Protein AF-A0A8J3ICW4-F1 (afdb_monomer_lite)

Structure (mmCIF, N/CA/C/O backbone):
data_AF-A0A8J3ICW4-F1
#
_entry.id   AF-A0A8J3ICW4-F1
#
loop_
_atom_site.group_PDB
_atom_site.id
_atom_site.type_symbol
_atom_site.label_atom_id
_atom_site.label_alt_id
_atom_site.label_comp_id
_atom_site.label_asym_id
_atom_site.label_entity_id
_atom_site.label_seq_id
_atom_site.pdbx_PDB_ins_code
_atom_site.Cartn_x
_atom_site.Cartn_y
_atom_site.Cartn_z
_atom_site.occupancy
_atom_site.B_iso_or_equiv
_atom_site.auth_seq_id
_atom_site.auth_comp_id
_atom_site.auth_asym_id
_atom_site.auth_atom_id
_atom_site.pdbx_PDB_model_num
ATOM 1 N N . MET A 1 1 ? -66.895 4.922 20.798 1.00 40.69 1 MET A N 1
ATOM 2 C CA . MET A 1 1 ? -66.111 5.563 19.720 1.00 40.69 1 MET A CA 1
ATOM 3 C C . MET A 1 1 ? -64.878 6.182 20.365 1.00 40.69 1 MET A C 1
ATOM 5 O O . MET A 1 1 ? -64.983 7.247 20.954 1.00 40.69 1 MET A O 1
ATOM 9 N N . GLY A 1 2 ? -63.778 5.422 20.412 1.00 32.53 2 GLY A N 1
ATOM 10 C CA . GLY A 1 2 ? -62.535 5.765 21.116 1.00 32.53 2 GLY A CA 1
ATOM 11 C C . GLY A 1 2 ? -61.512 6.413 20.183 1.00 32.53 2 GLY A C 1
ATOM 12 O O . GLY A 1 2 ? -61.432 6.061 19.009 1.00 32.53 2 GLY A O 1
ATOM 13 N N . SER A 1 3 ? -60.787 7.395 20.712 1.00 37.41 3 SER A N 1
ATOM 14 C CA . SER A 1 3 ? -59.981 8.384 19.997 1.00 37.41 3 SER A CA 1
ATOM 15 C C . SER A 1 3 ? -58.660 7.848 19.434 1.00 37.41 3 SER A C 1
ATOM 17 O O . SER A 1 3 ? -57.819 7.337 20.172 1.00 37.41 3 SER A O 1
ATOM 19 N N . LEU A 1 4 ? -58.442 8.096 18.139 1.00 38.28 4 LEU A N 1
ATOM 20 C CA . LEU A 1 4 ? -57.216 7.832 17.373 1.00 38.28 4 LEU A CA 1
ATOM 21 C C . LEU A 1 4 ? -56.070 8.841 17.630 1.00 38.28 4 LEU A C 1
ATOM 23 O O . LEU A 1 4 ? -55.080 8.853 16.906 1.00 38.28 4 LEU A O 1
ATOM 27 N N . THR A 1 5 ? -56.171 9.709 18.638 1.00 38.88 5 THR A N 1
ATOM 28 C CA . THR A 1 5 ? -55.238 10.835 18.841 1.00 38.88 5 THR A CA 1
ATOM 29 C C . THR A 1 5 ? -54.022 10.521 19.724 1.00 38.88 5 THR A C 1
ATOM 31 O O . THR A 1 5 ? -53.149 11.370 19.871 1.00 38.88 5 THR A O 1
ATOM 34 N N . GLY A 1 6 ? -53.914 9.310 20.284 1.00 32.56 6 GLY A N 1
ATOM 35 C CA . GLY A 1 6 ? -52.843 8.946 21.228 1.00 32.56 6 GLY A CA 1
ATOM 36 C C . GLY A 1 6 ? -51.555 8.365 20.625 1.00 32.56 6 GLY A C 1
ATOM 37 O O . GLY A 1 6 ? -50.576 8.225 21.347 1.00 32.56 6 GLY A O 1
ATOM 38 N N . LEU A 1 7 ? -51.530 8.018 19.333 1.00 35.97 7 LEU A N 1
ATOM 39 C CA . LEU A 1 7 ? -50.403 7.291 18.714 1.00 35.97 7 LEU A CA 1
ATOM 40 C C . LEU A 1 7 ? -49.494 8.151 17.820 1.00 35.97 7 LEU A C 1
ATOM 42 O O . LEU A 1 7 ? -48.420 7.701 17.434 1.00 35.97 7 LEU A O 1
ATOM 46 N N . VAL A 1 8 ? -49.882 9.394 17.518 1.00 38.53 8 VAL A N 1
ATOM 47 C CA . VAL A 1 8 ? -49.098 10.289 16.641 1.00 38.53 8 VAL A CA 1
ATOM 48 C C . VAL A 1 8 ? -48.167 11.221 17.435 1.00 38.53 8 VAL A C 1
ATOM 50 O O . VAL A 1 8 ? -47.177 11.708 16.897 1.00 38.53 8 VAL A O 1
ATOM 53 N N . SER A 1 9 ? -48.398 11.428 18.736 1.00 42.81 9 SER A N 1
ATOM 54 C CA . SER A 1 9 ? -47.567 12.329 19.552 1.00 42.81 9 SER A CA 1
ATOM 55 C C . SER A 1 9 ? -46.282 11.680 20.081 1.00 42.81 9 SER A C 1
ATOM 57 O O . SER A 1 9 ? -45.254 12.349 20.162 1.00 42.81 9 SER A O 1
ATOM 59 N N . THR A 1 10 ? -46.277 10.379 20.379 1.00 37.09 10 THR A N 1
ATOM 60 C CA . THR A 1 10 ? -45.097 9.676 20.920 1.00 37.09 10 THR A CA 1
ATOM 61 C C . THR A 1 10 ? -44.019 9.411 19.869 1.00 37.09 10 THR A C 1
ATOM 63 O O . THR A 1 10 ? -42.836 9.578 20.164 1.00 37.09 10 THR A O 1
ATOM 66 N N . LEU A 1 11 ? -44.400 9.095 18.627 1.00 39.38 11 LEU A N 1
ATOM 67 C CA . LEU A 1 11 ? -43.447 8.944 17.517 1.00 39.38 11 LEU A CA 1
ATOM 68 C C . LEU A 1 11 ? -42.857 10.295 17.072 1.00 39.38 11 LEU A C 1
ATOM 70 O O . LEU A 1 11 ? -41.669 10.374 16.760 1.00 39.38 11 LEU A O 1
ATOM 74 N N . GLY A 1 12 ? -43.648 11.374 17.126 1.00 32.75 12 GLY A N 1
ATOM 75 C CA . GLY A 1 12 ? -43.178 12.733 16.833 1.00 32.75 12 GLY A CA 1
ATOM 76 C C . GLY A 1 12 ? -42.170 13.264 17.859 1.00 32.75 12 GLY A C 1
ATOM 77 O O . GLY A 1 12 ? -41.172 13.874 17.483 1.00 32.75 12 GLY A O 1
ATOM 78 N N . LEU A 1 13 ? -42.368 12.976 19.151 1.00 35.75 13 LEU A N 1
ATOM 79 C CA . LEU A 1 13 ? -41.441 13.381 20.216 1.00 35.75 13 LEU A CA 1
ATOM 80 C C . LEU A 1 13 ? -40.144 12.554 20.236 1.00 35.75 13 LEU A C 1
ATOM 82 O O . LEU A 1 13 ? -39.084 13.109 20.524 1.00 35.75 13 LEU A O 1
ATOM 86 N N . GLN A 1 14 ? -40.174 11.270 19.862 1.00 35.44 14 GLN A N 1
ATOM 87 C CA . GLN A 1 14 ? -38.951 10.460 19.751 1.00 35.44 14 GLN A CA 1
ATOM 88 C C . GLN A 1 14 ? -38.089 10.841 18.535 1.00 35.44 14 GLN A C 1
ATOM 90 O O . GLN A 1 14 ? -36.864 10.860 18.648 1.00 35.44 14 GLN A O 1
ATOM 95 N N . MET A 1 15 ? -38.692 11.249 17.410 1.00 35.59 15 MET A N 1
ATOM 96 C CA . MET A 1 15 ? -37.925 11.782 16.275 1.00 35.59 15 MET A CA 1
ATOM 97 C C . MET A 1 15 ? -37.389 13.200 16.518 1.00 35.59 15 MET A C 1
ATOM 99 O O . MET A 1 15 ? -36.270 13.501 16.107 1.00 35.59 15 MET A O 1
ATOM 103 N N . LEU A 1 16 ? -38.109 14.052 17.258 1.00 32.25 16 LEU A N 1
ATOM 104 C CA . LEU A 1 16 ? -37.590 15.373 17.635 1.00 32.25 16 LEU A CA 1
ATOM 105 C C . LEU A 1 16 ? -36.416 15.269 18.630 1.00 32.25 16 LEU A C 1
ATOM 107 O O . LEU A 1 16 ? -35.493 16.077 18.581 1.00 32.25 16 LEU A O 1
ATOM 111 N N . SER A 1 17 ? -36.394 14.226 19.468 1.00 32.25 17 SER A N 1
ATOM 112 C CA . SER A 1 17 ? -35.285 13.938 20.393 1.00 32.25 17 SER A CA 1
ATOM 113 C C . SER A 1 17 ? -33.994 13.532 19.664 1.00 32.25 17 SER A C 1
ATOM 115 O O . SER A 1 17 ? -32.904 13.914 20.086 1.00 32.25 17 SER A O 1
ATOM 117 N N . LEU A 1 18 ? -34.105 12.815 18.537 1.00 35.44 18 LEU A N 1
ATOM 118 C CA . LEU A 1 18 ? -32.962 12.442 17.690 1.00 35.44 18 LEU A CA 1
ATOM 119 C C . LEU A 1 18 ? -32.412 13.635 16.891 1.00 35.44 18 LEU A C 1
ATOM 121 O O . LEU A 1 18 ? -31.204 13.735 16.687 1.00 35.44 18 LEU A O 1
ATOM 125 N N . ILE A 1 19 ? -33.273 14.578 16.502 1.00 34.72 19 ILE A N 1
ATOM 126 C CA . ILE A 1 19 ? -32.866 15.783 15.764 1.00 34.72 19 ILE A CA 1
ATOM 127 C C . ILE A 1 19 ? -32.247 16.830 16.707 1.00 34.72 19 ILE A C 1
ATOM 129 O O . ILE A 1 19 ? -31.234 17.437 16.368 1.00 34.72 19 ILE A O 1
ATOM 133 N N . VAL A 1 20 ? -32.778 17.001 17.923 1.00 33.28 20 VAL A N 1
ATOM 134 C CA . VAL A 1 20 ? -32.211 17.938 18.913 1.00 33.28 20 VAL A CA 1
ATOM 135 C C . VAL A 1 20 ? -30.931 17.380 19.557 1.00 33.28 20 VAL A C 1
ATOM 137 O O . VAL A 1 20 ? -29.998 18.144 19.805 1.00 33.28 20 VAL A O 1
ATOM 140 N N . GLY A 1 21 ? -30.816 16.055 19.728 1.00 30.77 21 GLY A N 1
ATOM 141 C CA . GLY A 1 21 ? -29.572 15.400 20.160 1.00 30.77 21 GLY A CA 1
ATOM 142 C C . GLY A 1 21 ? -28.426 15.508 19.143 1.00 30.77 21 GLY A C 1
ATOM 143 O O . GLY A 1 21 ? -27.267 15.614 19.537 1.00 30.77 21 GLY A O 1
ATOM 144 N N . GLY A 1 22 ? -28.739 15.565 17.842 1.00 30.33 22 GLY A N 1
ATOM 145 C CA . GLY A 1 22 ? -27.753 15.778 16.774 1.00 30.33 22 GLY A CA 1
ATOM 146 C C . GLY A 1 22 ? -27.242 17.221 16.664 1.00 30.33 22 GLY A C 1
ATOM 147 O O . GLY A 1 22 ? -26.108 17.441 16.246 1.00 30.33 22 GLY A O 1
ATOM 148 N N . ILE A 1 23 ? -28.032 18.213 17.087 1.00 32.56 23 ILE A N 1
ATOM 149 C CA . ILE A 1 23 ? -27.674 19.638 16.957 1.00 32.56 23 ILE A CA 1
ATOM 150 C C . ILE A 1 23 ? -26.753 20.115 18.098 1.00 32.56 23 ILE A C 1
ATOM 152 O O . ILE A 1 23 ? -25.920 20.994 17.881 1.00 32.56 23 ILE A O 1
ATOM 156 N N . PHE A 1 24 ? -26.791 19.490 19.281 1.00 32.28 24 PHE A N 1
ATOM 157 C CA . PHE A 1 24 ? -25.857 19.815 20.373 1.00 32.28 24 PHE A CA 1
ATOM 158 C C . PHE A 1 24 ? -24.439 19.235 20.196 1.00 32.28 24 PHE A C 1
ATOM 160 O O . PHE A 1 24 ? -23.507 19.707 20.848 1.00 32.28 24 PHE A O 1
ATOM 167 N N . LEU A 1 25 ? -24.233 18.285 19.275 1.00 36.78 25 LEU A N 1
ATOM 168 C CA . LEU A 1 25 ? -22.903 17.733 18.976 1.00 36.78 25 LEU A CA 1
ATOM 169 C C . LEU A 1 25 ? -22.036 18.663 18.114 1.00 36.78 25 LEU A C 1
ATOM 171 O O . LEU A 1 25 ? -20.814 18.577 18.178 1.00 36.78 25 LEU A O 1
ATOM 175 N N . LEU A 1 26 ? -22.624 19.610 17.376 1.00 37.62 26 LEU A N 1
ATOM 176 C CA . LEU A 1 26 ? -21.859 20.526 16.517 1.00 37.62 26 LEU A CA 1
ATOM 177 C C . LEU A 1 26 ? -21.202 21.686 17.290 1.00 37.62 26 LEU A C 1
ATOM 179 O O . LEU A 1 26 ? -20.181 22.211 16.854 1.00 37.62 26 LEU A O 1
ATOM 183 N N . GLY A 1 27 ? -21.739 22.064 18.456 1.00 28.66 27 GLY A N 1
ATOM 184 C CA . GLY A 1 27 ? -21.145 23.094 19.324 1.00 28.66 27 GLY A CA 1
ATOM 185 C C . GLY A 1 27 ? -20.051 22.573 20.266 1.00 28.66 27 GLY A C 1
ATOM 186 O O . GLY A 1 27 ? -19.198 23.341 20.709 1.00 28.66 27 GLY A O 1
ATOM 187 N N . GLY A 1 28 ? -20.051 21.268 20.564 1.00 33.78 28 GLY A N 1
ATOM 188 C CA . GLY A 1 28 ? -19.115 20.643 21.506 1.00 33.78 28 GLY A CA 1
ATOM 189 C C . GLY A 1 28 ? -17.738 20.326 20.917 1.00 33.78 28 GLY A C 1
ATOM 190 O O . GLY A 1 28 ? -16.746 20.371 21.641 1.00 33.78 28 GLY A O 1
ATOM 191 N N . ILE A 1 29 ? -17.653 20.064 19.608 1.00 41.91 29 ILE A N 1
ATOM 192 C CA . ILE A 1 29 ? -16.416 19.621 18.940 1.00 41.91 29 ILE A CA 1
ATOM 193 C C . ILE A 1 29 ? -15.312 20.688 19.028 1.00 41.91 29 ILE A C 1
ATOM 195 O O . ILE A 1 29 ? -14.171 20.366 19.352 1.00 41.91 29 ILE A O 1
ATOM 199 N N . GLY A 1 30 ? -15.647 21.971 18.843 1.00 29.92 30 GLY A N 1
ATOM 200 C CA . GLY A 1 30 ? -14.666 23.062 18.916 1.00 29.92 30 GLY A CA 1
ATOM 201 C C . GLY A 1 30 ? -14.111 23.315 20.326 1.00 29.92 30 GLY A C 1
ATOM 202 O O . GLY A 1 30 ? -12.920 23.577 20.488 1.00 29.92 30 GLY A O 1
ATOM 203 N N . SER A 1 31 ? -14.952 23.200 21.361 1.00 34.12 31 SER A N 1
ATOM 204 C CA . SER A 1 31 ? -14.552 23.434 22.760 1.00 34.12 31 SER A CA 1
ATOM 205 C C . SER A 1 31 ? -13.815 22.233 23.369 1.00 34.12 31 SER A C 1
ATOM 207 O O . SER A 1 31 ? -12.820 22.405 24.079 1.00 34.12 31 SER A O 1
ATOM 209 N N . TRP A 1 32 ? -14.237 21.012 23.030 1.00 42.19 32 TRP A N 1
ATOM 210 C CA . TRP A 1 32 ? -13.559 19.772 23.411 1.00 42.19 32 TRP A CA 1
ATOM 211 C C . TRP A 1 32 ? -12.176 19.633 22.750 1.00 42.19 32 TRP A C 1
ATOM 213 O O . TRP A 1 32 ? -11.220 19.216 23.405 1.00 42.19 32 TRP A O 1
ATOM 223 N N . TRP A 1 33 ? -12.025 20.062 21.490 1.00 40.06 33 TRP A N 1
ATOM 224 C CA . TRP A 1 33 ? -10.739 20.058 20.782 1.00 40.06 33 TRP A CA 1
ATOM 225 C C . TRP A 1 33 ? -9.693 20.972 21.437 1.00 40.06 33 TRP A C 1
ATOM 227 O O . TRP A 1 33 ? -8.579 20.521 21.719 1.00 40.06 33 TRP A O 1
ATOM 237 N N . MET A 1 34 ? -10.068 22.226 21.738 1.00 35.47 34 MET A N 1
ATOM 238 C CA . MET A 1 34 ? -9.179 23.212 22.379 1.00 35.47 34 MET A CA 1
ATOM 239 C C . MET A 1 34 ? -8.644 22.721 23.728 1.00 35.47 34 MET A C 1
ATOM 241 O O . MET A 1 34 ? -7.532 23.066 24.116 1.00 35.47 34 MET A O 1
ATOM 245 N N . THR A 1 35 ? -9.436 21.923 24.445 1.00 37.94 35 THR A N 1
ATOM 246 C CA . THR A 1 35 ? -9.136 21.501 25.818 1.00 37.94 35 THR A CA 1
ATOM 247 C C . THR A 1 35 ? -8.494 20.119 25.911 1.00 37.94 35 THR A C 1
ATOM 249 O O . THR A 1 35 ? -7.747 19.880 26.856 1.00 37.94 35 THR A O 1
ATOM 252 N N . THR A 1 36 ? -8.726 19.230 24.936 1.00 40.31 36 THR A N 1
ATOM 253 C CA . THR A 1 36 ? -8.369 17.801 25.062 1.00 40.31 36 THR A CA 1
ATOM 254 C C . THR A 1 36 ? -7.411 17.293 23.981 1.00 40.31 36 THR A C 1
ATOM 256 O O . THR A 1 36 ? -6.688 16.336 24.230 1.00 40.31 36 THR A O 1
ATOM 259 N N . MET A 1 37 ? -7.372 17.896 22.784 1.00 38.41 37 MET A N 1
ATOM 260 C CA . MET A 1 37 ? -6.595 17.356 21.649 1.00 38.41 37 MET A CA 1
ATOM 261 C C . MET A 1 37 ? -5.507 18.286 21.110 1.00 38.41 37 MET A C 1
ATOM 263 O O . MET A 1 37 ? -4.464 17.804 20.663 1.00 38.41 37 MET A O 1
ATOM 267 N N . ALA A 1 38 ? -5.704 19.606 21.177 1.00 33.56 38 ALA A N 1
ATOM 268 C CA . ALA A 1 38 ? -4.720 20.579 20.701 1.00 33.56 38 ALA A CA 1
ATOM 269 C C . ALA A 1 38 ? -3.320 20.435 21.355 1.00 33.56 38 ALA A C 1
ATOM 271 O O . ALA A 1 38 ? -2.327 20.523 20.633 1.00 33.56 38 ALA A O 1
ATOM 272 N N . PRO A 1 39 ? -3.177 20.142 22.666 1.00 35.75 39 PRO A N 1
ATOM 273 C CA . PRO A 1 39 ? -1.855 19.972 23.281 1.00 35.75 39 PRO A CA 1
ATOM 274 C C . PRO A 1 39 ? -1.077 18.752 22.757 1.00 35.75 39 PRO A C 1
ATOM 276 O O . PRO A 1 39 ? 0.125 18.846 22.516 1.00 35.75 39 PRO A O 1
ATOM 279 N N . SER A 1 40 ? -1.753 17.622 22.523 1.00 34.44 40 SER A N 1
ATOM 280 C CA . SER A 1 40 ? -1.146 16.395 21.979 1.00 34.44 40 SER A CA 1
ATOM 281 C C . SER A 1 40 ? -0.752 16.551 20.504 1.00 34.44 40 SER A C 1
ATOM 283 O O . SER A 1 40 ? 0.247 15.985 20.063 1.00 34.44 40 SER A O 1
ATOM 285 N N . TYR A 1 41 ? -1.506 17.365 19.755 1.00 32.22 41 TYR A N 1
ATOM 286 C CA . TYR A 1 41 ? -1.222 17.720 18.362 1.00 32.22 41 TYR A CA 1
ATOM 287 C C . TYR A 1 41 ? 0.122 18.458 18.209 1.00 32.22 41 TYR A C 1
ATOM 289 O O . TYR A 1 41 ? 0.958 18.050 17.403 1.00 32.22 41 TYR A O 1
ATOM 297 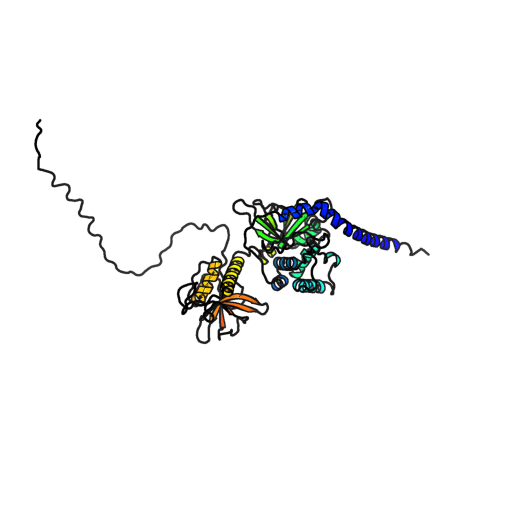N N . TYR A 1 42 ? 0.392 19.478 19.032 1.00 32.44 42 TYR A N 1
ATOM 298 C CA . TYR A 1 42 ? 1.666 20.211 18.980 1.00 32.44 42 TYR A CA 1
ATOM 299 C C . TYR A 1 42 ? 2.870 19.389 19.470 1.00 32.44 42 TYR A C 1
ATOM 301 O O . TYR A 1 42 ? 3.990 19.617 19.017 1.00 32.44 42 TYR A O 1
ATOM 309 N N . ALA A 1 43 ? 2.662 18.411 20.356 1.00 33.66 43 ALA A N 1
ATOM 310 C CA . ALA A 1 43 ? 3.724 17.509 20.806 1.00 33.66 43 ALA A CA 1
ATOM 311 C C . ALA A 1 43 ? 4.175 16.529 19.705 1.00 33.66 43 ALA A C 1
ATOM 313 O O . ALA A 1 43 ? 5.367 16.261 19.578 1.00 33.66 43 ALA A O 1
ATOM 314 N N . ALA A 1 44 ? 3.244 16.039 18.877 1.00 31.00 44 ALA A N 1
ATOM 315 C CA . ALA A 1 44 ? 3.537 15.117 17.776 1.00 31.00 44 ALA A CA 1
ATOM 316 C C . ALA A 1 44 ? 4.276 15.781 16.597 1.00 31.00 44 ALA A C 1
ATOM 318 O O . ALA A 1 44 ? 5.086 15.129 15.942 1.00 31.00 44 ALA A O 1
ATOM 319 N N . LEU A 1 45 ? 4.045 17.077 16.350 1.00 30.95 45 LEU A N 1
ATOM 320 C CA . LEU A 1 45 ? 4.750 17.846 15.313 1.00 30.95 45 LEU A CA 1
ATOM 321 C C . LEU A 1 45 ? 6.215 18.157 15.673 1.00 30.95 45 LEU A C 1
ATOM 323 O O . LEU A 1 45 ? 7.025 18.385 14.778 1.00 30.95 45 LEU A O 1
ATOM 327 N N . ASN A 1 46 ? 6.563 18.156 16.964 1.00 31.31 46 ASN A N 1
ATOM 328 C CA . ASN A 1 46 ? 7.891 18.537 17.464 1.00 31.31 46 ASN A CA 1
ATOM 329 C C . ASN A 1 46 ? 8.879 17.363 17.605 1.00 31.31 46 ASN A C 1
ATOM 331 O O . ASN A 1 46 ? 10.006 17.569 18.056 1.00 31.31 46 ASN A O 1
ATOM 335 N N . ALA A 1 47 ? 8.500 16.139 17.228 1.00 30.53 47 ALA A N 1
ATOM 336 C CA . ALA A 1 47 ? 9.409 14.994 17.232 1.00 30.53 47 ALA A CA 1
ATOM 337 C C . ALA A 1 47 ? 10.307 15.014 15.979 1.00 30.53 47 ALA A C 1
ATOM 339 O O . ALA A 1 47 ? 10.045 14.340 14.983 1.00 30.53 47 ALA A O 1
ATOM 340 N N . SER A 1 48 ? 11.358 15.831 16.024 1.00 30.38 48 SER A N 1
ATOM 341 C CA . SER A 1 48 ? 12.422 15.872 15.022 1.00 30.38 48 SER A CA 1
ATOM 342 C C . SER A 1 48 ? 13.372 14.683 15.195 1.00 30.38 48 SER A C 1
ATOM 344 O O . SER A 1 48 ? 14.362 14.796 15.908 1.00 30.38 48 SER A O 1
ATOM 346 N N . ASP A 1 49 ? 13.083 13.567 14.527 1.00 31.56 49 ASP A N 1
ATOM 347 C CA . ASP A 1 49 ? 14.075 12.533 14.213 1.00 31.56 49 ASP A CA 1
ATOM 348 C C . ASP A 1 49 ? 13.867 12.083 12.763 1.00 31.56 49 ASP A C 1
ATOM 350 O O . ASP A 1 49 ? 12.828 11.530 12.391 1.00 31.56 49 ASP A O 1
ATOM 354 N N . VAL A 1 50 ? 14.854 12.435 11.937 1.00 29.33 50 VAL A N 1
ATOM 355 C CA . VAL A 1 50 ? 14.846 12.369 10.475 1.00 29.33 50 VAL A CA 1
ATOM 356 C C . VAL A 1 50 ? 15.762 11.233 10.026 1.00 29.33 50 VAL A C 1
ATOM 358 O O . VAL A 1 50 ? 16.972 11.297 10.228 1.00 29.33 50 VAL A O 1
ATOM 361 N N . SER A 1 51 ? 15.199 10.250 9.328 1.00 27.73 51 SER A N 1
ATOM 362 C CA . SER A 1 51 ? 15.929 9.448 8.347 1.00 27.73 51 SER A CA 1
ATOM 363 C C . SER A 1 51 ? 15.097 9.368 7.072 1.00 27.73 51 SER A C 1
ATOM 365 O O . SER A 1 51 ? 13.932 8.984 7.097 1.00 27.73 51 SER A O 1
ATOM 367 N N . SER A 1 52 ? 15.707 9.809 5.979 1.00 34.34 52 SER A N 1
ATOM 368 C CA . SER A 1 52 ? 15.178 9.850 4.622 1.00 34.34 52 SER A CA 1
ATOM 369 C C . SER A 1 52 ? 15.272 8.479 3.953 1.00 34.34 52 SER A C 1
ATOM 371 O O . SER A 1 52 ? 16.384 8.002 3.752 1.00 34.34 52 SER A O 1
ATOM 373 N N . GLU A 1 53 ? 14.131 7.896 3.603 1.00 31.33 53 GLU A N 1
ATOM 374 C CA . GLU A 1 53 ? 13.822 7.018 2.457 1.00 31.33 53 GLU A CA 1
ATOM 375 C C . GLU A 1 53 ? 12.356 6.543 2.656 1.00 31.33 53 GLU A C 1
ATOM 377 O O . GLU A 1 53 ? 11.841 6.658 3.760 1.00 31.33 53 GLU A O 1
ATOM 382 N N . ASP A 1 54 ? 11.652 6.121 1.601 1.00 36.66 54 ASP A N 1
ATOM 383 C CA . ASP A 1 54 ? 10.235 5.670 1.590 1.00 36.66 54 ASP A CA 1
ATOM 384 C C . ASP A 1 54 ? 9.139 6.729 1.362 1.00 36.66 54 ASP A C 1
ATOM 386 O O . ASP A 1 54 ? 8.179 6.878 2.124 1.00 36.66 54 ASP A O 1
ATOM 390 N N . THR A 1 55 ? 9.185 7.421 0.218 1.00 37.72 55 THR A N 1
ATOM 391 C CA . THR A 1 55 ? 7.952 8.000 -0.333 1.00 37.72 55 THR A CA 1
ATOM 392 C C . THR A 1 55 ? 7.192 6.938 -1.123 1.00 37.72 55 THR A C 1
ATOM 394 O O . THR A 1 55 ? 7.628 6.453 -2.164 1.00 37.72 55 THR A O 1
ATOM 397 N N . LEU A 1 56 ? 6.006 6.578 -0.632 1.00 47.88 56 LEU A N 1
ATOM 398 C CA . LEU A 1 56 ? 5.039 5.717 -1.319 1.00 47.88 56 LEU A CA 1
ATOM 399 C C . LEU A 1 56 ? 4.422 6.452 -2.531 1.00 47.88 56 LEU A C 1
ATOM 401 O O . LEU A 1 56 ? 3.212 6.595 -2.604 1.00 47.88 56 LEU A O 1
ATOM 405 N N . ASP A 1 57 ? 5.209 7.025 -3.443 1.00 45.69 57 ASP A N 1
ATOM 406 C CA . ASP A 1 57 ? 4.751 7.858 -4.575 1.00 45.69 57 ASP A CA 1
ATOM 407 C C . ASP A 1 57 ? 4.181 7.009 -5.733 1.00 45.69 57 ASP A C 1
ATOM 409 O O . ASP A 1 57 ? 4.619 7.087 -6.881 1.00 45.69 57 ASP A O 1
ATOM 413 N N . GLY A 1 58 ? 3.214 6.144 -5.417 1.00 48.06 58 GLY A N 1
ATOM 414 C CA . GLY A 1 58 ? 2.486 5.320 -6.382 1.00 48.06 58 GLY A CA 1
ATOM 415 C C . GLY A 1 58 ? 1.335 6.064 -7.066 1.00 48.06 58 GLY A C 1
ATOM 416 O O . GLY A 1 58 ? 0.820 7.061 -6.557 1.00 48.06 58 GLY A O 1
ATOM 417 N N . ASP A 1 59 ? 0.898 5.551 -8.220 1.00 63.25 59 ASP A N 1
ATOM 418 C CA . ASP A 1 59 ? -0.312 6.020 -8.902 1.00 63.25 59 ASP A CA 1
ATOM 419 C C . ASP A 1 59 ? -1.542 5.715 -8.033 1.00 63.25 59 ASP A C 1
ATOM 421 O O . ASP A 1 59 ? -1.978 4.564 -7.922 1.00 63.25 59 ASP A O 1
ATOM 425 N N . LEU A 1 60 ? -2.115 6.757 -7.421 1.00 64.25 60 LEU A N 1
ATOM 426 C CA . LEU A 1 60 ? -3.301 6.649 -6.565 1.00 64.25 60 LEU A CA 1
ATOM 427 C C . LEU A 1 60 ? -4.474 5.978 -7.294 1.00 64.25 60 LEU A C 1
ATOM 429 O O . LEU A 1 60 ? -5.277 5.296 -6.658 1.00 64.25 60 LEU A O 1
ATOM 433 N N . SER A 1 61 ? -4.539 6.102 -8.624 1.00 62.50 61 SER A N 1
ATOM 434 C CA . SER A 1 61 ? -5.547 5.448 -9.462 1.00 62.50 61 SER A CA 1
ATOM 435 C C . SER A 1 61 ? -5.341 3.935 -9.526 1.00 62.50 61 SER A C 1
ATOM 437 O O . SER A 1 61 ? -6.312 3.183 -9.535 1.00 62.50 61 SER A O 1
ATOM 439 N 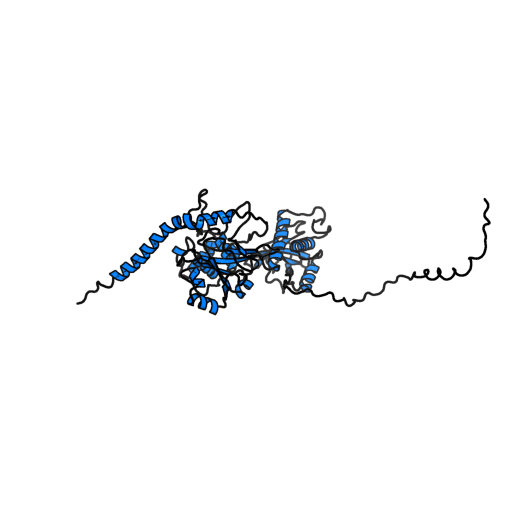N . GLN A 1 62 ? -4.101 3.446 -9.539 1.00 59.22 62 GLN A N 1
ATOM 440 C CA . GLN A 1 62 ? -3.838 2.005 -9.451 1.00 59.22 62 GLN A CA 1
ATOM 441 C C . GLN A 1 62 ? -4.156 1.486 -8.053 1.00 59.22 62 GLN A C 1
ATOM 443 O O . GLN A 1 62 ? -4.812 0.457 -7.904 1.00 59.22 62 GLN A O 1
ATOM 448 N N . MET A 1 63 ? -3.749 2.235 -7.029 1.00 68.62 63 MET A N 1
ATOM 449 C CA . MET A 1 63 ? -3.961 1.870 -5.631 1.00 68.62 63 MET A CA 1
ATOM 450 C C . MET A 1 63 ? -5.452 1.774 -5.286 1.00 68.62 63 MET A C 1
ATOM 452 O O . MET A 1 63 ? -5.876 0.767 -4.719 1.00 68.62 63 MET A O 1
ATOM 456 N N . ILE A 1 64 ? -6.271 2.747 -5.697 1.00 80.00 64 ILE A N 1
ATOM 457 C CA . ILE A 1 64 ? -7.716 2.738 -5.420 1.00 80.00 64 ILE A CA 1
ATOM 458 C C . ILE A 1 64 ? -8.466 1.605 -6.141 1.00 80.00 64 ILE A C 1
ATOM 460 O O . ILE A 1 64 ? -9.530 1.187 -5.696 1.00 80.00 64 ILE A O 1
ATOM 464 N N . ASN A 1 65 ? -7.902 1.061 -7.224 1.00 72.44 65 ASN A N 1
ATOM 465 C CA . ASN A 1 65 ? -8.481 -0.053 -7.982 1.00 72.44 65 ASN A CA 1
ATOM 466 C C . ASN A 1 65 ? -7.880 -1.429 -7.611 1.00 72.44 65 ASN A C 1
ATOM 468 O O . ASN A 1 65 ? -8.216 -2.432 -8.236 1.00 72.44 65 ASN A O 1
ATOM 472 N N . SER A 1 66 ? -6.993 -1.508 -6.611 1.00 62.75 66 SER A N 1
ATOM 473 C CA . SER A 1 66 ? -6.082 -2.652 -6.415 1.00 62.75 66 SER A CA 1
ATOM 474 C C . SER A 1 66 ? -6.642 -3.895 -5.693 1.00 62.75 66 SER A C 1
ATOM 476 O O . SER A 1 66 ? -5.873 -4.814 -5.417 1.00 62.75 66 SER A O 1
ATOM 478 N N . GLN A 1 67 ? -7.936 -3.967 -5.346 1.00 82.31 67 GLN A N 1
ATOM 479 C CA . GLN A 1 67 ? -8.509 -5.012 -4.455 1.00 82.31 67 GLN A CA 1
ATOM 480 C C . GLN A 1 67 ? -7.671 -5.285 -3.177 1.00 82.31 67 GLN A C 1
ATOM 482 O O . GLN A 1 67 ? -7.729 -6.353 -2.555 1.00 82.31 67 GLN A O 1
ATOM 487 N N . ASN A 1 68 ? -6.853 -4.307 -2.786 1.00 81.69 68 ASN A N 1
ATOM 488 C CA . ASN A 1 68 ? -5.947 -4.355 -1.657 1.00 81.69 68 ASN A CA 1
ATOM 489 C C . ASN A 1 68 ? -6.346 -3.229 -0.708 1.00 81.69 68 ASN A C 1
ATOM 491 O O . ASN A 1 68 ? -6.111 -2.057 -1.001 1.00 81.69 68 ASN A O 1
ATOM 495 N N . ALA A 1 69 ? -6.963 -3.591 0.420 1.00 88.62 69 ALA A N 1
ATOM 496 C CA . ALA A 1 69 ? -7.490 -2.624 1.378 1.00 88.62 69 ALA A CA 1
ATOM 497 C C . ALA A 1 69 ? -6.404 -1.668 1.887 1.00 88.62 69 ALA A C 1
ATOM 499 O O . ALA A 1 69 ? -6.665 -0.482 2.044 1.00 88.62 69 ALA A O 1
ATOM 500 N N . VAL A 1 70 ? -5.168 -2.147 2.051 1.00 86.44 70 VAL A N 1
ATOM 501 C CA . VAL A 1 70 ? -4.032 -1.331 2.494 1.00 86.44 70 VAL A CA 1
ATOM 502 C C . VAL A 1 70 ? -3.719 -0.223 1.480 1.00 86.44 70 VAL A C 1
ATOM 504 O O . VAL A 1 70 ? -3.649 0.949 1.849 1.00 86.44 70 VAL A O 1
ATOM 507 N N . LEU A 1 71 ? -3.601 -0.561 0.191 1.00 80.50 71 LEU A N 1
ATOM 508 C CA . LEU A 1 71 ? -3.337 0.422 -0.870 1.00 80.50 71 LEU A CA 1
ATOM 509 C C . LEU A 1 71 ? -4.536 1.354 -1.106 1.00 80.50 71 LEU A C 1
ATOM 511 O O . LEU A 1 71 ? -4.348 2.553 -1.305 1.00 80.50 71 LEU A O 1
ATOM 515 N N . VAL A 1 72 ? -5.760 0.824 -1.048 1.00 84.88 72 VAL A N 1
ATOM 516 C CA . VAL A 1 72 ? -7.004 1.607 -1.134 1.00 84.88 72 VAL A CA 1
ATOM 517 C C . VAL A 1 72 ? -7.069 2.642 -0.009 1.00 84.88 72 VAL A C 1
ATOM 519 O O . VAL A 1 72 ? -7.312 3.815 -0.279 1.00 84.88 72 VAL A O 1
ATOM 522 N N . GLY A 1 73 ? -6.790 2.237 1.234 1.00 90.19 73 GLY A N 1
ATOM 523 C CA . GLY A 1 73 ? -6.770 3.128 2.393 1.00 90.19 73 GLY A CA 1
ATOM 524 C C . GLY A 1 73 ? -5.734 4.238 2.262 1.00 90.19 73 GLY A C 1
ATOM 525 O O . GLY A 1 73 ? -6.056 5.402 2.490 1.00 90.19 73 GLY A O 1
ATOM 526 N N . VAL A 1 74 ? -4.528 3.901 1.795 1.00 83.56 74 VAL A N 1
ATOM 527 C CA . VAL A 1 74 ? -3.494 4.897 1.486 1.00 83.56 74 VAL A CA 1
ATOM 528 C C . VAL A 1 74 ? -3.960 5.881 0.407 1.00 83.56 74 VAL A C 1
ATOM 530 O O . VAL A 1 74 ? -3.777 7.088 0.565 1.00 83.56 74 VAL A O 1
ATOM 533 N N . ALA A 1 75 ? -4.557 5.392 -0.683 1.00 80.44 75 ALA A N 1
ATOM 534 C CA . ALA A 1 75 ? -5.027 6.251 -1.768 1.00 80.44 75 ALA A CA 1
ATOM 535 C C . ALA A 1 75 ? -6.120 7.217 -1.299 1.00 80.44 75 ALA A C 1
ATOM 537 O O . ALA A 1 75 ? -6.059 8.410 -1.596 1.00 80.44 75 ALA A O 1
ATOM 538 N N . MET A 1 76 ? -7.083 6.708 -0.527 1.00 89.00 76 MET A N 1
ATOM 539 C CA . MET A 1 76 ? -8.171 7.510 0.021 1.00 89.00 76 MET A CA 1
ATOM 540 C C . MET A 1 76 ? -7.654 8.580 0.982 1.00 89.00 76 MET A C 1
ATOM 542 O O . MET A 1 76 ? -7.981 9.749 0.790 1.00 89.00 76 MET A O 1
ATOM 546 N N . GLU A 1 77 ? -6.809 8.230 1.957 1.00 85.00 77 GLU A N 1
ATOM 547 C CA . GLU A 1 77 ? -6.314 9.216 2.927 1.00 85.00 77 GLU A CA 1
ATOM 548 C C . GLU A 1 77 ? -5.527 10.349 2.261 1.00 85.00 77 GLU A C 1
ATOM 550 O O . GLU A 1 77 ? -5.711 11.520 2.584 1.00 85.00 77 GLU A O 1
ATOM 555 N N . ARG A 1 78 ? -4.713 10.018 1.256 1.00 79.06 78 ARG A N 1
ATOM 556 C CA . ARG A 1 78 ? -3.941 11.003 0.482 1.00 79.06 78 ARG A CA 1
ATOM 557 C C . ARG A 1 78 ? -4.782 11.961 -0.346 1.00 79.06 78 ARG A C 1
ATOM 559 O O . ARG A 1 78 ? -4.299 13.022 -0.729 1.00 79.06 78 ARG A O 1
ATOM 566 N N . SER A 1 79 ? -6.007 11.563 -0.659 1.00 79.81 79 SER A N 1
ATOM 567 C CA . SER A 1 79 ? -6.956 12.368 -1.427 1.00 79.81 79 SER A CA 1
ATOM 568 C C . SER A 1 79 ? -7.897 13.187 -0.535 1.00 79.81 79 SER A C 1
ATOM 570 O O . SER A 1 79 ? -8.785 13.874 -1.047 1.00 79.81 79 SER A O 1
ATOM 572 N N . PHE A 1 80 ? -7.737 13.140 0.795 1.00 78.81 80 PHE A N 1
ATOM 573 C CA . PHE A 1 80 ? -8.408 14.096 1.671 1.00 78.81 80 PHE A CA 1
ATOM 574 C C . PHE A 1 80 ? -7.841 15.503 1.471 1.00 78.81 80 PHE A C 1
ATOM 576 O O . PHE A 1 80 ? -6.647 15.713 1.267 1.00 78.81 80 PHE A O 1
ATOM 583 N N . LYS A 1 81 ? -8.719 16.500 1.561 1.00 64.94 81 LYS A N 1
ATOM 584 C CA . LYS A 1 81 ? -8.329 17.905 1.610 1.00 64.94 81 LYS A CA 1
ATOM 585 C C . LYS A 1 81 ? -7.893 18.248 3.029 1.00 64.94 81 LYS A C 1
ATOM 587 O O . LYS A 1 81 ? -8.714 18.242 3.947 1.00 64.94 81 LYS A O 1
ATOM 592 N N . GLU A 1 82 ? -6.636 18.649 3.198 1.00 53.28 82 GLU A N 1
ATOM 593 C CA . GLU A 1 82 ? -6.259 19.477 4.342 1.00 53.28 82 GLU A CA 1
ATOM 594 C C . GLU A 1 82 ? -6.837 20.878 4.115 1.00 53.28 82 GLU A C 1
ATOM 596 O O . GLU A 1 82 ? -6.478 21.570 3.161 1.00 53.28 82 GLU A O 1
ATOM 601 N N . ASN A 1 83 ? -7.767 21.317 4.960 1.00 43.56 83 ASN A N 1
ATOM 602 C CA . ASN A 1 83 ? -8.318 22.666 4.851 1.00 43.56 83 ASN A CA 1
ATOM 603 C C . ASN A 1 83 ? -7.359 23.667 5.521 1.00 43.56 83 ASN A C 1
ATOM 605 O O . ASN A 1 83 ? -7.589 24.117 6.644 1.00 43.56 83 ASN A O 1
ATOM 609 N N . ILE A 1 84 ? -6.246 23.978 4.850 1.00 40.66 84 ILE A N 1
ATOM 610 C CA . ILE A 1 84 ? -5.302 25.015 5.282 1.00 40.66 84 ILE A CA 1
ATOM 611 C C . ILE A 1 84 ? -5.831 26.378 4.814 1.00 40.66 84 ILE A C 1
ATOM 613 O O . ILE A 1 84 ? -5.389 26.924 3.806 1.00 40.66 84 ILE A O 1
ATOM 617 N N . ASN A 1 85 ? -6.780 26.958 5.549 1.00 32.91 85 ASN A N 1
ATOM 618 C CA . ASN A 1 85 ? -7.139 28.365 5.372 1.00 32.91 85 ASN A CA 1
ATOM 619 C C . ASN A 1 85 ? -6.269 29.222 6.297 1.00 32.91 85 ASN A C 1
ATOM 621 O O . ASN A 1 85 ? -6.637 29.467 7.439 1.00 32.91 85 ASN A O 1
ATOM 625 N N . GLY A 1 86 ? -5.109 29.665 5.795 1.00 34.97 86 GLY A N 1
ATOM 626 C CA . GLY A 1 86 ? -4.257 30.680 6.429 1.00 34.97 86 GLY A CA 1
ATOM 627 C C . GLY A 1 86 ? -3.884 30.385 7.886 1.00 34.97 86 GLY A C 1
ATOM 628 O O . GLY A 1 86 ? -4.541 30.875 8.793 1.00 34.97 86 GLY A O 1
ATOM 629 N N . ASN A 1 87 ? -2.813 29.619 8.120 1.00 37.44 87 ASN A N 1
ATOM 630 C CA . ASN A 1 87 ? -2.205 29.336 9.438 1.00 37.44 87 ASN A CA 1
ATOM 631 C C . ASN A 1 87 ? -3.153 28.873 10.573 1.00 37.44 87 ASN A C 1
ATOM 633 O O . ASN A 1 87 ? -2.721 28.766 11.719 1.00 37.44 87 ASN A O 1
ATOM 637 N N . SER A 1 88 ? -4.417 28.569 10.278 1.00 37.44 88 SER A N 1
ATOM 638 C CA . SER A 1 88 ? -5.445 28.179 11.238 1.00 37.44 88 SER A CA 1
ATOM 639 C C . SER A 1 88 ? -6.202 26.972 10.691 1.00 37.44 88 SER A C 1
ATOM 641 O O . SER A 1 88 ? -6.884 27.054 9.669 1.00 37.44 88 SER A O 1
ATOM 643 N N . ILE A 1 89 ? -6.052 25.829 11.359 1.00 41.19 89 ILE A N 1
ATOM 644 C CA . ILE A 1 89 ? -6.823 24.617 11.067 1.00 41.19 89 ILE A CA 1
ATOM 645 C C . ILE A 1 89 ? -8.214 24.815 11.668 1.00 41.19 89 ILE A C 1
ATOM 647 O O . ILE A 1 89 ? -8.351 24.994 12.879 1.00 41.19 89 ILE A O 1
ATOM 651 N N . SER A 1 90 ? -9.254 24.788 10.834 1.00 38.97 90 SER A N 1
ATOM 652 C CA . SER A 1 90 ? -10.631 24.830 11.328 1.00 38.97 90 SER A CA 1
ATOM 653 C C . SER A 1 90 ? -10.946 23.535 12.097 1.00 38.97 90 SER A C 1
ATOM 655 O O . SER A 1 90 ? -10.732 22.444 11.567 1.00 38.97 90 SER A O 1
ATOM 657 N N . PRO A 1 91 ? -11.503 23.598 13.319 1.00 41.38 91 PRO A N 1
ATOM 658 C CA . PRO A 1 91 ? -11.837 22.405 14.105 1.00 41.38 91 PRO A CA 1
ATOM 659 C C . PRO A 1 91 ? -12.908 21.506 13.452 1.00 41.38 91 PRO A C 1
ATOM 661 O O . PRO A 1 91 ? -13.096 20.374 13.885 1.00 41.38 91 PRO A O 1
ATOM 664 N N . ASN A 1 92 ? -13.572 21.982 12.389 1.00 43.44 92 ASN A N 1
ATOM 665 C CA . ASN A 1 92 ? -14.632 21.278 11.658 1.00 43.44 92 ASN A CA 1
ATOM 666 C C . ASN A 1 92 ? -14.188 20.732 10.283 1.00 43.44 92 ASN A C 1
ATOM 668 O O . ASN A 1 92 ? -15.041 20.409 9.460 1.00 43.44 92 ASN A O 1
ATOM 672 N N . SER A 1 93 ? -12.884 20.680 9.979 1.00 48.56 93 SER A N 1
ATOM 673 C CA . SER A 1 93 ? -12.402 20.430 8.609 1.00 48.56 93 SER A CA 1
ATOM 674 C C . SER A 1 93 ? -11.572 19.164 8.398 1.00 48.56 93 SER A C 1
ATOM 676 O O . SER A 1 93 ? -10.856 19.075 7.401 1.00 48.56 93 SER A O 1
ATOM 678 N N . PHE A 1 94 ? -11.629 18.190 9.304 1.00 57.84 94 PHE A N 1
ATOM 679 C CA . PHE A 1 94 ? -10.855 16.959 9.140 1.00 57.84 94 PHE A CA 1
ATOM 680 C C . PHE A 1 94 ? -11.506 16.024 8.114 1.00 57.84 94 PHE A C 1
ATOM 682 O O . PHE A 1 94 ? -12.685 15.693 8.225 1.00 57.84 94 PHE A O 1
ATOM 689 N N . ASN A 1 95 ? -10.711 15.573 7.139 1.00 68.69 95 ASN A N 1
ATOM 690 C CA . ASN A 1 95 ? -11.069 14.519 6.182 1.00 68.69 95 ASN A CA 1
ATOM 691 C C . ASN A 1 95 ? -12.289 14.831 5.316 1.00 68.69 95 ASN A C 1
ATOM 693 O O . ASN A 1 95 ? -13.125 13.971 5.031 1.00 68.69 95 ASN A O 1
ATOM 697 N N . LEU A 1 96 ? -12.372 16.092 4.889 1.00 74.12 96 LEU A N 1
ATOM 698 C CA . LEU A 1 96 ? -13.212 16.479 3.766 1.00 74.12 96 LEU A CA 1
ATOM 699 C C . LEU A 1 96 ? -12.585 15.916 2.491 1.00 74.12 96 LEU A C 1
ATOM 701 O O . LEU A 1 96 ? -11.365 15.936 2.333 1.00 74.12 96 LEU A O 1
ATOM 705 N N . TYR A 1 97 ? -13.408 15.473 1.554 1.00 75.75 97 TYR A N 1
ATOM 706 C CA . TYR A 1 97 ? -12.940 15.073 0.234 1.00 75.75 97 TYR A CA 1
ATOM 707 C C . TYR A 1 97 ? -13.521 15.956 -0.865 1.00 75.75 97 TYR A C 1
ATOM 709 O O . TYR A 1 97 ? -14.577 16.573 -0.704 1.00 75.75 97 TYR A O 1
ATOM 717 N N . ASP A 1 98 ? -12.825 16.030 -2.000 1.00 77.44 98 ASP A N 1
ATOM 718 C CA . ASP A 1 98 ? -13.410 16.585 -3.217 1.00 77.44 98 ASP A CA 1
ATOM 719 C C . ASP A 1 98 ? -14.215 15.505 -3.922 1.00 77.44 98 ASP A C 1
ATOM 721 O O . ASP A 1 98 ? -13.659 14.491 -4.339 1.00 77.44 98 ASP A O 1
ATOM 725 N N . SER A 1 99 ? -15.514 15.720 -4.115 1.00 81.31 99 SER A N 1
ATOM 726 C CA . SER A 1 99 ? -16.307 14.783 -4.904 1.00 81.31 99 SER A CA 1
ATOM 727 C C . SER A 1 99 ? -15.802 14.660 -6.340 1.00 81.31 99 SER A C 1
ATOM 729 O O . SER A 1 99 ? -16.107 13.662 -6.972 1.00 81.31 99 SER A O 1
ATOM 731 N N . ASN A 1 100 ? -15.060 15.638 -6.869 1.00 78.62 100 ASN A N 1
ATOM 732 C CA . ASN A 1 100 ? -14.495 15.615 -8.220 1.00 78.62 100 ASN A CA 1
ATOM 733 C C . ASN A 1 100 ? -13.088 15.001 -8.295 1.00 78.62 100 ASN A C 1
ATOM 735 O O . ASN A 1 100 ? -12.567 14.853 -9.400 1.00 78.62 100 ASN A O 1
ATOM 739 N N . ASP A 1 101 ? -12.468 14.647 -7.165 1.00 81.19 101 ASP A N 1
ATOM 740 C CA . ASP A 1 101 ? -11.168 13.977 -7.173 1.00 81.19 101 ASP A CA 1
ATOM 741 C C . ASP A 1 101 ? -11.292 12.576 -7.815 1.00 81.19 101 ASP A C 1
ATOM 743 O O . ASP A 1 101 ? -12.250 11.853 -7.515 1.00 81.19 101 ASP A O 1
ATOM 747 N N . PRO A 1 102 ? -10.364 12.164 -8.702 1.00 76.50 102 PRO A N 1
ATOM 748 C CA . PRO A 1 102 ? -10.432 10.867 -9.377 1.00 76.50 102 PRO A CA 1
ATOM 749 C C . PRO A 1 102 ? -10.505 9.657 -8.435 1.00 76.50 102 PRO A C 1
ATOM 751 O O . PRO A 1 102 ? -11.220 8.700 -8.738 1.00 76.50 102 PRO A O 1
ATOM 754 N N . VAL A 1 103 ? -9.819 9.694 -7.288 1.00 82.06 103 VAL A N 1
ATOM 755 C CA . VAL A 1 103 ? -9.877 8.644 -6.259 1.00 82.06 103 VAL A CA 1
ATOM 756 C C . VAL A 1 103 ? -11.283 8.598 -5.669 1.00 82.06 103 VAL A C 1
ATOM 758 O O . VAL A 1 103 ? -11.920 7.542 -5.642 1.00 82.06 103 VAL A O 1
ATOM 761 N N . TRP A 1 104 ? -11.824 9.751 -5.275 1.00 87.12 104 TRP A N 1
ATOM 762 C CA . TRP A 1 104 ? -13.163 9.826 -4.692 1.00 87.12 104 TRP A CA 1
ATOM 763 C C . TRP A 1 104 ? -14.274 9.512 -5.688 1.00 87.12 104 TRP A C 1
ATOM 765 O O . TRP A 1 104 ? -15.282 8.935 -5.296 1.00 87.12 104 TRP A O 1
ATOM 775 N N . GLN A 1 105 ? -14.099 9.782 -6.979 1.00 85.00 105 GLN A N 1
ATOM 776 C CA . GLN A 1 105 ? -15.042 9.343 -8.012 1.00 85.00 105 GLN A CA 1
ATOM 777 C C . GLN A 1 105 ? -15.156 7.812 -8.071 1.00 85.00 105 GLN A C 1
ATOM 779 O O . GLN A 1 105 ? -16.267 7.288 -8.196 1.00 85.00 105 GLN A O 1
ATOM 784 N N . VAL A 1 106 ? -14.043 7.082 -7.911 1.00 81.50 106 VAL A N 1
ATOM 785 C CA . VAL A 1 106 ? -14.058 5.612 -7.805 1.00 81.50 106 VAL A CA 1
ATOM 786 C C . VAL A 1 106 ? -14.806 5.171 -6.545 1.00 81.50 106 VAL A C 1
ATOM 788 O O . VAL A 1 106 ? -15.720 4.346 -6.636 1.00 81.50 106 VAL A O 1
ATOM 791 N N . VAL A 1 107 ? -14.483 5.766 -5.392 1.00 88.56 107 VAL A N 1
ATOM 792 C CA . VAL A 1 107 ? -15.137 5.464 -4.105 1.00 88.56 107 VAL A CA 1
ATOM 793 C C . VAL A 1 107 ? -16.647 5.707 -4.181 1.00 88.56 107 VAL A C 1
ATOM 795 O O . VAL A 1 107 ? -17.446 4.815 -3.899 1.00 88.56 107 VAL A O 1
ATOM 798 N N . LEU A 1 108 ? -17.057 6.897 -4.625 1.00 88.12 108 LEU A N 1
ATOM 799 C CA . LEU A 1 108 ? -18.456 7.302 -4.736 1.00 88.12 108 LEU A CA 1
ATOM 800 C C . LEU A 1 108 ? -19.233 6.417 -5.707 1.00 88.12 108 LEU A C 1
ATOM 802 O O . LEU A 1 108 ? -20.382 6.075 -5.432 1.00 88.12 108 LEU A O 1
ATOM 806 N N . LYS A 1 109 ? -18.626 6.032 -6.834 1.00 85.50 109 LYS A N 1
ATOM 807 C CA . LYS A 1 109 ? -19.242 5.100 -7.782 1.00 85.50 109 LYS A CA 1
ATOM 808 C C . LYS A 1 109 ? -19.517 3.750 -7.119 1.00 85.50 109 LYS A C 1
ATOM 810 O O . LYS A 1 109 ? -20.612 3.216 -7.292 1.00 85.50 109 LYS A O 1
ATOM 815 N N . LYS A 1 110 ? -18.558 3.222 -6.354 1.00 83.62 110 LYS A N 1
ATOM 816 C CA . LYS A 1 110 ? -18.685 1.928 -5.671 1.00 83.62 110 LYS A CA 1
ATOM 817 C C . LYS A 1 110 ? -19.741 1.966 -4.565 1.00 83.62 110 LYS A C 1
ATOM 819 O O . LYS A 1 110 ? -20.657 1.149 -4.578 1.00 83.62 110 LYS A O 1
ATOM 824 N N . LEU A 1 111 ? -19.701 2.987 -3.708 1.00 84.44 111 LEU A N 1
ATOM 825 C CA . LEU A 1 111 ? -20.697 3.199 -2.651 1.00 84.44 111 LEU A CA 1
ATOM 826 C C . LEU A 1 111 ? -22.124 3.331 -3.207 1.00 84.44 111 LEU A C 1
ATOM 828 O O . LEU A 1 111 ? -23.055 2.729 -2.680 1.00 84.44 111 LEU A O 1
ATOM 832 N N . LYS A 1 112 ? -22.304 4.077 -4.305 1.00 84.62 112 LYS A N 1
ATOM 833 C CA . LYS A 1 112 ? -23.616 4.233 -4.956 1.00 84.62 112 LYS A CA 1
ATOM 834 C C . LYS A 1 112 ? -24.113 2.940 -5.597 1.00 84.62 112 LYS A C 1
ATOM 836 O O . LYS A 1 112 ? -25.315 2.682 -5.566 1.00 84.62 112 LYS A O 1
ATOM 841 N N . ALA A 1 113 ? -23.220 2.137 -6.176 1.00 80.69 113 ALA A N 1
ATOM 842 C CA . ALA A 1 113 ? -23.587 0.862 -6.788 1.00 80.69 113 ALA A CA 1
ATOM 843 C C . ALA A 1 113 ? -24.158 -0.124 -5.754 1.00 80.69 113 ALA A C 1
ATOM 845 O O . ALA A 1 113 ? -25.143 -0.798 -6.044 1.00 80.69 113 ALA A O 1
ATOM 846 N N . GLY A 1 114 ? -23.595 -0.148 -4.542 1.00 72.44 114 GLY A N 1
ATOM 847 C CA . GLY A 1 114 ? -24.084 -0.981 -3.438 1.00 72.44 114 GLY A CA 1
ATOM 848 C C . GLY A 1 114 ? -25.373 -0.483 -2.771 1.00 72.44 114 GLY A C 1
ATOM 849 O O . GLY A 1 114 ? -25.982 -1.227 -2.009 1.00 72.44 114 GLY A O 1
ATOM 850 N N . ASN A 1 115 ? -25.815 0.751 -3.049 1.00 76.38 115 ASN A N 1
ATOM 851 C CA . ASN A 1 115 ? -26.890 1.407 -2.295 1.00 76.38 115 ASN A CA 1
ATOM 852 C C . ASN A 1 115 ? -27.884 2.180 -3.187 1.00 76.38 115 ASN A C 1
ATOM 854 O O . ASN A 1 115 ? -28.194 3.356 -2.965 1.00 76.38 115 ASN A O 1
ATOM 858 N N . ASN A 1 116 ? -28.373 1.509 -4.236 1.00 73.44 116 ASN A N 1
ATOM 859 C CA . ASN A 1 116 ? -29.429 1.991 -5.138 1.00 73.44 116 ASN A CA 1
ATOM 860 C C . ASN A 1 116 ? -29.193 3.420 -5.683 1.00 73.44 116 ASN A C 1
ATOM 862 O O . ASN A 1 116 ? -30.112 4.231 -5.784 1.00 73.44 116 ASN A O 1
ATOM 866 N N . GLY A 1 117 ? -27.936 3.756 -5.989 1.00 69.50 117 GLY A N 1
ATOM 867 C CA . GLY A 1 117 ? -27.536 5.058 -6.527 1.00 69.50 117 GLY A CA 1
ATOM 868 C C . GLY A 1 117 ? -27.256 6.150 -5.485 1.00 69.50 117 GLY A C 1
ATOM 869 O O . GLY A 1 117 ? -26.847 7.248 -5.869 1.00 69.50 117 GLY A O 1
ATOM 870 N N . SER A 1 118 ? -27.422 5.870 -4.189 1.00 65.50 118 SER A N 1
ATOM 871 C CA . SER A 1 118 ? -27.217 6.825 -3.088 1.00 65.50 118 SER A CA 1
ATOM 872 C C . SER A 1 118 ? -25.968 6.506 -2.259 1.00 65.50 118 SER A C 1
ATOM 874 O O . SER A 1 118 ? -25.530 5.363 -2.198 1.00 65.50 118 SER A O 1
ATOM 876 N N . ILE A 1 119 ? -25.361 7.513 -1.625 1.00 69.88 119 ILE A N 1
ATOM 877 C CA . ILE A 1 119 ? -24.233 7.296 -0.703 1.00 69.88 119 ILE A CA 1
ATOM 878 C C . ILE A 1 119 ? -24.817 6.857 0.651 1.00 69.88 119 ILE A C 1
ATOM 880 O O . ILE A 1 119 ? -25.691 7.568 1.155 1.00 69.88 119 ILE A O 1
ATOM 884 N N . PRO A 1 120 ? -24.380 5.725 1.232 1.00 69.50 120 PRO A N 1
ATOM 885 C CA . PRO A 1 120 ? -24.764 5.345 2.592 1.00 69.50 120 PRO A CA 1
ATOM 886 C C . PRO A 1 120 ? -24.391 6.444 3.600 1.00 69.50 120 PRO A C 1
ATOM 888 O O . PRO A 1 120 ? -23.335 7.049 3.476 1.00 69.50 120 PRO A O 1
ATOM 891 N N . ASP A 1 121 ? -25.254 6.728 4.578 1.00 68.12 121 ASP A N 1
ATOM 892 C CA . ASP A 1 121 ? -24.995 7.654 5.696 1.00 68.12 121 ASP A CA 1
ATOM 893 C C . ASP A 1 121 ? -24.219 8.944 5.330 1.00 68.12 121 ASP A C 1
ATOM 895 O O . ASP A 1 121 ? -23.102 9.166 5.805 1.00 68.12 121 ASP A O 1
ATOM 899 N N . PRO A 1 122 ? -24.792 9.855 4.518 1.00 64.38 122 PRO A N 1
ATOM 900 C CA . PRO A 1 122 ? -24.082 11.031 4.003 1.00 64.38 122 PRO A CA 1
ATOM 901 C C . PRO A 1 122 ? -23.528 11.958 5.100 1.00 64.38 122 PRO A C 1
ATOM 903 O O . PRO A 1 122 ? -22.523 12.628 4.875 1.00 64.38 122 PRO A O 1
ATOM 906 N N . GLY A 1 123 ? -24.134 11.962 6.296 1.00 60.84 123 GLY A N 1
ATOM 907 C CA . GLY A 1 123 ? -23.633 12.696 7.466 1.00 60.84 123 GLY A CA 1
ATOM 908 C C . GLY A 1 123 ? -22.353 12.115 8.082 1.00 60.84 123 GLY A C 1
ATOM 909 O O . GLY A 1 123 ? -21.629 12.842 8.753 1.00 60.84 123 GLY A O 1
ATOM 910 N N . ASN A 1 124 ? -22.048 10.840 7.817 1.00 66.75 124 ASN A N 1
ATOM 911 C CA . ASN A 1 124 ? -20.799 10.181 8.211 1.00 66.75 124 ASN A CA 1
ATOM 912 C C . ASN A 1 124 ? -19.744 10.195 7.099 1.00 66.75 124 ASN A C 1
ATOM 914 O O . ASN A 1 124 ? -18.572 9.930 7.366 1.00 66.75 124 ASN A O 1
ATOM 918 N N . ALA A 1 125 ? -20.153 10.485 5.861 1.00 62.50 125 ALA A N 1
ATOM 919 C CA . ALA A 1 125 ? -19.256 10.580 4.721 1.00 62.50 125 ALA A CA 1
ATOM 920 C C . ALA A 1 125 ? -18.523 11.931 4.675 1.00 62.50 125 ALA A C 1
ATOM 922 O O . ALA A 1 125 ? -17.411 11.991 4.162 1.00 62.50 125 ALA A O 1
ATOM 923 N N . ASN A 1 126 ? -19.118 13.019 5.182 1.00 67.00 126 ASN A N 1
ATOM 924 C CA . ASN A 1 126 ? -18.526 14.354 5.079 1.00 67.00 126 ASN A CA 1
ATOM 925 C C 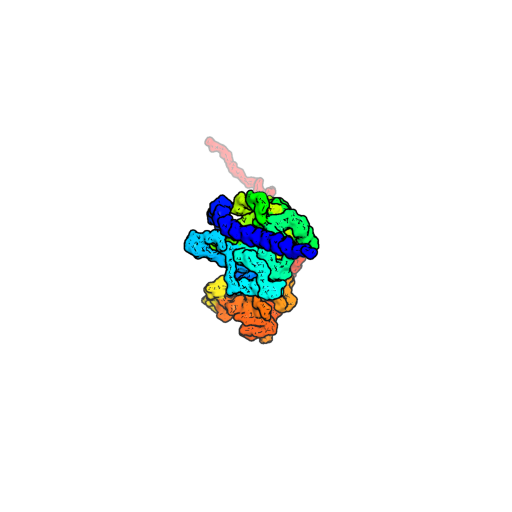. ASN A 1 126 ? -18.915 15.272 6.267 1.00 67.00 126 ASN A C 1
ATOM 927 O O . ASN A 1 126 ? -20.019 15.823 6.252 1.00 67.00 126 ASN A O 1
ATOM 931 N N . PRO A 1 127 ? -18.043 15.474 7.277 1.00 71.69 127 PRO A N 1
ATOM 932 C CA . PRO A 1 127 ? -16.673 14.967 7.376 1.00 71.69 127 PRO A CA 1
ATOM 933 C C . PRO A 1 127 ? -16.627 13.454 7.613 1.00 71.69 127 PRO A C 1
ATOM 935 O O . PRO A 1 127 ? -17.458 12.892 8.331 1.00 71.69 127 PRO A O 1
ATOM 938 N N . MET A 1 128 ? -15.638 12.802 7.004 1.00 81.19 128 MET A N 1
ATOM 939 C CA . MET A 1 128 ? -15.514 11.348 7.009 1.00 81.19 128 MET A CA 1
ATOM 940 C C . MET A 1 128 ? -15.250 10.799 8.422 1.00 81.19 128 MET A C 1
ATOM 942 O O . MET A 1 128 ? -14.216 11.101 9.020 1.00 81.19 128 MET A O 1
ATOM 946 N N . GLN A 1 129 ? -16.155 9.960 8.939 1.00 85.81 129 GLN A N 1
ATOM 947 C CA . GLN A 1 129 ? -16.035 9.312 10.253 1.00 85.81 129 GLN A CA 1
ATOM 948 C C . GLN A 1 129 ? -15.041 8.136 10.236 1.00 85.81 129 GLN A C 1
ATOM 950 O O . GLN A 1 129 ? -14.988 7.396 9.259 1.00 85.81 129 GLN A O 1
ATOM 955 N N . CYS A 1 130 ? -14.300 7.905 11.330 1.00 89.50 130 CYS A N 1
ATOM 956 C CA . CYS A 1 130 ? -13.245 6.873 11.407 1.00 89.50 130 CYS A CA 1
ATOM 957 C C . CYS A 1 130 ? -13.729 5.466 11.009 1.00 89.50 130 CYS A C 1
ATOM 959 O O . CYS A 1 130 ? -13.187 4.855 10.093 1.00 89.50 130 CYS A O 1
ATOM 961 N N . ALA A 1 131 ? -14.799 4.967 11.634 1.00 90.62 131 ALA A N 1
ATOM 962 C CA . ALA A 1 131 ? -15.350 3.652 11.312 1.00 90.62 131 ALA A CA 1
ATOM 963 C C . ALA A 1 131 ? -15.925 3.597 9.888 1.00 90.62 131 ALA A C 1
ATOM 965 O O . ALA A 1 131 ? -15.761 2.591 9.201 1.00 90.62 131 ALA A O 1
ATOM 966 N N . TYR A 1 132 ? -16.556 4.681 9.427 1.00 89.94 132 TYR A N 1
ATOM 967 C CA . TYR A 1 132 ? -17.117 4.754 8.079 1.00 89.94 132 TYR A CA 1
ATOM 968 C C . TYR A 1 132 ? -16.012 4.741 7.008 1.00 89.94 132 TYR A C 1
ATOM 970 O O . TYR A 1 132 ? -16.145 4.052 5.998 1.00 89.94 132 TYR A O 1
ATOM 978 N N . PHE A 1 133 ? -14.889 5.424 7.248 1.00 92.62 133 PHE A N 1
ATOM 979 C CA . PHE A 1 133 ? -13.702 5.367 6.396 1.00 92.62 133 PHE A CA 1
ATOM 980 C C . PHE A 1 133 ? -13.170 3.941 6.268 1.00 92.62 133 PHE A C 1
ATOM 982 O O . PHE A 1 133 ? -13.014 3.454 5.153 1.00 92.62 133 PHE A O 1
ATOM 989 N N . ILE A 1 134 ? -12.968 3.247 7.391 1.00 95.88 134 ILE A N 1
ATOM 990 C CA . ILE A 1 134 ? -12.470 1.867 7.385 1.00 95.88 134 ILE A CA 1
ATOM 991 C C . ILE A 1 134 ? -13.421 0.934 6.626 1.00 95.88 134 ILE A C 1
ATOM 993 O O . ILE A 1 134 ? -12.975 0.180 5.765 1.00 95.88 134 ILE A O 1
ATOM 997 N N . HIS A 1 135 ? -14.732 1.013 6.870 1.00 94.25 135 HIS A N 1
ATOM 998 C CA . HIS A 1 135 ? -15.708 0.226 6.105 1.00 94.25 135 HIS A CA 1
ATOM 999 C C . HIS A 1 135 ? -15.660 0.543 4.613 1.00 94.25 135 HIS A C 1
ATOM 1001 O O . HIS A 1 135 ? -15.632 -0.372 3.799 1.00 94.25 135 HIS A O 1
ATOM 1007 N N . THR A 1 136 ? -15.568 1.824 4.254 1.00 93.69 136 THR A N 1
ATOM 1008 C CA . THR A 1 136 ? -15.470 2.254 2.854 1.00 93.69 136 THR A CA 1
ATOM 1009 C C . THR A 1 136 ? -14.213 1.701 2.182 1.00 93.69 136 THR A C 1
ATOM 1011 O O . THR A 1 136 ? -14.292 1.225 1.055 1.00 93.69 136 THR A O 1
ATOM 1014 N N . VAL A 1 137 ? -13.066 1.710 2.865 1.00 95.50 137 VAL A N 1
ATOM 1015 C CA . VAL A 1 137 ? -11.807 1.144 2.354 1.00 95.50 137 VAL A CA 1
ATOM 1016 C C . VAL A 1 137 ? -11.960 -0.344 2.035 1.00 95.50 137 VAL A C 1
ATOM 1018 O O . VAL A 1 137 ? -11.614 -0.791 0.940 1.00 95.50 137 VAL A O 1
ATOM 1021 N N . TYR A 1 138 ? -12.511 -1.110 2.974 1.00 95.38 138 TYR A N 1
ATOM 1022 C CA . TYR A 1 138 ? -12.709 -2.550 2.821 1.00 95.38 138 TYR A CA 1
ATOM 1023 C C . TYR A 1 138 ? -13.771 -2.885 1.758 1.00 95.38 138 TYR A C 1
ATOM 1025 O O . TYR A 1 138 ? -13.572 -3.804 0.963 1.00 95.38 138 TYR A O 1
ATOM 1033 N N . GLU A 1 139 ? -14.844 -2.097 1.665 1.00 92.69 139 GLU A N 1
ATOM 1034 C CA . GLU A 1 139 ? -15.864 -2.203 0.613 1.00 92.69 139 GLU A CA 1
ATOM 1035 C C . GLU A 1 139 ? -15.267 -1.924 -0.775 1.00 92.69 139 GLU A C 1
ATOM 1037 O O . GLU A 1 139 ? -15.424 -2.708 -1.712 1.00 92.69 139 GLU A O 1
ATOM 1042 N N . VAL A 1 140 ? -14.508 -0.832 -0.919 1.00 88.31 140 VAL A N 1
ATOM 1043 C CA . VAL A 1 140 ? -13.854 -0.465 -2.185 1.00 88.31 140 VAL A CA 1
ATOM 1044 C C . VAL A 1 140 ? -12.829 -1.518 -2.609 1.00 88.31 140 VAL A C 1
ATOM 1046 O O . VAL A 1 140 ? -12.680 -1.776 -3.805 1.00 88.31 140 VAL A O 1
ATOM 1049 N N . ALA A 1 141 ? -12.196 -2.198 -1.655 1.00 86.06 141 ALA A N 1
ATOM 1050 C CA . ALA A 1 141 ? -11.281 -3.303 -1.910 1.00 86.06 141 ALA A CA 1
ATOM 1051 C C . ALA A 1 141 ? -11.960 -4.656 -2.226 1.00 86.06 141 ALA A C 1
ATOM 1053 O O . ALA A 1 141 ? -11.240 -5.635 -2.394 1.00 86.06 141 ALA A O 1
ATOM 1054 N N . ASP A 1 142 ? -13.297 -4.733 -2.329 1.00 87.56 142 ASP A N 1
ATOM 1055 C CA . ASP A 1 142 ? -14.068 -5.989 -2.483 1.00 87.56 142 ASP A CA 1
ATOM 1056 C C . ASP A 1 142 ? -13.865 -6.984 -1.325 1.00 87.56 142 ASP A C 1
ATOM 1058 O O . ASP A 1 142 ? -13.894 -8.205 -1.495 1.00 87.56 142 ASP A O 1
ATOM 1062 N N . HIS A 1 143 ? -13.651 -6.458 -0.123 1.00 89.12 143 HIS A N 1
ATOM 1063 C CA . HIS A 1 143 ? -13.413 -7.232 1.086 1.00 89.12 143 HIS A CA 1
ATOM 1064 C C . HIS A 1 143 ? -14.203 -6.643 2.269 1.00 89.12 143 HIS A C 1
ATOM 1066 O O . HIS A 1 143 ? -13.584 -6.261 3.248 1.00 89.12 143 HIS A O 1
ATOM 1072 N N . PRO A 1 144 ? -15.544 -6.546 2.230 1.00 94.06 144 PRO A N 1
ATOM 1073 C CA . PRO A 1 144 ? -16.317 -5.908 3.300 1.00 94.06 144 PRO A CA 1
ATOM 1074 C C . PRO A 1 144 ? -16.019 -6.500 4.684 1.00 94.06 144 PRO A C 1
ATOM 1076 O O . PRO A 1 144 ? -15.799 -7.707 4.833 1.00 94.06 144 PRO A O 1
ATOM 1079 N N . LEU A 1 145 ? -16.027 -5.647 5.713 1.00 95.69 145 LEU A N 1
ATOM 1080 C CA . LEU A 1 145 ? -15.830 -6.103 7.087 1.00 95.69 145 LEU A CA 1
ATOM 1081 C C . LEU A 1 145 ? -17.027 -6.947 7.568 1.00 95.69 145 LEU A C 1
ATOM 1083 O O . LEU A 1 145 ? -18.166 -6.631 7.229 1.00 95.69 145 LEU A O 1
ATOM 1087 N N . PRO A 1 146 ? -16.811 -7.981 8.409 1.00 95.38 146 PRO A N 1
ATOM 1088 C CA . PRO A 1 146 ? -17.875 -8.914 8.805 1.00 95.38 146 PRO A CA 1
ATOM 1089 C C . PRO A 1 146 ? -19.030 -8.297 9.602 1.00 95.38 146 PRO A C 1
ATOM 1091 O O . PRO A 1 146 ? -20.124 -8.855 9.642 1.00 95.38 146 PRO A O 1
ATOM 1094 N N . ALA A 1 147 ? -18.777 -7.188 10.294 1.00 95.00 147 ALA A N 1
ATOM 1095 C CA . ALA A 1 147 ? -19.761 -6.488 11.105 1.00 95.00 147 ALA A CA 1
ATOM 1096 C C . ALA A 1 147 ? -19.360 -5.022 11.304 1.00 95.00 147 ALA A C 1
ATOM 1098 O O . ALA A 1 147 ? -18.195 -4.646 11.142 1.00 95.00 147 ALA A O 1
ATOM 1099 N N . SER A 1 148 ? -20.326 -4.203 11.710 1.00 92.44 148 SER A N 1
ATOM 1100 C CA . SER A 1 148 ? -20.123 -2.813 12.108 1.00 92.44 148 SER A CA 1
ATOM 1101 C C . SER A 1 148 ? -20.532 -2.590 13.565 1.00 92.44 148 SER A C 1
ATOM 1103 O O . SER A 1 148 ? -21.322 -3.340 14.141 1.00 92.44 148 SER A O 1
ATOM 1105 N N . SER A 1 149 ? -19.970 -1.547 14.172 1.00 90.69 149 SER A N 1
ATOM 1106 C CA . SER A 1 149 ? -20.311 -1.092 15.519 1.00 90.69 149 SER A CA 1
ATOM 1107 C C . SER A 1 149 ? -20.707 0.389 15.485 1.00 90.69 149 SER A C 1
ATOM 1109 O O . SER A 1 149 ? -20.058 1.151 14.763 1.00 90.69 149 SER A O 1
ATOM 1111 N N . PRO A 1 150 ? -21.704 0.830 16.283 1.00 85.06 150 PRO A N 1
ATOM 1112 C CA . PRO A 1 150 ? -22.078 2.245 16.390 1.00 85.06 150 PRO A CA 1
ATOM 1113 C C . PRO A 1 150 ? -20.955 3.149 16.916 1.00 85.06 150 PRO A C 1
ATOM 1115 O O . PRO A 1 150 ? -20.929 4.341 16.627 1.00 85.06 150 PRO A O 1
ATOM 1118 N N . THR A 1 151 ? -20.031 2.591 17.702 1.00 91.44 151 THR A N 1
ATOM 1119 C CA . THR A 1 151 ? -18.841 3.284 18.213 1.00 91.44 151 THR A CA 1
ATOM 1120 C C . THR A 1 151 ? -17.576 2.529 17.817 1.00 91.44 151 THR A C 1
ATOM 1122 O O . THR A 1 151 ? -17.597 1.304 17.663 1.00 91.44 151 THR A O 1
ATOM 1125 N N . ALA A 1 152 ? -16.456 3.236 17.679 1.00 93.44 152 ALA A N 1
ATOM 1126 C CA . ALA A 1 152 ? -15.176 2.629 17.330 1.00 93.44 152 ALA A CA 1
ATOM 1127 C C . ALA A 1 152 ? -14.666 1.671 18.426 1.00 93.44 152 ALA A C 1
ATOM 1129 O O . ALA A 1 152 ? -14.236 0.562 18.120 1.00 93.44 152 ALA A O 1
ATOM 1130 N N . ILE A 1 153 ? -14.816 2.020 19.709 1.00 95.44 153 ILE A N 1
ATOM 1131 C CA . ILE A 1 153 ? -14.475 1.114 20.820 1.00 95.44 153 ILE A CA 1
ATOM 1132 C C . ILE A 1 153 ? -15.363 -0.140 20.854 1.00 95.44 153 ILE A C 1
ATOM 1134 O O . ILE A 1 153 ? -14.955 -1.201 21.329 1.00 95.44 153 ILE A O 1
ATOM 1138 N N . GLY A 1 154 ? -16.576 -0.065 20.299 1.00 95.94 154 GLY A N 1
ATOM 1139 C CA . GLY A 1 154 ? -17.470 -1.214 20.220 1.00 95.94 154 GLY A CA 1
ATOM 1140 C C . GLY A 1 154 ? -16.955 -2.335 19.309 1.00 95.94 154 GLY A C 1
ATOM 1141 O O . GLY A 1 154 ? -17.342 -3.477 19.523 1.00 95.94 154 GLY A O 1
ATOM 1142 N N . TYR A 1 155 ? -16.011 -2.080 18.391 1.00 97.25 155 TYR A N 1
ATOM 1143 C CA . TYR A 1 155 ? -15.320 -3.165 17.672 1.00 97.25 155 TYR A CA 1
ATOM 1144 C C . TYR A 1 155 ? -14.522 -4.075 18.612 1.00 97.25 155 TYR A C 1
ATOM 1146 O O . TYR A 1 155 ? -14.324 -5.245 18.285 1.00 97.25 155 TYR A O 1
ATOM 1154 N N . TRP A 1 156 ? -14.090 -3.556 19.768 1.00 97.44 156 TRP A N 1
ATOM 1155 C CA . TRP A 1 156 ? -13.379 -4.305 20.804 1.00 97.44 156 TRP A CA 1
ATOM 1156 C C . TRP A 1 156 ? -14.318 -4.922 21.844 1.00 97.44 156 TRP A C 1
ATOM 1158 O O . TRP A 1 156 ? -14.166 -6.094 22.187 1.00 97.44 156 TRP A O 1
ATOM 1168 N N . ASN A 1 157 ? -15.293 -4.139 22.322 1.00 95.25 157 ASN A N 1
ATOM 1169 C CA . ASN A 1 157 ? -16.096 -4.479 23.504 1.00 95.25 157 ASN A CA 1
ATOM 1170 C C . ASN A 1 157 ? -17.456 -5.134 23.192 1.00 95.25 157 ASN A C 1
ATOM 1172 O O . ASN A 1 157 ? -18.092 -5.660 24.102 1.00 95.25 157 ASN A O 1
ATOM 1176 N N . ASN A 1 158 ? -17.945 -5.084 21.947 1.00 96.00 158 ASN A N 1
ATOM 1177 C CA . ASN A 1 158 ? -19.231 -5.683 21.587 1.00 96.00 158 ASN A CA 1
ATOM 1178 C C . ASN A 1 158 ? -19.054 -7.152 21.178 1.00 96.00 158 ASN A C 1
ATOM 1180 O O . ASN A 1 158 ? -18.492 -7.448 20.123 1.00 96.00 158 ASN A O 1
ATOM 1184 N N . GLU A 1 159 ? -19.598 -8.067 21.980 1.00 96.50 159 GLU A N 1
ATOM 1185 C CA . GLU A 1 159 ? -19.450 -9.513 21.774 1.00 96.50 159 GLU A CA 1
ATOM 1186 C C . GLU A 1 159 ? -20.043 -10.008 20.447 1.00 96.50 159 GLU A C 1
ATOM 1188 O O . GLU A 1 159 ? -19.483 -10.905 19.819 1.00 96.50 159 GLU A O 1
ATOM 1193 N N . ASN A 1 160 ? -21.132 -9.399 19.964 1.00 97.06 160 ASN A N 1
ATOM 1194 C CA . ASN A 1 160 ? -21.732 -9.782 18.683 1.00 97.06 160 ASN A CA 1
ATOM 1195 C C . ASN A 1 160 ? -20.819 -9.402 17.512 1.00 97.06 160 ASN A C 1
ATOM 1197 O O . ASN A 1 160 ? -20.638 -10.189 16.583 1.00 97.06 160 ASN A O 1
ATOM 1201 N N . VAL A 1 161 ? -20.205 -8.215 17.575 1.00 97.06 161 VAL A N 1
ATOM 1202 C CA . VAL A 1 161 ? -19.219 -7.767 16.578 1.00 97.06 161 VAL A CA 1
ATOM 1203 C C . VAL A 1 161 ? -17.989 -8.668 16.641 1.00 97.06 161 VAL A C 1
ATOM 1205 O O . VAL A 1 161 ? -17.555 -9.191 15.616 1.00 97.06 161 VAL A O 1
ATOM 1208 N N . ARG A 1 162 ? -17.483 -8.937 17.848 1.00 97.56 162 ARG A N 1
ATOM 1209 C CA . ARG A 1 162 ? -16.339 -9.825 18.077 1.00 97.56 162 ARG A CA 1
ATOM 1210 C C . ARG A 1 162 ? -16.566 -11.226 17.514 1.00 97.56 162 ARG A C 1
ATOM 1212 O O . ARG A 1 162 ? -15.735 -11.720 16.752 1.00 97.56 162 ARG A O 1
ATOM 1219 N N . SER A 1 163 ? -17.719 -11.816 17.813 1.00 97.75 163 SER A N 1
ATOM 1220 C CA . SER A 1 163 ? -18.133 -13.126 17.307 1.00 97.75 163 SER A CA 1
ATOM 1221 C C . SER A 1 163 ? -18.234 -13.147 15.778 1.00 97.75 163 SER A C 1
ATOM 1223 O O . SER A 1 163 ? -17.758 -14.087 15.135 1.00 97.75 163 SER A O 1
ATOM 1225 N N . ALA A 1 164 ? -18.791 -12.095 15.166 1.00 97.69 164 ALA A N 1
ATOM 1226 C CA . ALA A 1 164 ? -18.873 -11.983 13.711 1.00 97.69 164 ALA A CA 1
ATOM 1227 C C . ALA A 1 164 ? -17.479 -11.957 13.063 1.00 97.69 164 ALA A C 1
ATOM 1229 O O . ALA A 1 164 ? -17.220 -12.732 12.144 1.00 97.69 164 ALA A O 1
ATOM 1230 N N . PHE A 1 165 ? -16.546 -11.158 13.585 1.00 98.12 165 PHE A N 1
ATOM 1231 C CA . PHE A 1 165 ? -15.164 -11.125 13.098 1.00 98.12 165 PHE A CA 1
ATOM 1232 C C . PHE A 1 165 ? -14.454 -12.477 13.269 1.00 98.12 165 PHE A C 1
ATOM 1234 O O . PHE A 1 165 ? -13.858 -12.996 12.321 1.00 98.12 165 PHE A O 1
ATOM 1241 N N . GLN A 1 166 ? -14.560 -13.089 14.451 1.00 97.38 166 GLN A N 1
ATOM 1242 C CA . GLN A 1 166 ? -13.925 -14.376 14.747 1.00 97.38 166 GLN A CA 1
ATOM 1243 C C . GLN A 1 166 ? -14.446 -15.514 13.863 1.00 97.38 166 GLN A C 1
ATOM 1245 O O . GLN A 1 166 ? -13.650 -16.320 13.379 1.00 97.38 166 GLN A O 1
ATOM 1250 N N . SER A 1 167 ? -15.753 -15.552 13.579 1.00 97.25 167 SER A N 1
ATOM 1251 C CA . SER A 1 167 ? -16.335 -16.539 12.653 1.00 97.25 167 SER A CA 1
ATOM 1252 C C . SER A 1 167 ? -15.804 -16.416 11.216 1.00 97.25 167 SER A C 1
ATOM 1254 O O . SER A 1 167 ? -15.799 -17.398 10.480 1.00 97.25 167 SER A O 1
ATOM 1256 N N . HIS A 1 168 ? -15.269 -15.247 10.848 1.00 94.81 168 HIS A N 1
ATOM 1257 C CA . HIS A 1 168 ? -14.621 -14.976 9.560 1.00 94.81 168 HIS A CA 1
ATOM 1258 C C . HIS A 1 168 ? -13.083 -15.049 9.640 1.00 94.81 168 HIS A C 1
ATOM 1260 O O . HIS A 1 168 ? -12.379 -14.529 8.773 1.00 94.81 168 HIS A O 1
ATOM 1266 N N . GLY A 1 169 ? -12.543 -15.691 10.682 1.00 94.25 169 GLY A N 1
ATOM 1267 C CA . GLY A 1 169 ? -11.113 -15.976 10.823 1.00 94.25 169 GLY A CA 1
ATOM 1268 C C . GLY A 1 169 ? -10.263 -14.819 11.352 1.00 94.25 169 GLY A C 1
ATOM 1269 O O . GLY A 1 169 ? -9.035 -14.939 11.371 1.00 94.25 169 GLY A O 1
ATOM 1270 N N . TRP A 1 170 ? -10.881 -13.723 11.798 1.00 97.62 170 TRP A N 1
ATOM 1271 C CA . TRP A 1 170 ? -10.164 -12.614 12.423 1.00 97.62 170 TRP A CA 1
ATOM 1272 C C . TRP A 1 170 ? -9.826 -12.922 13.885 1.00 97.62 170 TRP A C 1
ATOM 1274 O O . TRP A 1 170 ? -10.573 -13.594 14.597 1.00 97.62 170 TRP A O 1
ATOM 1284 N N . LYS A 1 171 ? -8.689 -12.414 14.354 1.00 97.81 171 LYS A N 1
ATOM 1285 C CA . LYS A 1 171 ? -8.186 -12.619 15.716 1.00 97.81 171 LYS A CA 1
ATOM 1286 C C . LYS A 1 171 ? -8.042 -11.289 16.428 1.00 97.81 171 LYS A C 1
ATOM 1288 O O . LYS A 1 171 ? -7.585 -10.322 15.844 1.00 97.81 171 LYS A O 1
ATOM 1293 N N . TYR A 1 172 ? -8.370 -11.267 17.707 1.00 98.38 172 TYR A N 1
ATOM 1294 C CA . TYR A 1 172 ? -8.184 -10.098 18.555 1.00 98.38 172 TYR A CA 1
ATOM 1295 C C . TYR A 1 172 ? -6.905 -10.271 19.362 1.00 98.38 172 TYR A C 1
ATOM 1297 O O . TYR A 1 172 ? -6.740 -11.294 20.028 1.00 98.38 172 TYR A O 1
ATOM 1305 N N . ILE A 1 173 ? -6.005 -9.298 19.272 1.00 97.75 173 ILE A N 1
ATOM 1306 C CA . ILE A 1 173 ? -4.691 -9.343 19.909 1.00 97.75 173 ILE A CA 1
ATOM 1307 C C . ILE A 1 173 ? -4.541 -8.104 20.782 1.00 97.75 173 ILE A C 1
ATOM 1309 O O . ILE A 1 173 ? -4.502 -6.986 20.270 1.00 97.75 173 ILE A O 1
ATOM 1313 N N . ASP A 1 174 ? -4.466 -8.310 22.096 1.00 98.12 174 ASP A N 1
ATOM 1314 C CA . ASP A 1 174 ? -4.276 -7.221 23.055 1.00 98.12 174 ASP A CA 1
ATOM 1315 C C . ASP A 1 174 ? -2.953 -6.486 22.794 1.00 98.12 174 ASP A C 1
ATOM 1317 O O . ASP A 1 174 ? -1.956 -7.082 22.361 1.00 98.12 174 ASP A O 1
ATOM 1321 N N . ASN A 1 175 ? -2.921 -5.189 23.095 1.00 96.94 175 ASN A N 1
ATOM 1322 C CA . ASN A 1 175 ? -1.703 -4.393 22.971 1.00 96.94 175 ASN A CA 1
ATOM 1323 C C . ASN A 1 175 ? -0.547 -5.013 23.789 1.00 96.94 175 ASN A C 1
ATOM 1325 O O . ASN A 1 175 ? -0.736 -5.462 24.921 1.00 96.94 175 ASN A O 1
ATOM 1329 N N . GLY A 1 176 ? 0.655 -5.094 23.211 1.00 94.56 176 GLY A N 1
ATOM 1330 C CA . GLY A 1 176 ? 1.802 -5.778 23.828 1.00 94.56 176 GLY A CA 1
ATOM 1331 C C . GLY A 1 176 ? 1.784 -7.311 23.732 1.00 94.56 176 GLY A C 1
ATOM 1332 O O . GLY A 1 176 ? 2.721 -7.965 24.188 1.00 94.56 176 GLY A O 1
ATOM 1333 N N . LYS A 1 177 ? 0.745 -7.934 23.152 1.00 95.00 177 LYS A N 1
ATOM 1334 C CA . LYS A 1 177 ? 0.677 -9.402 22.971 1.00 95.00 177 LYS A CA 1
ATOM 1335 C C . LYS A 1 177 ? 1.021 -9.872 21.561 1.00 95.00 177 LYS A C 1
ATOM 1337 O O . LYS A 1 177 ? 1.174 -11.073 21.340 1.00 95.00 177 LYS A O 1
ATOM 1342 N N . GLY A 1 178 ? 1.224 -8.954 20.622 1.00 90.38 178 GLY A N 1
ATOM 1343 C CA . GLY A 1 178 ? 1.630 -9.268 19.259 1.00 90.38 178 GLY A CA 1
ATOM 1344 C C . GLY A 1 178 ? 2.084 -8.034 18.496 1.00 90.38 178 GLY A C 1
ATOM 1345 O O . GLY A 1 178 ? 1.912 -6.913 18.957 1.00 90.38 178 GLY A O 1
ATOM 1346 N N . VAL A 1 179 ? 2.678 -8.267 17.329 1.00 87.81 179 VAL A N 1
ATOM 1347 C CA . VAL A 1 179 ? 3.053 -7.203 16.393 1.00 87.81 179 VAL A CA 1
ATOM 1348 C C . VAL A 1 179 ? 1.893 -7.029 15.411 1.00 87.81 179 VAL A C 1
ATOM 1350 O O . VAL A 1 179 ? 1.483 -8.041 14.830 1.00 87.81 179 VAL A O 1
ATOM 1353 N N . PRO A 1 180 ? 1.351 -5.810 15.233 1.00 92.00 180 PRO A N 1
ATOM 1354 C CA . PRO A 1 180 ? 0.349 -5.552 14.207 1.00 92.00 180 PRO A CA 1
ATOM 1355 C C . PRO A 1 180 ? 0.880 -5.891 12.815 1.00 92.00 180 PRO A C 1
ATOM 1357 O O . PRO A 1 180 ? 2.083 -6.010 12.596 1.00 92.00 180 PRO A O 1
ATOM 1360 N N . SER A 1 181 ? -0.005 -6.088 11.854 1.00 87.25 181 SER A N 1
ATOM 1361 C CA . SER A 1 181 ? 0.363 -6.333 10.460 1.00 87.25 181 SER A CA 1
ATOM 1362 C C . SER A 1 181 ? -0.524 -5.511 9.519 1.00 87.25 181 SER A C 1
ATOM 1364 O O . SER A 1 181 ? -1.617 -5.111 9.915 1.00 87.25 181 SER A O 1
ATOM 1366 N N . PRO A 1 182 ? -0.090 -5.236 8.276 1.00 86.94 182 PRO A N 1
ATOM 1367 C CA . PRO A 1 182 ? -0.883 -4.464 7.321 1.00 86.94 182 PRO A CA 1
ATOM 1368 C C . PRO A 1 182 ? -2.301 -5.018 7.152 1.00 86.94 182 PRO A C 1
ATOM 1370 O O . PRO A 1 182 ? -2.486 -6.229 7.012 1.00 86.94 182 PRO A O 1
ATOM 1373 N N . GLY A 1 183 ? -3.288 -4.126 7.177 1.00 90.00 183 GLY A N 1
ATOM 1374 C CA . GLY A 1 183 ? -4.715 -4.433 7.202 1.00 90.00 183 GLY A CA 1
ATOM 1375 C C . GLY A 1 183 ? -5.306 -4.523 8.613 1.00 90.00 183 GLY A C 1
ATOM 1376 O O . GLY A 1 183 ? -6.514 -4.381 8.765 1.00 90.00 183 GLY A O 1
ATOM 1377 N N . ASP A 1 184 ? -4.510 -4.702 9.664 1.00 97.62 184 ASP A N 1
ATOM 1378 C CA . ASP A 1 184 ? -5.062 -4.855 11.012 1.00 97.62 184 ASP A CA 1
ATOM 1379 C C . ASP A 1 184 ? -5.827 -3.607 11.468 1.00 97.62 184 ASP A C 1
ATOM 1381 O O . ASP A 1 184 ? -5.411 -2.474 11.222 1.00 97.62 184 ASP A O 1
ATOM 1385 N N . LEU A 1 185 ? -6.946 -3.822 12.161 1.00 98.31 185 LEU A N 1
ATOM 1386 C CA . LEU A 1 185 ? -7.769 -2.745 12.705 1.00 98.31 185 LEU A CA 1
ATOM 1387 C C . LEU A 1 185 ? -7.310 -2.431 14.126 1.00 98.31 185 LEU A C 1
ATOM 1389 O O . LEU A 1 185 ? -7.555 -3.217 15.041 1.00 98.31 185 LEU A O 1
ATOM 1393 N N . VAL A 1 186 ? -6.649 -1.297 14.320 1.00 97.88 186 VAL A N 1
ATOM 1394 C CA . VAL A 1 186 ? -6.232 -0.809 15.637 1.00 97.88 186 VAL A CA 1
ATOM 1395 C C . VAL A 1 186 ? -7.417 -0.138 16.310 1.00 97.88 186 VAL A C 1
ATOM 1397 O O . VAL A 1 186 ? -7.982 0.809 15.760 1.00 97.88 186 VAL A O 1
ATOM 1400 N N . ILE A 1 187 ? -7.769 -0.600 17.512 1.00 97.75 187 ILE A N 1
ATOM 1401 C CA . ILE A 1 187 ? -8.876 -0.035 18.287 1.00 97.75 187 ILE A CA 1
ATOM 1402 C C . ILE A 1 187 ? -8.340 0.744 19.482 1.00 97.75 187 ILE A C 1
ATOM 1404 O O . ILE A 1 187 ? -7.506 0.252 20.250 1.00 97.75 187 ILE A O 1
ATOM 1408 N N . LEU A 1 188 ? -8.864 1.953 19.658 1.00 94.56 188 LEU A N 1
ATOM 1409 C CA . LEU A 1 188 ? -8.558 2.818 20.782 1.00 94.56 188 LEU A CA 1
ATOM 1410 C C . LEU A 1 188 ? -9.786 3.081 21.639 1.00 94.56 188 LEU A C 1
ATOM 1412 O O . LEU A 1 188 ? -10.863 3.385 21.119 1.00 94.56 188 LEU A O 1
ATOM 1416 N N . ASP A 1 189 ? -9.583 3.045 22.950 1.00 93.94 189 ASP A N 1
ATOM 1417 C CA . ASP A 1 189 ? -10.527 3.587 23.915 1.00 93.94 189 ASP A CA 1
ATOM 1418 C C . ASP A 1 189 ? -10.298 5.088 24.100 1.00 93.94 189 ASP A C 1
ATOM 1420 O O . ASP A 1 189 ? -9.167 5.584 24.017 1.00 93.94 189 ASP A O 1
ATOM 1424 N N . GLY A 1 190 ? -11.396 5.810 24.298 1.00 85.81 190 GLY A N 1
ATOM 1425 C CA . GLY A 1 190 ? -11.374 7.256 24.451 1.00 85.81 190 GLY A CA 1
ATOM 1426 C C . GLY A 1 190 ? -11.022 7.703 25.876 1.00 85.81 190 GLY A C 1
ATOM 1427 O O . GLY A 1 190 ? -10.993 6.898 26.803 1.00 85.81 190 GLY A O 1
ATOM 1428 N N . PRO A 1 191 ? -10.798 9.011 26.079 1.00 77.06 191 PRO A N 1
ATOM 1429 C CA . PRO A 1 191 ? -10.334 9.547 27.363 1.00 77.06 191 PRO A CA 1
ATOM 1430 C C . PRO A 1 191 ? -11.342 9.489 28.502 1.00 77.06 191 PRO A C 1
ATOM 1432 O O . PRO A 1 191 ? -10.970 9.633 29.665 1.00 77.06 191 PRO A O 1
ATOM 1435 N N . THR A 1 192 ? -12.625 9.379 28.172 1.00 81.38 192 THR A N 1
ATOM 1436 C CA . THR A 1 192 ? -13.721 9.467 29.133 1.00 81.38 192 THR A CA 1
ATOM 1437 C C . THR A 1 192 ? -14.619 8.244 29.012 1.00 81.38 192 THR A C 1
ATOM 1439 O O . THR A 1 192 ? -14.874 7.802 27.887 1.00 81.38 192 THR A O 1
ATOM 1442 N N . PRO A 1 193 ? -15.177 7.733 30.124 1.00 77.88 193 PRO A N 1
ATOM 1443 C CA . PRO A 1 193 ? -16.149 6.647 30.079 1.00 77.88 193 PRO A CA 1
ATOM 1444 C C . PRO A 1 193 ? -17.286 6.947 29.096 1.00 77.88 193 PRO A C 1
ATOM 1446 O O . PRO A 1 193 ? -17.891 8.017 29.143 1.00 77.88 193 PRO A O 1
ATOM 1449 N N . GLY A 1 194 ? -17.565 6.005 28.194 1.00 78.00 194 GLY A N 1
ATOM 1450 C CA . GLY A 1 194 ? -18.611 6.150 27.176 1.00 78.00 194 GLY A CA 1
ATOM 1451 C C . GLY A 1 194 ? -18.203 6.937 25.926 1.00 78.00 194 GLY A C 1
ATOM 1452 O O . GLY A 1 194 ? -19.040 7.129 25.045 1.00 78.00 194 GLY A O 1
ATOM 1453 N N . ALA A 1 195 ? -16.943 7.372 25.807 1.00 85.25 195 ALA A N 1
ATOM 1454 C CA . ALA A 1 195 ? -16.432 7.930 24.560 1.00 85.25 195 ALA A CA 1
ATOM 1455 C C . ALA A 1 195 ? -16.528 6.907 23.415 1.00 85.25 195 ALA A C 1
ATOM 1457 O O . ALA A 1 195 ? -16.407 5.699 23.615 1.00 85.25 195 ALA A O 1
ATOM 1458 N N . ALA A 1 196 ? -16.702 7.395 22.185 1.00 86.94 196 ALA A N 1
ATOM 1459 C CA . ALA A 1 196 ? -16.842 6.528 21.016 1.00 86.94 196 ALA A CA 1
ATOM 1460 C C . ALA A 1 196 ? -15.567 5.723 20.685 1.00 86.94 196 ALA A C 1
ATOM 1462 O O . ALA A 1 196 ? -15.646 4.774 19.907 1.00 86.94 196 ALA A O 1
ATOM 1463 N N . GLY A 1 197 ? -14.413 6.079 21.259 1.00 92.31 197 GLY A N 1
ATOM 1464 C CA . GLY A 1 197 ? -13.106 5.525 20.903 1.00 92.31 197 GLY A CA 1
ATOM 1465 C C . GLY A 1 197 ? -12.612 6.006 19.538 1.00 92.31 197 GLY A C 1
ATOM 1466 O O . GLY A 1 197 ? -13.105 6.998 18.999 1.00 92.31 197 GLY A O 1
ATOM 1467 N N . HIS A 1 198 ? -11.636 5.299 18.972 1.00 93.00 198 HIS A N 1
ATOM 1468 C CA . HIS A 1 198 ? -11.165 5.519 17.602 1.00 93.00 198 HIS A CA 1
ATOM 1469 C C . HIS A 1 198 ? -10.740 4.199 16.949 1.00 93.00 198 HIS A C 1
ATOM 1471 O O . HIS A 1 198 ? -10.399 3.239 17.640 1.00 93.00 198 HIS A O 1
ATOM 1477 N N . ILE A 1 199 ? -10.796 4.145 15.620 1.00 94.94 199 ILE A N 1
ATOM 1478 C CA . ILE A 1 199 ? -10.366 2.996 14.822 1.00 94.94 199 ILE A CA 1
ATOM 1479 C C . ILE A 1 199 ? -9.504 3.489 13.666 1.00 94.94 199 ILE A C 1
ATOM 1481 O O . ILE A 1 199 ? -9.888 4.417 12.956 1.00 94.94 199 ILE A O 1
ATOM 1485 N N . ALA A 1 200 ? -8.357 2.846 13.487 1.00 95.06 200 ALA A N 1
ATOM 1486 C CA . ALA A 1 200 ? -7.434 3.083 12.387 1.00 95.06 200 ALA A CA 1
ATOM 1487 C C . ALA A 1 200 ? -7.029 1.742 11.764 1.00 95.06 200 ALA A C 1
ATOM 1489 O O . ALA A 1 200 ? -7.186 0.691 12.390 1.00 95.06 200 ALA A O 1
ATOM 1490 N N . MET A 1 201 ? -6.506 1.761 10.541 1.00 96.12 201 MET A N 1
ATOM 1491 C CA . MET A 1 201 ? -6.001 0.557 9.881 1.00 96.12 201 MET A CA 1
ATOM 1492 C C . MET A 1 201 ? -4.496 0.646 9.694 1.00 96.12 201 MET A C 1
ATOM 1494 O O . MET A 1 201 ? -3.989 1.640 9.183 1.00 96.12 201 MET A O 1
ATOM 1498 N N . VAL A 1 202 ? -3.786 -0.416 10.066 1.00 93.44 202 VAL A N 1
ATOM 1499 C CA . VAL A 1 202 ? -2.344 -0.533 9.849 1.00 93.44 202 VAL A CA 1
ATOM 1500 C C . VAL A 1 202 ? -2.057 -0.622 8.359 1.00 93.44 202 VAL A C 1
ATOM 1502 O O . VAL A 1 202 ? -2.630 -1.448 7.649 1.00 93.44 202 VAL A O 1
ATOM 1505 N N . VAL A 1 203 ? -1.129 0.201 7.894 1.00 84.50 203 VAL A N 1
ATOM 1506 C CA . VAL A 1 203 ? -0.635 0.186 6.517 1.00 84.50 203 VAL A CA 1
ATOM 1507 C C . VAL A 1 203 ? 0.848 -0.130 6.432 1.00 84.50 203 VAL A C 1
ATOM 1509 O O . VAL A 1 203 ? 1.295 -0.474 5.355 1.00 84.50 203 VAL A O 1
ATOM 1512 N N . GLY A 1 204 ? 1.592 -0.097 7.536 1.00 78.00 204 GLY A N 1
ATOM 1513 C CA . GLY A 1 204 ? 2.975 -0.568 7.570 1.00 78.00 204 GLY A CA 1
ATOM 1514 C C . GLY A 1 204 ? 3.502 -0.732 8.983 1.00 78.00 204 GLY A C 1
ATOM 1515 O O . GLY A 1 204 ? 2.960 -0.137 9.918 1.00 78.00 204 GLY A O 1
ATOM 1516 N N . VAL A 1 205 ? 4.542 -1.546 9.153 1.00 76.81 205 VAL A N 1
ATOM 1517 C CA . VAL A 1 205 ? 5.175 -1.794 10.451 1.00 76.81 205 VAL A CA 1
ATOM 1518 C C . VAL A 1 205 ? 6.689 -1.896 10.321 1.00 76.81 205 VAL A C 1
ATOM 1520 O O . VAL A 1 205 ? 7.218 -2.836 9.734 1.00 76.81 205 VAL A O 1
ATOM 1523 N N . ASP A 1 206 ? 7.373 -0.968 10.976 1.00 71.31 206 ASP A N 1
ATOM 1524 C CA . ASP A 1 206 ? 8.796 -1.026 11.268 1.00 71.31 206 ASP A CA 1
ATOM 1525 C C . ASP A 1 206 ? 9.049 -1.847 12.531 1.00 71.31 206 ASP A C 1
ATOM 1527 O O . ASP A 1 206 ? 8.515 -1.561 13.608 1.00 71.31 206 ASP A O 1
ATOM 1531 N N . ALA A 1 207 ? 9.916 -2.851 12.424 1.00 66.19 207 ALA A N 1
ATOM 1532 C CA . ALA A 1 207 ? 10.383 -3.586 13.591 1.00 66.19 207 ALA A CA 1
ATOM 1533 C C . ALA A 1 207 ? 11.362 -2.738 14.419 1.00 66.19 207 ALA A C 1
ATOM 1535 O O . ALA A 1 207 ? 12.184 -2.009 13.868 1.00 66.19 207 ALA A O 1
ATOM 1536 N N . ALA A 1 208 ? 11.333 -2.899 15.743 1.00 65.50 208 ALA A N 1
ATOM 1537 C CA . ALA A 1 208 ? 12.362 -2.353 16.625 1.00 65.50 208 ALA A CA 1
ATOM 1538 C C . ALA A 1 208 ? 13.748 -2.925 16.262 1.00 65.50 208 ALA A C 1
ATOM 1540 O O . ALA A 1 208 ? 13.902 -4.141 16.104 1.00 65.50 208 ALA A O 1
ATOM 1541 N N . GLN A 1 209 ? 14.762 -2.064 16.149 1.00 54.94 209 GLN A N 1
ATOM 1542 C CA . GLN A 1 209 ? 16.128 -2.439 15.763 1.00 54.94 209 GLN A CA 1
ATOM 1543 C C . GLN A 1 209 ? 17.165 -1.745 16.647 1.00 54.94 209 GLN A C 1
ATOM 1545 O O . GLN A 1 209 ? 17.001 -0.592 17.030 1.00 54.94 209 GLN A O 1
ATOM 1550 N N . GLY A 1 210 ? 18.261 -2.442 16.964 1.00 50.44 210 GLY A N 1
ATOM 1551 C CA . GLY A 1 210 ? 19.442 -1.822 17.583 1.00 50.44 210 GLY A CA 1
ATOM 1552 C C . GLY A 1 210 ? 19.218 -1.165 18.953 1.00 50.44 210 GLY A C 1
ATOM 1553 O O . GLY A 1 210 ? 20.029 -0.338 19.351 1.00 50.44 210 GLY A O 1
ATOM 1554 N N . GLY A 1 211 ? 18.144 -1.517 19.670 1.00 64.75 211 GLY A N 1
ATOM 1555 C CA . GLY A 1 211 ? 17.768 -0.885 20.941 1.00 64.75 211 GLY A CA 1
ATOM 1556 C C . GLY A 1 211 ? 16.817 0.311 20.808 1.00 64.75 211 GLY A C 1
ATOM 1557 O O . GLY A 1 211 ? 16.415 0.857 21.832 1.00 64.75 211 GLY A O 1
ATOM 1558 N N . SER A 1 212 ? 16.421 0.675 19.586 1.00 67.81 212 SER A N 1
ATOM 1559 C CA . SER A 1 212 ? 15.401 1.689 19.308 1.00 67.81 212 SER A CA 1
ATOM 1560 C C . SER A 1 212 ? 14.036 1.053 19.035 1.00 67.81 212 SER A C 1
ATOM 1562 O O . SER A 1 212 ? 13.949 -0.024 18.437 1.00 67.81 212 SER A O 1
ATOM 1564 N N . ASP A 1 213 ? 12.973 1.733 19.474 1.00 75.00 213 ASP A N 1
ATOM 1565 C CA . ASP A 1 213 ? 11.588 1.382 19.141 1.00 75.00 213 ASP A CA 1
ATOM 1566 C C . ASP A 1 213 ? 11.382 1.436 17.611 1.00 75.00 213 ASP A C 1
ATOM 1568 O O . ASP A 1 213 ? 11.999 2.245 16.917 1.00 75.00 213 ASP A O 1
ATOM 1572 N N . GLY A 1 214 ? 10.523 0.561 17.091 1.00 76.81 214 GLY A N 1
ATOM 1573 C CA . GLY A 1 214 ? 10.020 0.621 15.719 1.00 76.81 214 GLY A CA 1
ATOM 1574 C C . GLY A 1 214 ? 8.797 1.534 15.609 1.00 76.81 214 GLY A C 1
ATOM 1575 O O . GLY A 1 214 ? 8.489 2.298 16.528 1.00 76.81 214 GLY A O 1
ATOM 1576 N N . TYR A 1 215 ? 8.048 1.420 14.511 1.00 81.75 215 TYR A N 1
ATOM 1577 C CA . TYR A 1 215 ? 6.859 2.239 14.255 1.00 81.75 215 TYR A CA 1
ATOM 1578 C C . TYR A 1 215 ? 5.727 1.440 13.607 1.00 81.75 215 TYR A C 1
ATOM 1580 O O . TYR A 1 215 ? 5.956 0.551 12.798 1.00 81.75 215 TYR A O 1
ATOM 1588 N N . VAL A 1 216 ? 4.483 1.788 13.931 1.00 83.62 216 VAL A N 1
ATOM 1589 C CA . VAL A 1 216 ? 3.287 1.343 13.200 1.00 83.62 216 VAL A CA 1
ATOM 1590 C C . VAL A 1 216 ? 2.741 2.528 12.423 1.00 83.62 216 VAL A C 1
ATOM 1592 O O . VAL A 1 216 ? 2.428 3.549 13.032 1.00 83.62 216 VAL A O 1
ATOM 1595 N N . TYR A 1 217 ? 2.603 2.383 11.109 1.00 84.19 217 TYR A N 1
ATOM 1596 C CA . TYR A 1 217 ? 2.002 3.358 10.202 1.00 84.19 217 TYR A CA 1
ATOM 1597 C C . TYR A 1 217 ? 0.539 3.001 9.981 1.00 84.19 217 TYR A C 1
ATOM 1599 O O . TYR A 1 217 ? 0.209 1.837 9.736 1.00 84.19 217 TYR A O 1
ATOM 1607 N N . MET A 1 218 ? -0.345 3.986 10.067 1.00 89.00 218 MET A N 1
ATOM 1608 C CA . MET A 1 218 ? -1.786 3.781 10.018 1.00 89.00 218 MET A CA 1
ATOM 1609 C C . MET A 1 218 ? -2.469 4.806 9.130 1.00 89.00 218 MET A C 1
ATOM 1611 O O . MET A 1 218 ? -2.037 5.955 9.058 1.00 89.00 218 MET A O 1
ATOM 1615 N N . VAL A 1 219 ? -3.571 4.368 8.520 1.00 89.44 219 VAL A N 1
ATOM 1616 C CA . VAL A 1 219 ? -4.532 5.243 7.856 1.00 89.44 219 VAL A CA 1
ATOM 1617 C C . VAL A 1 219 ? -5.826 5.374 8.648 1.00 89.44 219 VAL A C 1
ATOM 1619 O O . VAL A 1 219 ? -6.269 4.414 9.290 1.00 89.44 219 VAL A O 1
ATOM 1622 N N . GLN A 1 220 ? -6.443 6.553 8.603 1.00 89.56 220 GLN A N 1
ATOM 1623 C CA . GLN A 1 220 ? -7.660 6.872 9.350 1.00 89.56 220 GLN A CA 1
ATOM 1624 C C . GLN A 1 220 ? -8.459 8.042 8.756 1.00 89.56 220 GLN A C 1
ATOM 1626 O O . GLN A 1 220 ? -8.075 8.675 7.778 1.00 89.56 220 GLN A O 1
ATOM 1631 N N . ALA A 1 221 ? -9.621 8.294 9.361 1.00 86.19 221 ALA A N 1
ATOM 1632 C CA . ALA A 1 221 ? -10.367 9.533 9.198 1.00 86.19 221 ALA A CA 1
ATOM 1633 C C . ALA A 1 221 ? -10.962 9.976 10.547 1.00 86.19 221 ALA A C 1
ATOM 1635 O O . ALA A 1 221 ? -10.965 9.220 11.515 1.00 86.19 221 ALA A O 1
ATOM 1636 N N . ASN A 1 222 ? -11.553 11.171 10.615 1.00 79.94 222 ASN A N 1
ATOM 1637 C CA . ASN A 1 222 ? -12.083 11.788 11.842 1.00 79.94 222 ASN A CA 1
ATOM 1638 C C . ASN A 1 222 ? -11.089 11.998 13.003 1.00 79.94 222 ASN A C 1
ATOM 1640 O O . ASN A 1 222 ? -11.501 12.051 14.161 1.00 79.94 222 ASN A O 1
ATOM 1644 N N . ALA A 1 223 ? -9.793 12.113 12.728 1.00 73.25 223 ALA A N 1
ATOM 1645 C CA . ALA A 1 223 ? -8.801 12.533 13.716 1.00 73.25 223 ALA A CA 1
ATOM 1646 C C . ALA A 1 223 ? -7.656 13.320 13.051 1.00 73.25 223 ALA A C 1
ATOM 1648 O O . ALA A 1 223 ? -7.514 13.244 11.829 1.00 73.25 223 ALA A O 1
ATOM 1649 N N . PRO A 1 224 ? -6.849 14.101 13.795 1.00 61.16 224 PRO A N 1
ATOM 1650 C CA . PRO A 1 224 ? -5.709 14.835 13.232 1.00 61.16 224 PRO A CA 1
ATOM 1651 C C . PRO A 1 224 ? -4.584 13.903 12.745 1.00 61.16 224 PRO A C 1
ATOM 1653 O O . PRO A 1 224 ? -4.583 12.712 13.049 1.00 61.16 224 PRO A O 1
ATOM 1656 N N . ASN A 1 225 ? -3.590 14.465 12.047 1.00 57.84 225 ASN A N 1
ATOM 1657 C CA . ASN A 1 225 ? -2.409 13.756 11.523 1.00 57.84 225 ASN A CA 1
ATOM 1658 C C . ASN A 1 225 ? -2.730 12.688 10.461 1.00 57.84 225 ASN A C 1
ATOM 1660 O O . ASN A 1 225 ? -2.045 11.668 10.390 1.00 57.84 225 ASN A O 1
ATOM 1664 N N . ASN A 1 226 ? -3.768 12.918 9.651 1.00 60.31 226 ASN A N 1
ATOM 1665 C CA . ASN A 1 226 ? -3.838 12.279 8.331 1.00 60.31 226 ASN A CA 1
ATOM 1666 C C . ASN A 1 226 ? -2.712 12.839 7.467 1.00 60.31 226 ASN A C 1
ATOM 1668 O O . ASN A 1 226 ? -2.233 13.930 7.767 1.00 60.31 226 ASN A O 1
ATOM 1672 N N . TYR A 1 227 ? -2.318 12.103 6.431 1.00 54.00 227 TYR A N 1
ATOM 1673 C CA . TYR A 1 227 ? -1.313 12.483 5.435 1.00 54.00 227 TYR A CA 1
ATOM 1674 C C . TYR A 1 227 ? -0.990 13.994 5.374 1.00 54.00 227 TYR A C 1
ATOM 1676 O O . TYR A 1 227 ? -1.758 14.773 4.810 1.00 54.00 227 TYR A O 1
ATOM 1684 N N . VAL A 1 228 ? 0.169 14.390 5.918 1.00 50.22 228 VAL A N 1
ATOM 1685 C CA . VAL A 1 228 ? 0.649 15.782 5.874 1.00 50.22 228 VAL A CA 1
ATOM 1686 C C . VAL A 1 228 ? 1.700 15.925 4.778 1.00 50.22 228 VAL A C 1
ATOM 1688 O O . VAL A 1 228 ? 2.715 15.221 4.765 1.00 50.22 228 VAL A O 1
ATOM 1691 N N . LYS A 1 229 ? 1.496 16.870 3.854 1.00 41.19 229 LYS A N 1
ATOM 1692 C CA . LYS A 1 229 ? 2.469 17.184 2.797 1.00 41.19 229 LYS A CA 1
ATOM 1693 C C . LYS A 1 229 ? 3.434 18.272 3.272 1.00 41.19 229 LYS A C 1
ATOM 1695 O O . LYS A 1 229 ? 3.184 19.454 3.049 1.00 41.19 229 LYS A O 1
ATOM 1700 N N . ASN A 1 230 ? 4.565 17.902 3.878 1.00 36.19 230 ASN A N 1
ATOM 1701 C CA . ASN A 1 230 ? 5.642 18.862 4.142 1.00 36.19 230 ASN A CA 1
ATOM 1702 C C . ASN A 1 230 ? 6.773 18.728 3.108 1.00 36.19 230 ASN A C 1
ATOM 1704 O O . ASN A 1 230 ? 7.426 17.692 3.006 1.00 36.19 230 ASN A O 1
ATOM 1708 N N . ALA A 1 231 ? 7.022 19.801 2.349 1.00 30.75 231 ALA A N 1
ATOM 1709 C CA . ALA A 1 231 ? 8.061 19.859 1.317 1.00 30.75 231 ALA A CA 1
ATOM 1710 C C . ALA A 1 231 ? 9.493 19.720 1.873 1.00 30.75 231 ALA A C 1
ATOM 1712 O O . ALA A 1 231 ? 10.409 19.437 1.106 1.00 30.75 231 ALA A O 1
ATOM 1713 N N . ALA A 1 232 ? 9.688 19.903 3.185 1.00 32.00 232 ALA A N 1
ATOM 1714 C CA . ALA A 1 232 ? 10.991 19.782 3.835 1.00 32.00 232 ALA A CA 1
ATOM 1715 C C . ALA A 1 232 ? 11.270 18.399 4.461 1.00 32.00 232 ALA A C 1
ATOM 1717 O O . ALA A 1 232 ? 12.426 18.119 4.766 1.00 32.00 232 ALA A O 1
ATOM 1718 N N . THR A 1 233 ? 10.261 17.538 4.676 1.00 35.88 233 THR A N 1
ATOM 1719 C CA . THR A 1 233 ? 10.422 16.319 5.508 1.00 35.88 233 THR A CA 1
ATOM 1720 C C . THR A 1 233 ? 9.629 15.090 5.048 1.00 35.88 233 THR A C 1
ATOM 1722 O O . THR A 1 233 ? 9.291 14.251 5.877 1.00 35.88 233 THR A O 1
ATOM 1725 N N . HIS A 1 234 ? 9.367 14.937 3.747 1.00 36.59 234 HIS A N 1
ATOM 1726 C CA . HIS A 1 234 ? 8.647 13.777 3.193 1.00 36.59 234 HIS A CA 1
ATOM 1727 C C . HIS A 1 234 ? 7.230 13.571 3.785 1.00 36.59 234 HIS A C 1
ATOM 1729 O O . HIS A 1 234 ? 6.738 14.338 4.611 1.00 36.59 234 HIS A O 1
ATOM 1735 N N . LEU A 1 235 ? 6.522 12.578 3.249 1.00 44.00 235 LEU A N 1
ATOM 1736 C CA . LEU A 1 235 ? 5.109 12.304 3.507 1.00 44.00 235 LEU A CA 1
ATOM 1737 C C . LEU A 1 235 ? 4.956 11.464 4.782 1.00 44.00 235 LEU A C 1
ATOM 1739 O O . LEU A 1 235 ? 5.474 10.351 4.817 1.00 44.00 235 LEU A O 1
ATOM 1743 N N . THR A 1 236 ? 4.226 11.931 5.799 1.00 52.22 236 THR A N 1
ATOM 1744 C CA . THR A 1 236 ? 3.988 11.141 7.021 1.00 52.22 236 THR A CA 1
ATOM 1745 C C . THR A 1 236 ? 2.512 10.780 7.169 1.00 52.22 236 THR A C 1
ATOM 1747 O O . THR A 1 236 ? 1.644 11.642 7.297 1.00 52.22 236 THR A O 1
ATOM 1750 N N . PHE A 1 237 ? 2.223 9.477 7.143 1.00 67.50 237 PHE A N 1
ATOM 1751 C CA . PHE A 1 237 ? 0.990 8.941 7.723 1.00 67.50 237 PHE A CA 1
ATOM 1752 C C . PHE A 1 237 ? 1.058 9.056 9.243 1.00 67.50 237 PHE A C 1
ATOM 1754 O O . PHE A 1 237 ? 2.139 9.253 9.816 1.00 67.50 237 PHE A O 1
ATOM 1761 N N . MET A 1 238 ? -0.075 8.853 9.913 1.00 78.19 238 MET A N 1
ATOM 1762 C CA . MET A 1 238 ? -0.055 8.639 11.352 1.00 78.19 238 MET A CA 1
ATOM 1763 C C . MET A 1 238 ? 0.881 7.474 11.673 1.00 78.19 238 MET A C 1
ATOM 1765 O O . MET A 1 238 ? 0.656 6.350 11.229 1.00 78.19 238 MET A O 1
ATOM 1769 N N . ARG A 1 239 ? 1.926 7.742 12.459 1.00 80.81 239 ARG A N 1
ATOM 1770 C CA . ARG A 1 239 ? 2.841 6.712 12.949 1.00 80.81 239 ARG A CA 1
ATOM 1771 C C . ARG A 1 239 ? 2.955 6.760 14.457 1.00 80.81 239 ARG A C 1
ATOM 1773 O O . ARG A 1 239 ? 3.094 7.844 15.022 1.00 80.81 239 ARG A O 1
ATOM 1780 N N . TRP A 1 240 ? 2.947 5.599 15.098 1.00 85.12 240 TRP A N 1
ATOM 1781 C CA . TRP A 1 240 ? 3.116 5.474 16.545 1.00 85.12 240 TRP A CA 1
ATOM 1782 C C . TRP A 1 240 ? 4.258 4.525 16.896 1.00 85.12 240 TRP A C 1
ATOM 1784 O O . TRP A 1 240 ? 4.440 3.532 16.190 1.00 85.12 240 TRP A O 1
ATOM 1794 N N . PRO A 1 241 ? 5.030 4.801 17.965 1.00 85.25 241 PRO A N 1
ATOM 1795 C CA . PRO A 1 241 ? 6.121 3.926 18.367 1.00 85.25 241 PRO A CA 1
ATOM 1796 C C . PRO A 1 241 ? 5.632 2.516 18.708 1.00 85.25 241 PRO A C 1
ATOM 1798 O O . PRO A 1 241 ? 4.657 2.344 19.450 1.00 85.25 241 PRO A O 1
ATOM 1801 N N . LEU A 1 242 ? 6.357 1.521 18.205 1.00 85.56 242 LEU A N 1
ATOM 1802 C CA . LEU A 1 242 ? 6.224 0.114 18.549 1.00 85.56 242 LEU A CA 1
ATOM 1803 C C . LEU A 1 242 ? 7.461 -0.313 19.324 1.00 85.56 242 LEU A C 1
ATOM 1805 O O . LEU A 1 242 ? 8.551 -0.443 18.769 1.00 85.56 242 LEU A O 1
ATOM 1809 N N . THR A 1 243 ? 7.300 -0.548 20.614 1.00 86.69 243 THR A N 1
ATOM 1810 C CA . THR A 1 243 ? 8.424 -0.959 21.446 1.00 86.69 243 THR A CA 1
ATOM 1811 C C . THR A 1 243 ? 8.923 -2.358 21.099 1.00 86.69 243 THR A C 1
ATOM 1813 O O . THR A 1 243 ? 8.221 -3.177 20.498 1.00 86.69 243 THR A O 1
ATOM 1816 N N . SER A 1 244 ? 10.143 -2.675 21.535 1.00 82.06 244 SER A N 1
ATOM 1817 C CA . SER A 1 244 ? 10.711 -4.025 21.395 1.00 82.06 244 SER A CA 1
ATOM 1818 C C . SER A 1 244 ? 9.886 -5.127 22.090 1.00 82.06 244 SER A C 1
ATOM 1820 O O . SER A 1 244 ? 9.893 -6.273 21.637 1.00 82.06 244 SER A O 1
ATOM 1822 N N . ASP A 1 245 ? 9.110 -4.793 23.127 1.00 85.94 245 ASP A N 1
ATOM 1823 C CA . ASP A 1 245 ? 8.127 -5.679 23.771 1.00 85.94 245 ASP A CA 1
ATOM 1824 C C . ASP A 1 245 ? 6.755 -5.693 23.070 1.00 85.94 245 ASP A C 1
ATOM 1826 O O . ASP A 1 245 ? 5.802 -6.279 23.581 1.00 85.94 245 ASP A O 1
ATOM 1830 N N . LYS A 1 246 ? 6.678 -5.151 21.845 1.00 86.38 246 LYS A N 1
ATOM 1831 C CA . LYS A 1 246 ? 5.502 -5.166 20.956 1.00 86.38 246 LYS A CA 1
ATOM 1832 C C . LYS A 1 246 ? 4.339 -4.320 21.473 1.00 86.38 246 LYS A C 1
ATOM 1834 O O . LYS A 1 246 ? 3.190 -4.536 21.088 1.00 86.38 246 LYS A O 1
ATOM 1839 N N . TYR A 1 247 ? 4.622 -3.377 22.362 1.00 93.38 247 TYR A N 1
ATOM 1840 C CA . TYR A 1 247 ? 3.637 -2.456 22.892 1.00 93.38 247 TYR A CA 1
ATOM 1841 C C . TYR A 1 247 ? 3.567 -1.218 21.998 1.00 93.38 247 TYR A C 1
ATOM 1843 O O . TYR A 1 247 ? 4.558 -0.520 21.778 1.00 93.38 247 TYR A O 1
ATOM 1851 N N . MET A 1 248 ? 2.380 -0.935 21.471 1.00 92.88 248 MET A N 1
ATOM 1852 C CA . MET A 1 248 ? 2.151 0.258 20.672 1.00 92.88 248 MET A CA 1
ATOM 1853 C C . MET A 1 248 ? 1.802 1.427 21.592 1.00 92.88 248 MET A C 1
ATOM 1855 O O . MET A 1 248 ? 0.804 1.394 22.321 1.00 92.88 248 MET A O 1
ATOM 1859 N N . LYS A 1 249 ? 2.636 2.468 21.562 1.00 89.25 249 LYS A N 1
ATOM 1860 C CA . LYS A 1 249 ? 2.445 3.689 22.348 1.00 89.25 249 LYS A CA 1
ATOM 1861 C C . LYS A 1 249 ? 1.545 4.645 21.575 1.00 89.25 249 LYS A C 1
ATOM 1863 O O . LYS A 1 249 ? 1.951 5.160 20.540 1.00 89.25 249 LYS A O 1
ATOM 1868 N N . SER A 1 250 ? 0.346 4.910 22.091 1.00 85.69 250 SER A N 1
ATOM 1869 C CA . SER A 1 250 ? -0.526 5.945 21.526 1.00 85.69 250 SER A CA 1
ATOM 1870 C C . SER A 1 250 ? 0.214 7.283 21.473 1.00 85.69 250 SER A C 1
ATOM 1872 O O . SER A 1 250 ? 0.694 7.770 22.497 1.00 85.69 250 SER A O 1
ATOM 1874 N N . GLY A 1 251 ? 0.276 7.901 20.293 1.00 79.50 251 GLY A N 1
ATOM 1875 C CA . GLY A 1 251 ? 0.743 9.282 20.145 1.00 79.50 251 GLY A CA 1
ATOM 1876 C C . GLY A 1 251 ? -0.261 10.312 20.676 1.00 79.50 251 GLY A C 1
ATOM 1877 O O . GLY A 1 251 ? 0.033 11.505 20.709 1.00 79.50 251 GLY A O 1
ATOM 1878 N N . TRP A 1 252 ? -1.448 9.871 21.099 1.00 80.00 252 TRP A N 1
ATOM 1879 C CA . TRP A 1 252 ? -2.464 10.709 21.720 1.00 80.00 252 TRP A CA 1
ATOM 1880 C C . TRP A 1 252 ? -2.535 10.404 23.213 1.00 80.00 252 TRP A C 1
ATOM 1882 O O . TRP A 1 252 ? -3.004 9.341 23.617 1.00 80.00 252 TRP A O 1
ATOM 1892 N N . SER A 1 253 ? -2.120 11.370 24.038 1.00 74.00 253 SER A N 1
ATOM 1893 C CA . SER A 1 253 ? -2.008 11.252 25.505 1.00 74.00 253 SER A CA 1
ATOM 1894 C C . SER A 1 253 ? -3.299 10.850 26.229 1.00 74.00 253 SER A C 1
ATOM 1896 O O . SER A 1 253 ? -3.266 10.477 27.396 1.00 74.00 253 SER A O 1
ATOM 1898 N N . HIS A 1 254 ? -4.432 10.944 25.542 1.00 81.62 254 HIS A N 1
ATOM 1899 C CA . HIS A 1 254 ? -5.777 10.750 26.066 1.00 81.62 254 HIS A CA 1
ATOM 1900 C C . HIS A 1 254 ? -6.481 9.519 25.484 1.00 81.62 254 HIS A C 1
ATOM 1902 O O . HIS A 1 254 ? -7.639 9.278 25.804 1.00 81.62 254 HIS A O 1
ATOM 1908 N N . TYR A 1 255 ? -5.805 8.744 24.635 1.00 88.12 255 TYR A N 1
ATOM 1909 C CA . TYR A 1 255 ? -6.354 7.525 24.050 1.00 88.12 255 TYR A CA 1
ATOM 1910 C C . TYR A 1 255 ? -5.503 6.327 24.427 1.00 88.12 255 TYR A C 1
ATOM 1912 O O . TYR A 1 255 ? -4.272 6.375 24.360 1.00 88.12 255 TYR A O 1
ATOM 1920 N N . THR A 1 256 ? -6.179 5.235 24.768 1.00 92.81 256 THR A N 1
ATOM 1921 C CA . THR A 1 256 ? -5.525 3.974 25.107 1.00 92.81 256 THR A CA 1
ATOM 1922 C C . THR A 1 256 ? -5.693 3.000 23.957 1.00 92.81 256 THR A C 1
ATOM 1924 O O . THR A 1 256 ? -6.812 2.707 23.545 1.00 92.81 256 THR A O 1
ATOM 1927 N N . VAL A 1 257 ? -4.583 2.485 23.431 1.00 95.56 257 VAL A N 1
ATOM 1928 C CA . VAL A 1 257 ? -4.618 1.398 22.448 1.00 95.56 257 VAL A CA 1
ATOM 1929 C C . VAL A 1 257 ? -5.037 0.123 23.172 1.00 95.56 257 VAL A C 1
ATOM 1931 O O . VAL A 1 257 ? -4.289 -0.384 24.009 1.00 95.56 257 VAL A O 1
ATOM 1934 N N . MET A 1 258 ? -6.205 -0.407 22.818 1.00 97.56 258 MET A N 1
ATOM 1935 C CA . MET A 1 258 ? -6.714 -1.663 23.375 1.00 97.56 258 MET A CA 1
ATOM 1936 C C . MET A 1 258 ? -5.964 -2.861 22.790 1.00 97.56 258 MET A C 1
ATOM 1938 O O . MET A 1 258 ? -5.561 -3.785 23.496 1.00 97.56 258 MET A O 1
ATOM 1942 N N . GLY A 1 259 ? -5.737 -2.812 21.482 1.00 97.75 259 GLY A N 1
ATOM 1943 C CA . GLY A 1 259 ? -5.117 -3.867 20.703 1.00 97.75 259 GLY A CA 1
ATOM 1944 C C . GLY A 1 259 ? -5.533 -3.744 19.245 1.00 97.75 259 GLY A C 1
ATOM 1945 O O . GLY A 1 259 ? -5.905 -2.660 18.783 1.00 97.75 259 GLY A O 1
ATOM 1946 N N . PHE A 1 260 ? -5.469 -4.852 18.519 1.00 98.25 260 PHE A N 1
ATOM 1947 C CA . PHE A 1 260 ? -5.805 -4.874 17.103 1.00 98.25 260 PHE A CA 1
ATOM 1948 C C . PHE A 1 260 ? -6.548 -6.142 16.682 1.00 98.25 260 PHE A C 1
ATOM 1950 O O . PHE A 1 260 ? -6.406 -7.213 17.279 1.00 98.25 260 PHE A O 1
ATOM 1957 N N . ILE A 1 261 ? -7.379 -5.989 15.653 1.00 98.44 261 ILE A N 1
ATOM 1958 C CA . ILE A 1 261 ? -8.152 -7.060 15.029 1.00 98.44 261 ILE A CA 1
ATOM 1959 C C . ILE A 1 261 ? -7.411 -7.476 13.762 1.00 98.44 261 ILE A C 1
ATOM 1961 O O . ILE A 1 261 ? -7.318 -6.714 12.802 1.00 98.44 261 ILE A O 1
ATOM 1965 N N . ASN A 1 262 ? -6.860 -8.681 13.788 1.00 96.56 262 ASN A N 1
ATOM 1966 C CA . ASN A 1 262 ? -5.921 -9.197 12.809 1.00 96.56 262 ASN A CA 1
ATOM 1967 C C . ASN A 1 262 ? -6.558 -10.214 11.870 1.00 96.56 262 ASN A C 1
ATOM 1969 O O . ASN A 1 262 ? -7.242 -11.140 12.311 1.00 96.56 262 ASN A O 1
ATOM 1973 N N . ASN A 1 263 ? -6.230 -10.108 10.584 1.00 93.56 263 ASN A N 1
ATOM 1974 C CA . ASN A 1 263 ? -6.447 -11.179 9.619 1.00 93.56 263 ASN A CA 1
ATOM 1975 C C . ASN A 1 263 ? -5.139 -11.501 8.904 1.00 93.56 263 ASN A C 1
ATOM 1977 O O . ASN A 1 263 ? -4.802 -10.922 7.874 1.00 93.56 263 ASN A O 1
ATOM 1981 N N . GLN A 1 264 ? -4.398 -12.467 9.444 1.00 83.75 264 GLN A N 1
ATOM 1982 C CA . GLN A 1 264 ? -3.083 -12.826 8.921 1.00 83.75 264 GLN A CA 1
ATOM 1983 C C . GLN A 1 264 ? -3.105 -13.279 7.449 1.00 83.75 264 GLN A C 1
ATOM 1985 O O . GLN A 1 264 ? -2.130 -13.057 6.733 1.00 83.75 264 GLN A O 1
ATOM 1990 N N . THR A 1 265 ? -4.190 -13.903 6.980 1.00 81.81 265 THR A N 1
ATOM 1991 C CA . THR A 1 265 ? -4.317 -14.332 5.578 1.00 81.81 265 THR A CA 1
ATOM 1992 C C . THR A 1 265 ? -4.411 -13.127 4.648 1.00 81.81 265 THR A C 1
ATOM 1994 O O . THR A 1 265 ? -3.672 -13.056 3.667 1.00 81.81 265 THR A O 1
ATOM 1997 N N . LEU A 1 266 ? -5.277 -12.164 4.975 1.00 82.00 266 LEU A N 1
ATOM 1998 C CA . LEU A 1 266 ? -5.414 -10.927 4.205 1.00 82.00 266 LEU A CA 1
ATOM 1999 C C . LEU A 1 266 ? -4.155 -10.065 4.309 1.00 82.00 266 LEU A C 1
ATOM 2001 O O . LEU A 1 266 ? -3.659 -9.587 3.296 1.00 82.00 266 LEU A O 1
ATOM 2005 N N . SER A 1 267 ? -3.566 -9.968 5.499 1.00 76.94 267 SER A N 1
ATOM 2006 C CA . SER A 1 267 ? -2.325 -9.228 5.710 1.00 76.94 267 SER A CA 1
ATOM 2007 C C . SER A 1 267 ? -1.173 -9.753 4.845 1.00 76.94 267 SER A C 1
ATOM 2009 O O . SER A 1 267 ? -0.494 -8.984 4.169 1.00 76.94 267 SER A O 1
ATOM 2011 N N . ARG A 1 268 ? -1.003 -11.082 4.755 1.00 72.44 268 ARG A N 1
ATOM 2012 C CA . ARG A 1 268 ? -0.020 -11.697 3.843 1.00 72.44 268 ARG A CA 1
ATOM 2013 C C . ARG A 1 268 ? -0.348 -11.472 2.369 1.00 72.44 268 ARG A C 1
ATOM 2015 O O . ARG A 1 268 ? 0.575 -11.365 1.570 1.00 72.44 268 ARG A O 1
ATOM 2022 N N . LYS A 1 269 ? -1.635 -11.441 2.007 1.00 73.25 269 LYS A N 1
ATOM 2023 C CA . LYS A 1 269 ? -2.087 -11.159 0.636 1.00 73.25 269 LYS A CA 1
ATOM 2024 C C . LYS A 1 269 ? -1.753 -9.721 0.231 1.00 73.25 269 LYS A C 1
ATOM 2026 O O . LYS A 1 269 ? -1.375 -9.493 -0.912 1.00 73.25 269 LYS A O 1
ATOM 2031 N N . TRP A 1 270 ? -1.926 -8.770 1.143 1.00 76.00 270 TRP A N 1
ATOM 2032 C CA . TRP A 1 270 ? -1.813 -7.342 0.853 1.00 76.00 270 TRP A CA 1
ATOM 2033 C C . TRP A 1 270 ? -0.407 -6.780 1.032 1.00 76.00 270 TRP A C 1
ATOM 2035 O O . TRP A 1 270 ? -0.039 -5.868 0.293 1.00 76.00 270 TRP A O 1
ATOM 2045 N N . GLY A 1 271 ? 0.379 -7.358 1.941 1.00 64.81 271 GLY A N 1
ATOM 2046 C CA . GLY A 1 271 ? 1.751 -6.943 2.204 1.00 64.81 271 GLY A CA 1
ATOM 2047 C C . GLY A 1 271 ? 1.855 -5.568 2.865 1.00 64.81 271 GLY A C 1
ATOM 2048 O O . GLY A 1 271 ? 0.867 -4.863 3.060 1.00 64.81 271 GLY A O 1
ATOM 2049 N N . ASP A 1 272 ? 3.079 -5.207 3.239 1.00 61.88 272 ASP A N 1
ATOM 2050 C CA . ASP A 1 272 ? 3.409 -3.895 3.792 1.00 61.88 272 ASP A CA 1
ATOM 2051 C C . ASP A 1 272 ? 3.869 -2.977 2.651 1.00 61.88 272 ASP A C 1
ATOM 2053 O O . ASP A 1 272 ? 4.954 -3.200 2.138 1.00 61.88 272 ASP A O 1
ATOM 2057 N N . PRO A 1 273 ? 3.101 -1.982 2.191 1.00 56.38 273 PRO A N 1
ATOM 2058 C CA . PRO A 1 273 ? 3.545 -1.065 1.145 1.00 56.38 273 PRO A CA 1
ATOM 2059 C C . PRO A 1 273 ? 4.755 -0.188 1.523 1.00 56.38 273 PRO A C 1
ATOM 2061 O O . PRO A 1 273 ? 5.371 0.348 0.606 1.00 56.38 273 PRO A O 1
ATOM 2064 N N . PHE A 1 274 ? 5.101 -0.034 2.808 1.00 51.66 274 PHE A N 1
ATOM 2065 C CA . PHE A 1 274 ? 6.303 0.688 3.261 1.00 51.66 274 PHE A CA 1
ATOM 2066 C C . PHE A 1 274 ? 7.527 -0.229 3.254 1.00 51.66 274 PHE A C 1
ATOM 2068 O O . PHE A 1 274 ? 8.588 0.159 2.790 1.00 51.66 274 PHE A O 1
ATOM 2075 N N . HIS A 1 275 ? 7.358 -1.487 3.667 1.00 47.22 275 HIS A N 1
ATOM 2076 C CA . HIS A 1 275 ? 8.453 -2.469 3.772 1.00 47.22 275 HIS A CA 1
ATOM 2077 C C . HIS A 1 275 ? 8.303 -3.626 2.797 1.00 47.22 275 HIS A C 1
ATOM 2079 O O . HIS A 1 275 ? 8.618 -4.776 3.121 1.00 47.22 275 HIS A O 1
ATOM 2085 N N . ALA A 1 276 ? 7.757 -3.317 1.623 1.00 40.97 276 ALA A N 1
ATOM 2086 C CA . ALA A 1 276 ? 7.223 -4.258 0.659 1.00 40.97 276 ALA A CA 1
ATOM 2087 C C . ALA A 1 276 ? 8.104 -5.505 0.559 1.00 40.97 276 ALA A C 1
ATOM 2089 O O . ALA A 1 276 ? 9.224 -5.443 0.057 1.00 40.97 276 ALA A O 1
ATOM 2090 N N . SER A 1 277 ? 7.591 -6.610 1.131 1.00 37.09 277 SER A N 1
ATOM 2091 C CA . SER A 1 277 ? 8.296 -7.862 1.450 1.00 37.09 277 SER A CA 1
ATOM 2092 C C . SER A 1 277 ? 9.488 -8.070 0.532 1.00 37.09 277 SER A C 1
ATOM 2094 O O . SER A 1 277 ? 9.214 -8.218 -0.651 1.00 37.09 277 SER A O 1
ATOM 2096 N N . SER A 1 278 ? 10.727 -8.026 1.045 1.00 46.38 278 SER A N 1
ATOM 2097 C CA . SER A 1 278 ? 12.047 -8.119 0.371 1.00 46.38 278 SER A CA 1
ATOM 2098 C C . SER A 1 278 ? 12.097 -8.117 -1.175 1.00 46.38 278 SER A C 1
ATOM 2100 O O . SER A 1 278 ? 12.846 -7.347 -1.750 1.00 46.38 278 SER A O 1
ATOM 2102 N N . GLY A 1 279 ? 11.308 -8.924 -1.880 1.00 42.03 279 GLY A N 1
ATOM 2103 C CA . GLY A 1 279 ? 11.022 -8.826 -3.313 1.00 42.03 279 GLY A CA 1
ATOM 2104 C C . GLY A 1 279 ? 10.324 -7.554 -3.839 1.00 42.03 279 GLY A C 1
ATOM 2105 O O . GLY A 1 279 ? 10.582 -7.208 -4.986 1.00 42.03 279 GLY A O 1
ATOM 2106 N N . SER A 1 280 ? 9.475 -6.839 -3.089 1.00 49.06 280 SER A N 1
ATOM 2107 C CA . SER A 1 280 ? 8.828 -5.604 -3.585 1.00 49.06 280 SER A CA 1
ATOM 2108 C C . SER A 1 280 ? 9.672 -4.349 -3.318 1.00 49.06 280 SER A C 1
ATOM 2110 O O . SER A 1 280 ? 9.723 -3.478 -4.181 1.00 49.06 280 SER A O 1
ATOM 2112 N N . ASP A 1 281 ? 10.428 -4.305 -2.217 1.00 62.75 281 ASP A N 1
ATOM 2113 C CA . ASP A 1 281 ? 11.531 -3.356 -1.996 1.00 62.75 281 ASP A CA 1
ATOM 2114 C C . ASP A 1 281 ? 12.616 -3.519 -3.077 1.00 62.75 281 ASP A C 1
ATOM 2116 O O . ASP A 1 281 ? 13.029 -2.554 -3.718 1.00 62.75 281 ASP A O 1
ATOM 2120 N N . ILE A 1 282 ? 12.993 -4.764 -3.398 1.00 67.31 282 ILE A N 1
ATOM 2121 C CA . ILE A 1 282 ? 13.926 -5.050 -4.497 1.00 67.31 282 ILE A CA 1
ATOM 2122 C C . ILE A 1 282 ? 13.412 -4.512 -5.834 1.00 67.31 282 ILE A C 1
ATOM 2124 O O . ILE A 1 282 ? 14.145 -3.838 -6.558 1.00 67.31 282 ILE A O 1
ATOM 2128 N N . ARG A 1 283 ? 12.148 -4.782 -6.170 1.00 76.00 283 ARG A N 1
ATOM 2129 C CA . ARG A 1 283 ? 11.535 -4.298 -7.415 1.00 76.00 283 ARG A CA 1
ATOM 2130 C C . ARG A 1 283 ? 11.465 -2.775 -7.458 1.00 76.00 283 ARG A C 1
ATOM 2132 O O . ARG A 1 283 ? 11.821 -2.190 -8.480 1.00 76.00 283 ARG A O 1
ATOM 2139 N N . ALA A 1 284 ? 11.077 -2.132 -6.359 1.00 69.25 284 ALA A N 1
ATOM 2140 C CA . ALA A 1 284 ? 11.041 -0.677 -6.254 1.00 69.25 284 ALA A CA 1
ATOM 2141 C C . ALA A 1 284 ? 12.438 -0.061 -6.437 1.00 69.25 284 ALA A C 1
ATOM 2143 O O . ALA A 1 284 ? 12.590 0.860 -7.238 1.00 69.25 284 ALA A O 1
ATOM 2144 N N . LYS A 1 285 ? 13.473 -0.619 -5.795 1.00 72.50 285 LYS A N 1
ATOM 2145 C CA . LYS A 1 285 ? 14.875 -0.188 -5.948 1.00 72.50 285 LYS A CA 1
ATOM 2146 C C . LYS A 1 285 ? 15.390 -0.348 -7.377 1.00 72.50 285 LYS A C 1
ATOM 2148 O O . LYS A 1 285 ? 16.036 0.564 -7.893 1.00 72.50 285 LYS A O 1
ATOM 2153 N N . ILE A 1 286 ? 15.055 -1.455 -8.045 1.00 81.62 286 ILE A N 1
ATOM 2154 C CA . ILE A 1 286 ? 15.369 -1.669 -9.467 1.00 81.62 286 ILE A CA 1
ATOM 2155 C C . ILE A 1 286 ? 14.740 -0.568 -10.327 1.00 81.62 286 ILE A C 1
ATOM 2157 O O . ILE A 1 286 ? 15.426 0.076 -11.125 1.00 81.62 286 ILE A O 1
ATOM 2161 N N . VAL A 1 287 ? 13.437 -0.328 -10.153 1.00 76.88 287 VAL A N 1
ATOM 2162 C CA . VAL A 1 287 ? 12.689 0.668 -10.932 1.00 76.88 287 VAL A CA 1
ATOM 2163 C C . VAL A 1 287 ? 13.199 2.084 -10.657 1.00 76.88 287 VAL A C 1
ATOM 2165 O O . VAL A 1 287 ? 13.387 2.858 -11.597 1.00 76.88 287 VAL A O 1
ATOM 2168 N N . ALA A 1 288 ? 13.470 2.425 -9.397 1.00 72.88 288 ALA A N 1
ATOM 2169 C CA . ALA A 1 288 ? 14.011 3.721 -9.001 1.00 72.88 288 ALA A CA 1
ATOM 2170 C C . ALA A 1 288 ? 15.398 3.967 -9.612 1.00 72.88 288 ALA A C 1
ATOM 2172 O O . ALA A 1 288 ? 15.648 5.045 -10.155 1.00 72.88 288 ALA A O 1
ATOM 2173 N N . ALA A 1 289 ? 16.275 2.957 -9.603 1.00 78.50 289 ALA A N 1
ATOM 2174 C CA . ALA A 1 289 ? 17.584 3.028 -10.245 1.00 78.50 289 ALA A CA 1
ATOM 2175 C C . ALA A 1 289 ? 17.468 3.281 -11.756 1.00 78.50 289 ALA A C 1
ATOM 2177 O O . ALA A 1 289 ? 18.123 4.182 -12.281 1.00 78.50 289 ALA A O 1
ATOM 2178 N N . ALA A 1 290 ? 16.588 2.548 -12.444 1.00 80.75 290 ALA A N 1
ATOM 2179 C CA . ALA A 1 290 ? 16.359 2.730 -13.875 1.00 80.75 290 ALA A CA 1
ATOM 2180 C C . ALA A 1 290 ? 15.821 4.139 -14.200 1.00 80.75 290 ALA A C 1
ATOM 2182 O O . ALA A 1 290 ? 16.346 4.825 -15.078 1.00 80.75 290 ALA A O 1
ATOM 2183 N N . ARG A 1 291 ? 14.816 4.615 -13.448 1.00 74.31 291 ARG A N 1
ATOM 2184 C CA . ARG A 1 291 ? 14.242 5.964 -13.615 1.00 74.31 291 ARG A CA 1
ATOM 2185 C C . ARG A 1 291 ? 15.261 7.068 -13.348 1.00 74.31 291 ARG A C 1
ATOM 2187 O O . ARG A 1 291 ? 15.249 8.071 -14.056 1.00 74.31 291 ARG A O 1
ATOM 2194 N N . LYS A 1 292 ? 16.147 6.886 -12.366 1.00 73.38 292 LYS A N 1
ATOM 2195 C CA . LYS A 1 292 ? 17.212 7.844 -12.043 1.00 73.38 292 LYS A CA 1
ATOM 2196 C C . LYS A 1 292 ? 18.191 8.015 -13.204 1.00 73.38 292 LYS A C 1
ATOM 2198 O O . LYS A 1 292 ? 18.524 9.146 -13.542 1.00 73.38 292 LYS A O 1
ATOM 2203 N N . GLU A 1 293 ? 18.630 6.926 -13.830 1.00 80.94 293 GLU A N 1
ATOM 2204 C CA . GLU A 1 293 ? 19.545 6.993 -14.978 1.00 80.94 293 GLU A CA 1
ATOM 2205 C C . GLU A 1 293 ? 18.871 7.569 -16.229 1.00 80.94 293 GLU A C 1
ATOM 2207 O O . GLU A 1 293 ? 19.474 8.381 -16.932 1.00 80.94 293 GLU A O 1
ATOM 2212 N N . TYR A 1 294 ? 17.593 7.245 -16.451 1.00 77.44 294 TYR A N 1
ATOM 2213 C CA . TYR A 1 294 ? 16.789 7.883 -17.494 1.00 77.44 294 TYR A CA 1
ATOM 2214 C C . TYR A 1 294 ? 16.654 9.398 -17.265 1.00 77.44 294 TYR A C 1
ATOM 2216 O O . TYR A 1 294 ? 16.910 10.185 -18.170 1.00 77.44 294 TYR A O 1
ATOM 2224 N N . ALA A 1 295 ? 16.329 9.829 -16.040 1.00 63.56 295 ALA A N 1
ATOM 2225 C CA . ALA A 1 295 ? 16.211 11.246 -15.690 1.00 63.56 295 ALA A CA 1
ATOM 2226 C C . ALA A 1 295 ? 17.545 12.005 -15.807 1.00 63.56 295 ALA A C 1
ATOM 2228 O O . ALA A 1 295 ? 17.556 13.193 -16.123 1.00 63.56 295 ALA A O 1
ATOM 2229 N N . ARG A 1 296 ? 18.674 11.320 -15.584 1.00 79.12 296 ARG A N 1
ATOM 2230 C CA . ARG A 1 296 ? 20.027 11.849 -15.823 1.00 79.12 296 ARG A CA 1
ATOM 2231 C C . ARG A 1 296 ? 20.368 11.982 -17.310 1.00 79.12 296 ARG A C 1
ATOM 2233 O O . ARG A 1 296 ? 21.364 12.628 -17.624 1.00 79.12 296 ARG A O 1
ATOM 2240 N N . GLY A 1 297 ? 19.592 11.373 -18.208 1.00 80.81 297 GLY A N 1
ATOM 2241 C CA . GLY A 1 297 ? 19.854 11.385 -19.646 1.00 80.81 297 GLY A CA 1
ATOM 2242 C C . GLY A 1 297 ? 21.163 10.689 -20.015 1.00 80.81 297 GLY A C 1
ATOM 2243 O O . GLY A 1 297 ? 21.896 11.180 -20.876 1.00 80.81 297 GLY A O 1
ATOM 2244 N N . VAL A 1 298 ? 21.500 9.588 -19.331 1.00 87.00 298 VAL A N 1
ATOM 2245 C CA . VAL A 1 298 ? 22.754 8.867 -19.584 1.00 87.00 298 VAL A CA 1
ATOM 2246 C C . VAL A 1 298 ? 22.801 8.357 -21.018 1.00 87.00 298 VAL A C 1
ATOM 2248 O O . VAL A 1 298 ? 21.876 7.702 -21.489 1.00 87.00 298 VAL A O 1
ATOM 2251 N N . HIS A 1 299 ? 23.902 8.660 -21.692 1.00 94.62 299 HIS A N 1
ATOM 2252 C CA . HIS A 1 299 ? 24.196 8.290 -23.067 1.00 94.62 299 HIS A CA 1
ATOM 2253 C C . HIS A 1 299 ? 25.660 7.881 -23.187 1.00 94.62 299 HIS A C 1
ATOM 2255 O O . HIS A 1 299 ? 26.466 8.139 -22.286 1.00 94.62 299 HIS A O 1
ATOM 2261 N N . GLU A 1 300 ? 25.987 7.219 -24.288 1.00 94.19 300 GLU A N 1
ATOM 2262 C CA . GLU A 1 300 ? 27.354 6.820 -24.582 1.00 94.19 300 GLU A CA 1
ATOM 2263 C C . GLU A 1 300 ? 28.313 8.013 -24.639 1.00 94.19 300 GLU A C 1
ATOM 2265 O O . GLU A 1 300 ? 28.011 9.055 -25.221 1.00 94.19 300 GLU A O 1
ATOM 2270 N N . THR A 1 301 ? 29.504 7.855 -24.058 1.00 90.94 301 THR A N 1
ATOM 2271 C CA . THR A 1 301 ? 30.580 8.868 -24.112 1.00 90.94 301 THR A CA 1
ATOM 2272 C C . THR A 1 301 ? 31.621 8.583 -25.202 1.00 90.94 301 THR A C 1
ATOM 2274 O O . THR A 1 301 ? 32.556 9.355 -25.407 1.00 90.94 301 THR A O 1
ATOM 2277 N N . GLY A 1 302 ? 31.447 7.475 -25.915 1.00 89.75 302 GLY A N 1
ATOM 2278 C CA . GLY A 1 302 ? 32.249 6.938 -27.012 1.00 89.75 302 GLY A CA 1
ATOM 2279 C C . GLY A 1 302 ? 31.590 5.638 -27.476 1.00 89.75 302 GLY A C 1
ATOM 2280 O O . GLY A 1 302 ? 30.649 5.199 -26.827 1.00 89.75 302 GLY A O 1
ATOM 2281 N N . VAL A 1 303 ? 32.064 5.006 -28.555 1.00 91.00 303 VAL A N 1
ATOM 2282 C CA . VAL A 1 303 ? 31.400 3.812 -29.124 1.00 91.00 303 VAL A CA 1
ATOM 2283 C C . VAL A 1 303 ? 31.194 2.736 -28.050 1.00 91.00 303 VAL A C 1
ATOM 2285 O O . VAL A 1 303 ? 32.170 2.149 -27.577 1.00 91.00 303 VAL A O 1
ATOM 2288 N N . ASN A 1 304 ? 29.936 2.493 -27.672 1.00 92.19 304 ASN A N 1
ATOM 2289 C CA . ASN A 1 304 ? 29.521 1.554 -26.628 1.00 92.19 304 ASN A CA 1
ATOM 2290 C C . ASN A 1 304 ? 30.078 1.827 -25.213 1.00 92.19 304 ASN A C 1
ATOM 2292 O O . ASN A 1 304 ? 29.944 1.003 -24.303 1.00 92.19 304 ASN A O 1
ATOM 2296 N N . CYS A 1 305 ? 30.698 2.982 -24.976 1.00 95.56 305 CYS A N 1
ATOM 2297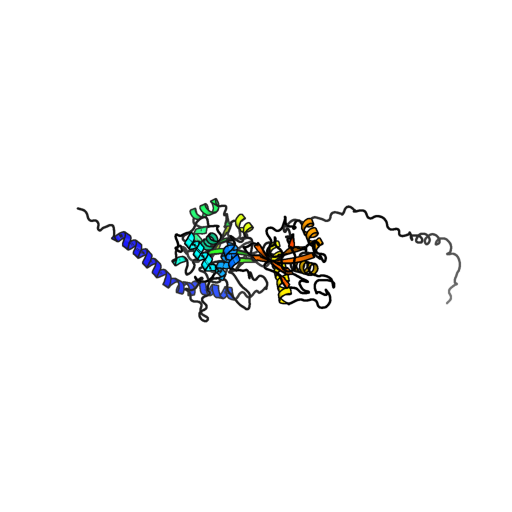 C CA . CYS A 1 305 ? 31.249 3.330 -23.670 1.00 95.56 305 CYS A CA 1
ATOM 2298 C C . CYS A 1 305 ? 30.160 3.862 -22.735 1.00 95.56 305 CYS A C 1
ATOM 2300 O O . CYS A 1 305 ? 29.504 4.862 -23.019 1.00 95.56 305 CYS A O 1
ATOM 2302 N N . ASN A 1 306 ? 30.008 3.206 -21.586 1.00 95.31 306 ASN A N 1
ATOM 2303 C CA . ASN A 1 306 ? 28.910 3.396 -20.642 1.00 95.31 306 ASN A CA 1
ATOM 2304 C C . ASN A 1 306 ? 29.430 3.338 -19.186 1.00 95.31 306 ASN A C 1
ATOM 2306 O O . ASN A 1 306 ? 30.518 2.818 -18.941 1.00 95.31 306 ASN A O 1
ATOM 2310 N N . PRO A 1 307 ? 28.678 3.845 -18.191 1.00 93.44 307 PRO A N 1
ATOM 2311 C CA . PRO A 1 307 ? 29.118 3.841 -16.792 1.00 93.44 307 PRO A CA 1
ATOM 2312 C C . PRO A 1 307 ? 28.895 2.502 -16.061 1.00 93.44 307 PRO A C 1
ATOM 2314 O O . PRO A 1 307 ? 29.228 2.393 -14.880 1.00 93.44 307 PRO A O 1
ATOM 2317 N N . TYR A 1 308 ? 28.302 1.495 -16.710 1.00 94.06 308 TYR A N 1
ATOM 2318 C CA . TYR A 1 308 ? 27.851 0.256 -16.062 1.00 94.06 308 TYR A CA 1
ATOM 2319 C C . TYR A 1 308 ? 28.824 -0.922 -16.239 1.00 94.06 308 TYR A C 1
ATOM 2321 O O . TYR A 1 308 ? 28.697 -1.923 -15.524 1.00 94.06 308 TYR A O 1
ATOM 2329 N N . GLY A 1 309 ? 29.797 -0.803 -17.149 1.00 91.06 309 GLY A N 1
ATOM 2330 C CA . GLY A 1 309 ? 30.782 -1.838 -17.458 1.00 91.06 309 GLY A CA 1
ATOM 2331 C C . GLY A 1 309 ? 31.797 -1.413 -18.534 1.00 91.06 309 GLY A C 1
ATOM 2332 O O . GLY A 1 309 ? 32.025 -0.218 -18.716 1.00 91.06 309 GLY A O 1
ATOM 2333 N N . PRO A 1 310 ? 32.463 -2.370 -19.210 1.00 92.81 310 PRO A N 1
ATOM 2334 C CA . PRO A 1 310 ? 33.391 -2.070 -20.305 1.00 92.81 310 PRO A CA 1
ATOM 2335 C C . PRO A 1 310 ? 32.670 -1.458 -21.522 1.00 92.81 310 PRO A C 1
ATOM 2337 O O . PRO A 1 310 ? 31.441 -1.473 -21.596 1.00 92.81 310 PRO A O 1
ATOM 2340 N N . CYS A 1 311 ? 33.439 -0.914 -22.477 1.00 94.25 311 CYS A N 1
ATOM 2341 C CA . CYS A 1 311 ? 32.891 -0.374 -23.725 1.00 94.25 311 CYS A CA 1
ATOM 2342 C C . CYS A 1 311 ? 32.450 -1.511 -24.662 1.00 94.25 311 CYS A C 1
ATOM 2344 O O . CYS A 1 311 ? 33.235 -2.003 -25.472 1.00 94.25 311 CYS A O 1
ATOM 2346 N N . GLU A 1 312 ? 31.204 -1.944 -24.508 1.00 93.50 312 GLU A N 1
ATOM 2347 C CA . GLU A 1 312 ? 30.526 -2.985 -25.282 1.00 93.50 312 GLU A CA 1
ATOM 2348 C C . GLU A 1 312 ? 29.012 -2.738 -25.257 1.00 93.50 312 GLU A C 1
ATOM 2350 O O . GLU A 1 312 ? 28.547 -1.855 -24.534 1.00 93.50 312 GLU A O 1
ATOM 2355 N N . GLU A 1 313 ? 28.237 -3.490 -26.040 1.00 92.81 313 GLU A N 1
ATOM 2356 C CA . GLU A 1 313 ? 26.778 -3.373 -26.007 1.00 92.81 313 GLU A CA 1
ATOM 2357 C C . GLU A 1 313 ? 26.256 -3.544 -24.574 1.00 92.81 313 GLU A C 1
ATOM 2359 O O . GLU A 1 313 ? 26.427 -4.583 -23.938 1.00 92.81 313 GLU A O 1
ATOM 2364 N N . TRP A 1 314 ? 25.613 -2.507 -24.045 1.00 96.38 314 TRP A N 1
ATOM 2365 C CA . TRP A 1 314 ? 25.479 -2.360 -22.594 1.00 96.38 314 TRP A CA 1
ATOM 2366 C C . TRP A 1 314 ? 24.045 -2.432 -22.073 1.00 96.38 314 TRP A C 1
ATOM 2368 O O . TRP A 1 314 ? 23.797 -2.113 -20.910 1.00 96.38 314 TRP A O 1
ATOM 2378 N N . CYS A 1 315 ? 23.098 -2.920 -22.880 1.00 97.25 315 CYS A N 1
ATOM 2379 C CA . CYS A 1 315 ? 21.724 -3.172 -22.431 1.00 97.25 315 CYS A CA 1
ATOM 2380 C C . CYS A 1 315 ? 21.682 -4.123 -21.218 1.00 97.25 315 CYS A C 1
ATOM 2382 O O . CYS A 1 315 ? 21.069 -3.816 -20.193 1.00 97.25 315 CYS A O 1
ATOM 2384 N N . ALA A 1 316 ? 22.432 -5.228 -21.283 1.00 96.62 316 ALA A N 1
ATOM 2385 C CA . ALA A 1 316 ? 22.544 -6.208 -20.205 1.00 96.62 316 ALA A CA 1
ATOM 2386 C C . ALA A 1 316 ? 23.338 -5.684 -18.999 1.00 96.62 316 ALA A C 1
ATOM 2388 O O . ALA A 1 316 ? 22.955 -5.932 -17.852 1.00 96.62 316 ALA A O 1
ATOM 2389 N N . LEU A 1 317 ? 24.397 -4.904 -19.244 1.00 96.69 317 LEU A N 1
ATOM 2390 C CA . LEU A 1 317 ? 25.175 -4.244 -18.192 1.00 96.69 317 LEU A CA 1
ATOM 2391 C C . LEU A 1 317 ? 24.310 -3.262 -17.392 1.00 96.69 317 LEU A C 1
ATOM 2393 O O . LEU A 1 317 ? 24.341 -3.283 -16.159 1.00 96.69 317 LEU A O 1
ATOM 2397 N N . PHE A 1 318 ? 23.499 -2.452 -18.079 1.00 98.19 318 PHE A N 1
ATOM 2398 C CA . PHE A 1 318 ? 22.535 -1.543 -17.461 1.00 98.19 318 PHE A CA 1
ATOM 2399 C C . PHE A 1 318 ? 21.497 -2.304 -16.635 1.00 98.19 318 PHE A C 1
ATOM 2401 O O . PHE A 1 318 ? 21.343 -2.037 -15.442 1.00 98.19 318 PHE A O 1
ATOM 2408 N N . ALA A 1 319 ? 20.833 -3.302 -17.227 1.00 97.62 319 ALA A N 1
ATOM 2409 C CA . ALA A 1 319 ? 19.856 -4.118 -16.514 1.00 97.62 319 ALA A CA 1
ATOM 2410 C C . ALA A 1 319 ? 20.483 -4.776 -15.265 1.00 97.62 319 ALA A C 1
ATOM 2412 O O . ALA A 1 319 ? 19.890 -4.754 -14.185 1.00 97.62 319 ALA A O 1
ATOM 2413 N N . SER A 1 320 ? 21.725 -5.266 -15.354 1.00 94.31 320 SER A N 1
ATOM 2414 C CA . SER A 1 320 ? 22.427 -5.894 -14.226 1.00 94.31 320 SER A CA 1
ATOM 2415 C C . SER A 1 320 ? 22.753 -4.876 -13.149 1.00 94.31 320 SER A C 1
ATOM 2417 O O . SER A 1 320 ? 22.621 -5.155 -11.958 1.00 94.31 320 SER A O 1
ATOM 2419 N N . TRP A 1 321 ? 23.164 -3.677 -13.558 1.00 96.88 321 TRP A N 1
ATOM 2420 C CA . TRP A 1 321 ? 23.437 -2.580 -12.649 1.00 96.88 321 TRP A CA 1
ATOM 2421 C C . TRP A 1 321 ? 22.185 -2.157 -11.871 1.00 96.88 321 TRP A C 1
ATOM 2423 O O . TRP A 1 321 ? 22.298 -1.960 -10.659 1.00 96.88 321 TRP A O 1
ATOM 2433 N N . THR A 1 322 ? 21.006 -2.096 -12.505 1.00 94.00 322 THR A N 1
ATOM 2434 C CA . THR A 1 322 ? 19.750 -1.767 -11.796 1.00 94.00 322 THR A CA 1
ATOM 2435 C C . THR A 1 322 ? 19.408 -2.815 -10.733 1.00 94.00 322 THR A C 1
ATOM 2437 O O . THR A 1 322 ? 19.075 -2.461 -9.605 1.00 94.00 322 THR A O 1
ATOM 2440 N N . TRP A 1 323 ? 19.592 -4.104 -11.036 1.00 91.12 323 TRP A N 1
ATOM 2441 C CA . TRP A 1 323 ? 19.413 -5.199 -10.076 1.00 91.12 323 TRP A CA 1
ATOM 2442 C C . TRP A 1 323 ? 20.431 -5.152 -8.931 1.00 91.12 323 TRP A C 1
ATOM 2444 O O . TRP A 1 323 ? 20.072 -5.397 -7.778 1.00 91.12 323 TRP A O 1
ATOM 2454 N N . ARG A 1 324 ? 21.675 -4.742 -9.202 1.00 91.69 324 ARG A N 1
ATOM 2455 C CA . ARG A 1 324 ? 22.673 -4.498 -8.148 1.00 91.69 324 ARG A CA 1
ATOM 2456 C C . ARG A 1 324 ? 22.293 -3.357 -7.207 1.00 91.69 324 ARG A C 1
ATOM 2458 O O . ARG A 1 324 ? 22.609 -3.457 -6.025 1.00 91.69 324 ARG A O 1
ATOM 2465 N N . GLN A 1 325 ? 21.604 -2.314 -7.682 1.00 84.69 325 GLN A N 1
ATOM 2466 C CA . GLN A 1 325 ? 21.124 -1.236 -6.799 1.00 84.69 325 GLN A CA 1
ATOM 2467 C C . GLN A 1 325 ? 20.097 -1.741 -5.776 1.00 84.69 325 GLN A C 1
ATOM 2469 O O . GLN A 1 325 ? 19.963 -1.171 -4.699 1.00 84.69 325 GLN A O 1
ATOM 2474 N N . ALA A 1 326 ? 19.425 -2.852 -6.078 1.00 74.69 326 ALA A N 1
ATOM 2475 C CA . ALA A 1 326 ? 18.541 -3.554 -5.156 1.00 74.69 326 ALA A CA 1
ATOM 2476 C C . ALA A 1 326 ? 19.247 -4.633 -4.310 1.00 74.69 326 ALA A C 1
ATOM 2478 O O . ALA A 1 326 ? 18.589 -5.446 -3.668 1.00 74.69 326 ALA A O 1
ATOM 2479 N N . GLY A 1 327 ? 20.583 -4.681 -4.311 1.00 73.94 327 GLY A N 1
ATOM 2480 C CA . GLY A 1 327 ? 21.361 -5.644 -3.527 1.00 73.94 327 GLY A CA 1
ATOM 2481 C C . GLY A 1 327 ? 21.453 -7.048 -4.137 1.00 73.94 327 GLY A C 1
ATOM 2482 O O . GLY A 1 327 ? 21.986 -7.957 -3.498 1.00 73.94 327 GLY A O 1
ATOM 2483 N N . ILE A 1 328 ? 20.982 -7.254 -5.373 1.00 82.00 328 ILE A N 1
ATOM 2484 C CA . ILE A 1 328 ? 21.129 -8.536 -6.072 1.00 82.00 328 ILE A CA 1
ATOM 2485 C C . ILE A 1 328 ? 22.562 -8.646 -6.596 1.00 82.00 328 ILE A C 1
ATOM 2487 O O . ILE A 1 328 ? 23.005 -7.849 -7.421 1.00 82.00 328 ILE A O 1
ATOM 2491 N N . ASN A 1 329 ? 23.291 -9.671 -6.156 1.00 82.75 329 ASN A N 1
ATOM 2492 C CA . ASN A 1 329 ? 24.645 -9.924 -6.639 1.00 82.75 329 ASN A CA 1
ATOM 2493 C C . ASN A 1 329 ? 24.620 -10.551 -8.046 1.00 82.75 329 ASN A C 1
ATOM 2495 O O . ASN A 1 329 ? 24.570 -11.774 -8.195 1.00 82.75 329 ASN A O 1
ATOM 2499 N N . ILE A 1 330 ? 24.625 -9.700 -9.073 1.00 88.25 330 ILE A N 1
ATOM 2500 C CA . ILE A 1 330 ? 24.583 -10.085 -10.487 1.00 88.25 330 ILE A CA 1
ATOM 2501 C C . ILE A 1 330 ? 25.534 -9.221 -11.328 1.00 88.25 330 ILE A C 1
ATOM 2503 O O . ILE A 1 330 ? 25.758 -8.038 -11.058 1.00 88.25 330 ILE A O 1
ATOM 2507 N N . ASN A 1 331 ? 26.124 -9.820 -12.360 1.00 89.38 331 ASN A N 1
ATOM 2508 C CA . ASN A 1 331 ? 26.925 -9.110 -13.352 1.00 89.38 331 ASN A CA 1
ATOM 2509 C C . ASN A 1 331 ? 26.825 -9.822 -14.705 1.00 89.38 331 ASN A C 1
ATOM 2511 O O . ASN A 1 331 ? 27.684 -10.630 -15.053 1.00 89.38 331 ASN A O 1
ATOM 2515 N N . ILE A 1 332 ? 25.734 -9.576 -15.425 1.00 91.44 332 ILE A N 1
ATOM 2516 C CA . ILE A 1 332 ? 25.479 -10.150 -16.741 1.00 91.44 332 ILE A CA 1
ATOM 2517 C C . ILE A 1 332 ? 25.717 -9.074 -17.798 1.00 91.44 332 ILE A C 1
ATOM 2519 O O . ILE A 1 332 ? 25.019 -8.069 -17.835 1.00 91.44 332 ILE A O 1
ATOM 2523 N N . ALA A 1 333 ? 26.690 -9.312 -18.673 1.00 92.44 333 ALA A N 1
ATOM 2524 C CA . ALA A 1 333 ? 26.970 -8.459 -19.828 1.00 92.44 333 ALA A CA 1
ATOM 2525 C C . ALA A 1 333 ? 26.379 -9.005 -21.142 1.00 92.44 333 ALA A C 1
ATOM 2527 O O . ALA A 1 333 ? 26.321 -8.298 -22.136 1.00 92.44 333 ALA A O 1
ATOM 2528 N N . TYR A 1 334 ? 25.916 -10.260 -21.148 1.00 93.12 334 TYR A N 1
ATOM 2529 C CA . TYR A 1 334 ? 25.427 -10.951 -22.342 1.00 93.12 334 TYR A CA 1
ATOM 2530 C C . TYR A 1 334 ? 23.958 -11.351 -22.180 1.00 93.12 334 TYR A C 1
ATOM 2532 O O . TYR A 1 334 ? 23.615 -12.038 -21.218 1.00 93.12 334 TYR A O 1
ATOM 2540 N N . VAL A 1 335 ? 23.094 -10.930 -23.111 1.00 93.25 335 VAL A N 1
ATOM 2541 C CA . VAL A 1 335 ? 21.626 -11.035 -22.994 1.00 93.25 335 VAL A CA 1
ATOM 2542 C C . VAL A 1 335 ? 21.127 -12.467 -22.727 1.00 93.25 335 VAL A C 1
ATOM 2544 O O . VAL A 1 335 ? 20.379 -12.630 -21.760 1.00 93.25 335 VAL A O 1
ATOM 2547 N N . PRO A 1 336 ? 21.552 -13.520 -23.459 1.00 91.06 336 PRO A N 1
ATOM 2548 C CA . PRO A 1 336 ? 21.127 -14.898 -23.176 1.00 91.06 336 PRO A CA 1
ATOM 2549 C C . PRO A 1 336 ? 21.328 -15.350 -21.726 1.00 91.06 336 PRO A C 1
ATOM 2551 O O . PRO A 1 336 ? 20.508 -16.093 -21.186 1.00 91.06 336 PRO A O 1
ATOM 2554 N N . ASN A 1 337 ? 22.361 -14.845 -21.044 1.00 91.94 337 ASN A N 1
ATOM 2555 C CA . ASN A 1 337 ? 22.649 -15.251 -19.670 1.00 91.94 337 ASN A CA 1
ATOM 2556 C C . ASN A 1 337 ? 21.555 -14.809 -18.679 1.00 91.94 337 ASN A C 1
ATOM 2558 O O . ASN A 1 337 ? 21.504 -15.346 -17.573 1.00 91.94 337 ASN A O 1
ATOM 2562 N N . TYR A 1 338 ? 20.675 -13.861 -19.030 1.00 91.88 338 TYR A N 1
ATOM 2563 C CA . TYR A 1 338 ? 19.504 -13.538 -18.205 1.00 91.88 338 TYR A CA 1
ATOM 2564 C C . TYR A 1 338 ? 18.515 -14.697 -18.133 1.00 91.88 338 TYR A C 1
ATOM 2566 O O . TYR A 1 338 ? 17.982 -14.983 -17.060 1.00 91.88 338 TYR A O 1
ATOM 2574 N N . GLN A 1 339 ? 18.285 -15.390 -19.248 1.00 87.12 339 GLN A N 1
ATOM 2575 C CA . GLN A 1 339 ? 17.419 -16.560 -19.262 1.00 87.12 339 GLN A CA 1
ATOM 2576 C C . GLN A 1 339 ? 18.044 -17.694 -18.444 1.00 87.12 339 GLN A C 1
ATOM 2578 O O . GLN A 1 339 ? 17.359 -18.271 -17.599 1.00 87.12 339 GLN A O 1
ATOM 2583 N N . ASP A 1 340 ? 19.345 -17.949 -18.620 1.00 88.38 340 ASP A N 1
ATOM 2584 C CA . ASP A 1 340 ? 20.092 -18.934 -17.825 1.00 88.38 340 ASP A CA 1
ATOM 2585 C C . ASP A 1 340 ? 20.026 -18.612 -16.327 1.00 88.38 340 ASP A C 1
ATOM 2587 O O . ASP A 1 340 ? 19.811 -19.495 -15.492 1.00 88.38 340 ASP A O 1
ATOM 2591 N N . TYR A 1 341 ? 20.165 -17.330 -15.973 1.00 88.62 341 TYR A N 1
ATOM 2592 C CA . TYR A 1 341 ? 20.002 -16.856 -14.605 1.00 88.62 341 TYR A CA 1
ATOM 2593 C C . TYR A 1 341 ? 18.596 -17.161 -14.085 1.00 88.62 341 TYR A C 1
ATOM 2595 O O . TYR A 1 341 ? 18.449 -17.769 -13.025 1.00 88.62 341 TYR A O 1
ATOM 2603 N N . GLY A 1 342 ? 17.564 -16.802 -14.851 1.00 85.69 342 GLY A N 1
ATOM 2604 C CA . GLY A 1 342 ? 16.174 -17.061 -14.496 1.00 85.69 342 GLY A CA 1
ATOM 2605 C C . GLY A 1 342 ? 15.875 -18.543 -14.288 1.00 85.69 342 GLY A C 1
ATOM 2606 O O . GLY A 1 342 ? 15.207 -18.908 -13.322 1.00 85.69 342 GLY A O 1
ATOM 2607 N N . GLN A 1 343 ? 16.403 -19.416 -15.146 1.00 85.62 343 GLN A N 1
ATOM 2608 C CA . GLN A 1 343 ? 16.260 -20.867 -14.998 1.00 85.62 343 GLN A CA 1
ATOM 2609 C C . GLN A 1 343 ? 16.959 -21.368 -13.734 1.00 85.62 343 GLN A C 1
ATOM 2611 O O . GLN A 1 343 ? 16.358 -22.081 -12.930 1.00 85.62 343 GLN A O 1
ATOM 2616 N N . LYS A 1 344 ? 18.214 -20.958 -13.525 1.00 82.06 344 LYS A N 1
ATOM 2617 C CA . LYS A 1 344 ? 19.030 -21.372 -12.379 1.00 82.06 344 LYS A CA 1
ATOM 2618 C C . LYS A 1 344 ? 18.438 -20.929 -11.041 1.00 82.06 344 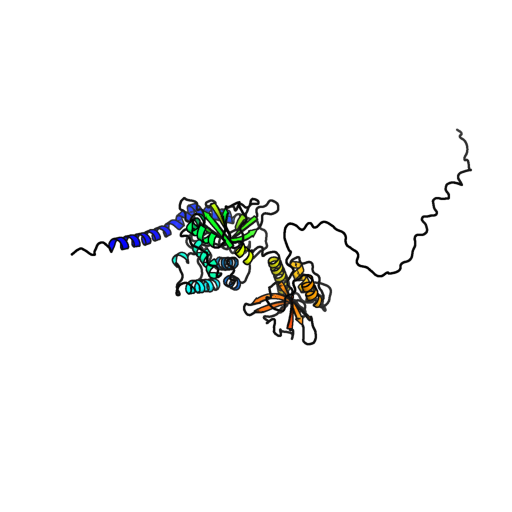LYS A C 1
ATOM 2620 O O . LYS A 1 344 ? 18.542 -21.659 -10.058 1.00 82.06 344 LYS A O 1
ATOM 2625 N N . HIS A 1 345 ? 17.851 -19.737 -10.998 1.00 77.25 345 HIS A N 1
ATOM 2626 C CA . HIS A 1 345 ? 17.297 -19.141 -9.784 1.00 77.25 345 HIS A CA 1
ATOM 2627 C C . HIS A 1 345 ? 15.786 -19.373 -9.623 1.00 77.25 345 HIS A C 1
ATOM 2629 O O . HIS A 1 345 ? 15.215 -18.943 -8.624 1.00 77.25 345 HIS A O 1
ATOM 2635 N N . GLY A 1 346 ? 15.140 -20.076 -10.562 1.00 80.12 346 GLY A N 1
ATOM 2636 C CA . GLY A 1 346 ? 13.701 -20.348 -10.519 1.00 80.12 346 GLY A CA 1
ATOM 2637 C C . GLY A 1 346 ? 12.830 -19.102 -10.712 1.00 80.12 346 GLY A C 1
ATOM 2638 O O . GLY A 1 346 ? 11.691 -19.082 -10.255 1.00 80.12 346 GLY A O 1
ATOM 2639 N N . THR A 1 347 ? 13.364 -18.065 -11.361 1.00 85.06 347 THR A N 1
ATOM 2640 C CA . THR A 1 347 ? 12.700 -16.772 -11.578 1.00 85.06 347 THR A CA 1
ATOM 2641 C C . THR A 1 347 ? 12.320 -16.503 -13.036 1.00 85.06 347 THR A C 1
ATOM 2643 O O . THR A 1 347 ? 11.741 -15.459 -13.335 1.00 85.06 347 THR A O 1
ATOM 2646 N N . LEU A 1 348 ? 12.607 -17.431 -13.955 1.00 85.81 348 LEU A N 1
ATOM 2647 C CA . LEU A 1 348 ? 12.108 -17.379 -15.331 1.00 85.81 348 LEU A CA 1
ATOM 2648 C C . LEU A 1 348 ? 10.591 -17.633 -15.356 1.00 85.81 348 LEU A C 1
ATOM 2650 O O . LEU A 1 348 ? 10.111 -18.637 -14.822 1.00 85.81 348 LEU A O 1
ATOM 2654 N N . HIS A 1 349 ? 9.835 -16.749 -16.006 1.00 84.38 349 HIS A N 1
ATOM 2655 C CA . HIS A 1 349 ? 8.389 -16.903 -16.151 1.00 84.38 349 HIS A CA 1
ATOM 2656 C C . HIS A 1 349 ? 8.041 -18.064 -17.092 1.00 84.38 349 HIS A C 1
ATOM 2658 O O . HIS A 1 349 ? 8.749 -18.369 -18.054 1.00 84.38 349 HIS A O 1
ATOM 2664 N N . LYS A 1 350 ? 6.889 -18.700 -16.844 1.00 79.25 350 LYS A N 1
ATOM 2665 C CA . LYS A 1 350 ? 6.282 -19.650 -17.786 1.00 79.25 350 LYS A CA 1
ATOM 2666 C C . LYS A 1 350 ? 5.562 -18.863 -18.886 1.00 79.25 350 LYS A C 1
ATOM 2668 O O . LYS A 1 350 ? 4.357 -18.646 -18.807 1.00 79.25 350 LYS A O 1
ATOM 2673 N N . GLY A 1 351 ? 6.319 -18.415 -19.885 1.00 85.75 351 GLY A N 1
ATOM 2674 C CA . GLY A 1 351 ? 5.836 -17.525 -20.944 1.00 85.75 351 GLY A CA 1
ATOM 2675 C C . GLY A 1 351 ? 5.848 -16.051 -20.526 1.00 85.75 351 GLY A C 1
ATOM 2676 O O . GLY A 1 351 ? 6.559 -15.667 -19.603 1.00 85.75 351 GLY A O 1
ATOM 2677 N N . LEU A 1 352 ? 5.053 -15.225 -21.210 1.00 86.44 352 LEU A N 1
ATOM 2678 C CA . LEU A 1 352 ? 5.042 -13.763 -21.044 1.00 86.44 352 LEU A CA 1
ATOM 2679 C C . LEU A 1 352 ? 3.937 -13.247 -20.102 1.00 86.44 352 LEU A C 1
ATOM 2681 O O . LEU A 1 352 ? 3.616 -12.064 -20.089 1.00 86.44 352 LEU A O 1
ATOM 2685 N N . SER A 1 353 ? 3.298 -14.127 -19.333 1.00 76.50 353 SER A N 1
ATOM 2686 C CA . SER A 1 353 ? 2.208 -13.738 -18.433 1.00 76.50 353 SER A CA 1
ATOM 2687 C C . SER A 1 353 ? 2.713 -13.101 -17.136 1.00 76.50 353 SER A C 1
ATOM 2689 O O . SER A 1 353 ? 3.773 -13.473 -16.629 1.00 76.50 353 SER A O 1
ATOM 2691 N N . ASN A 1 354 ? 1.878 -12.233 -16.554 1.00 74.94 354 ASN A N 1
ATOM 2692 C CA . ASN A 1 354 ? 2.090 -11.586 -15.254 1.00 74.94 354 ASN A CA 1
ATOM 2693 C C . ASN A 1 354 ? 3.417 -10.798 -15.139 1.00 74.94 354 ASN A C 1
ATOM 2695 O O . ASN A 1 354 ? 4.174 -11.041 -14.195 1.00 74.94 354 ASN A O 1
ATOM 2699 N N . PRO A 1 355 ? 3.728 -9.890 -16.090 1.00 81.81 355 PRO A N 1
ATOM 2700 C CA . PRO A 1 355 ? 4.862 -8.981 -15.939 1.00 81.81 355 PRO A CA 1
ATOM 2701 C C . PRO A 1 355 ? 4.687 -8.110 -14.693 1.00 81.81 355 PRO A C 1
ATOM 2703 O O . PRO A 1 355 ? 3.575 -7.694 -14.366 1.00 81.81 355 PRO A O 1
ATOM 2706 N N . GLN A 1 356 ? 5.791 -7.786 -14.034 1.00 79.69 356 GLN A N 1
ATOM 2707 C CA . GLN A 1 356 ? 5.824 -6.876 -12.898 1.00 79.69 356 GLN A CA 1
ATOM 2708 C C . GLN A 1 356 ? 6.933 -5.834 -13.076 1.00 79.69 356 GLN A C 1
ATOM 2710 O O . GLN A 1 356 ? 7.991 -6.142 -13.633 1.00 79.69 356 GLN A O 1
ATOM 2715 N N . PRO A 1 357 ? 6.754 -4.608 -12.553 1.00 82.19 357 PRO A N 1
ATOM 2716 C CA . PRO A 1 357 ? 7.859 -3.670 -12.431 1.00 82.19 357 PRO A CA 1
ATOM 2717 C C . PRO A 1 357 ? 9.065 -4.310 -11.718 1.00 82.19 357 PRO A C 1
ATOM 2719 O O . PRO A 1 357 ? 8.920 -5.075 -10.759 1.00 82.19 357 PRO A O 1
ATOM 2722 N N . GLY A 1 358 ? 10.263 -4.033 -12.227 1.00 79.44 358 GLY A N 1
ATOM 2723 C CA . GLY A 1 358 ? 11.528 -4.621 -11.789 1.00 79.44 358 GLY A CA 1
ATOM 2724 C C . GLY A 1 358 ? 11.920 -5.925 -12.497 1.00 79.44 358 GLY A C 1
ATOM 2725 O O . GLY A 1 358 ? 13.071 -6.342 -12.368 1.00 79.44 358 GLY A O 1
ATOM 2726 N N . ASP A 1 359 ? 11.021 -6.553 -13.263 1.00 90.94 359 ASP A N 1
ATOM 2727 C CA . ASP A 1 359 ? 11.378 -7.697 -14.109 1.00 90.94 359 ASP A CA 1
ATOM 2728 C C . ASP A 1 359 ? 12.342 -7.283 -15.231 1.00 90.94 359 ASP A C 1
ATOM 2730 O O . ASP A 1 359 ? 12.220 -6.200 -15.813 1.00 90.94 359 ASP A O 1
ATOM 2734 N N . ALA A 1 360 ? 13.262 -8.184 -15.576 1.00 96.81 360 ALA A N 1
ATOM 2735 C CA . ALA A 1 360 ? 14.027 -8.097 -16.811 1.00 96.81 360 ALA A CA 1
ATOM 2736 C C . ALA A 1 360 ? 13.217 -8.742 -17.943 1.00 96.81 360 ALA A C 1
ATOM 2738 O O . ALA A 1 360 ? 12.812 -9.903 -17.843 1.00 96.81 360 ALA A O 1
ATOM 2739 N N . ILE A 1 361 ? 12.988 -7.995 -19.019 1.00 96.25 361 ILE A N 1
ATOM 2740 C CA . ILE A 1 361 ? 12.322 -8.471 -20.232 1.00 96.25 361 ILE A CA 1
ATOM 2741 C C . ILE A 1 361 ? 13.350 -8.636 -21.344 1.00 96.25 361 ILE A C 1
ATOM 2743 O O . ILE A 1 361 ? 14.115 -7.718 -21.628 1.00 96.25 361 ILE A O 1
ATOM 2747 N N . ILE A 1 362 ? 13.382 -9.819 -21.949 1.00 95.69 362 ILE A N 1
ATOM 2748 C CA . ILE A 1 362 ? 14.336 -10.190 -22.991 1.00 95.69 362 ILE A CA 1
ATOM 2749 C C . ILE A 1 362 ? 13.627 -10.174 -24.340 1.00 95.69 362 ILE A C 1
ATOM 2751 O O . ILE A 1 362 ? 12.514 -10.692 -24.455 1.00 95.69 362 ILE A O 1
ATOM 2755 N N . PHE A 1 363 ? 14.279 -9.613 -25.354 1.00 94.50 363 PHE A N 1
ATOM 2756 C CA . PHE A 1 363 ? 13.745 -9.467 -26.702 1.00 94.50 363 PHE A CA 1
ATOM 2757 C C . PHE A 1 363 ? 14.558 -10.230 -27.739 1.00 94.50 363 PHE A C 1
ATOM 2759 O O . PHE A 1 363 ? 15.728 -10.554 -27.531 1.00 94.50 363 PHE A O 1
ATOM 2766 N N . HIS A 1 364 ? 13.930 -10.458 -28.884 1.00 90.75 364 HIS A N 1
ATOM 2767 C CA . HIS A 1 364 ? 14.549 -10.991 -30.084 1.00 90.75 364 HIS A CA 1
ATOM 2768 C C . HIS A 1 364 ? 14.114 -10.199 -31.323 1.00 90.75 364 HIS A C 1
ATOM 2770 O O . HIS A 1 364 ? 13.056 -9.566 -31.324 1.00 90.75 364 HIS A O 1
ATOM 2776 N N . THR A 1 365 ? 14.888 -10.285 -32.406 1.00 88.44 365 THR A N 1
ATOM 2777 C CA . THR A 1 365 ? 14.479 -9.813 -33.740 1.00 88.44 365 THR A CA 1
ATOM 2778 C C . THR A 1 365 ? 14.223 -11.010 -34.664 1.00 88.44 365 THR A C 1
ATOM 2780 O O . THR A 1 365 ? 14.650 -12.132 -34.372 1.00 88.44 365 THR A O 1
ATOM 2783 N N . PRO A 1 366 ? 13.487 -10.852 -35.778 1.00 84.12 366 PRO A N 1
ATOM 2784 C CA . PRO A 1 366 ? 13.323 -11.934 -36.744 1.00 84.12 366 PRO A CA 1
ATOM 2785 C C . PRO A 1 366 ? 14.678 -12.469 -37.234 1.00 84.12 366 PRO A C 1
ATOM 2787 O O . PRO A 1 366 ? 15.480 -11.725 -37.788 1.00 84.12 366 PRO A O 1
ATOM 2790 N N . GLY A 1 367 ? 14.925 -13.767 -37.038 1.00 79.31 367 GLY A N 1
ATOM 2791 C CA . GLY A 1 367 ? 16.174 -14.429 -37.438 1.00 79.31 367 GLY A CA 1
ATOM 2792 C C . GLY A 1 367 ? 17.302 -14.400 -36.397 1.00 79.31 367 GLY A C 1
ATOM 2793 O O . GLY A 1 367 ? 18.300 -15.090 -36.597 1.00 79.31 367 GLY A O 1
ATOM 2794 N N . HIS A 1 368 ? 17.138 -13.686 -35.276 1.00 78.62 368 HIS A N 1
ATOM 2795 C CA . HIS A 1 368 ? 18.127 -13.612 -34.197 1.00 78.62 368 HIS A CA 1
ATOM 2796 C C . HIS A 1 368 ? 17.453 -13.654 -32.822 1.00 78.62 368 HIS A C 1
ATOM 2798 O O . HIS A 1 368 ? 16.676 -12.767 -32.482 1.00 78.62 368 HIS A O 1
ATOM 2804 N N . SER A 1 369 ? 17.774 -14.660 -32.011 1.00 75.62 369 SER A N 1
ATOM 2805 C CA . SER A 1 369 ? 17.272 -14.766 -30.635 1.00 75.62 369 SER A CA 1
ATOM 2806 C C . SER A 1 369 ? 18.095 -13.911 -29.660 1.00 75.62 369 SER A C 1
ATOM 2808 O O . SER A 1 369 ? 19.301 -13.760 -29.854 1.00 75.62 369 SER A O 1
ATOM 2810 N N . TYR A 1 370 ? 17.462 -13.420 -28.585 1.00 73.38 370 TYR A N 1
ATOM 2811 C CA . TYR A 1 370 ? 18.125 -12.765 -27.438 1.00 73.38 370 TYR A CA 1
ATOM 2812 C C . TYR A 1 370 ? 18.964 -11.526 -27.798 1.00 73.38 370 TYR A C 1
ATOM 2814 O O . TYR A 1 370 ? 20.137 -11.425 -27.439 1.00 73.38 370 TYR A O 1
ATOM 2822 N N . THR A 1 371 ? 18.365 -10.577 -28.513 1.00 84.38 371 THR A N 1
ATOM 2823 C CA . THR A 1 371 ? 19.053 -9.393 -29.048 1.00 84.38 371 THR A CA 1
ATOM 2824 C C . THR A 1 371 ? 19.106 -8.220 -28.079 1.00 84.38 371 THR A C 1
ATOM 2826 O O . THR A 1 371 ? 19.988 -7.377 -28.199 1.00 84.38 371 THR A O 1
ATOM 2829 N N . HIS A 1 372 ? 18.177 -8.141 -27.124 1.00 94.81 372 HIS A N 1
ATOM 2830 C CA . HIS A 1 372 ? 18.091 -6.995 -26.222 1.00 94.81 372 HIS A CA 1
ATOM 2831 C C . HIS A 1 372 ? 17.463 -7.357 -24.875 1.00 94.81 372 HIS A C 1
ATOM 2833 O O . HIS A 1 372 ? 16.736 -8.346 -24.763 1.00 94.81 372 HIS A O 1
ATOM 2839 N N . VAL A 1 373 ? 17.721 -6.547 -23.848 1.00 97.00 373 VAL A N 1
ATOM 2840 C CA . VAL A 1 373 ? 17.085 -6.673 -22.532 1.00 97.00 373 VAL A CA 1
ATOM 2841 C C . VAL A 1 373 ? 16.729 -5.301 -21.969 1.00 97.00 373 VAL A C 1
ATOM 2843 O O . VAL A 1 373 ? 17.529 -4.369 -22.018 1.00 97.00 373 VAL A O 1
ATOM 2846 N N . GLY A 1 374 ? 15.528 -5.200 -21.407 1.00 97.00 374 GLY A N 1
ATOM 2847 C CA . GLY A 1 374 ? 15.018 -4.013 -20.729 1.00 97.00 374 GLY A CA 1
ATOM 2848 C C . GLY A 1 374 ? 14.553 -4.315 -19.307 1.00 97.00 374 GLY A C 1
ATOM 2849 O O . GLY A 1 374 ? 14.359 -5.472 -18.936 1.00 97.00 374 GLY A O 1
ATOM 2850 N N . ILE A 1 375 ? 14.338 -3.268 -18.511 1.00 97.56 375 ILE A N 1
ATOM 2851 C CA . ILE A 1 375 ? 13.721 -3.367 -17.182 1.00 97.56 375 ILE A CA 1
ATOM 2852 C C . ILE A 1 375 ? 12.293 -2.847 -17.271 1.00 97.56 375 ILE A C 1
ATOM 2854 O O . ILE A 1 375 ? 12.089 -1.684 -17.615 1.00 97.56 375 ILE A O 1
ATOM 2858 N N . ILE A 1 376 ? 11.301 -3.679 -16.949 1.00 91.88 376 ILE A N 1
ATOM 2859 C CA . ILE A 1 376 ? 9.899 -3.247 -16.885 1.00 91.88 376 ILE A CA 1
ATOM 2860 C C . ILE A 1 376 ? 9.753 -2.263 -15.721 1.00 91.88 376 ILE A C 1
ATOM 2862 O O . ILE A 1 376 ? 10.140 -2.563 -14.593 1.00 91.88 376 ILE A O 1
ATOM 2866 N N . VAL A 1 377 ? 9.188 -1.084 -15.977 1.00 74.81 377 VAL A N 1
ATOM 2867 C CA . VAL A 1 377 ? 8.987 -0.035 -14.961 1.00 74.81 377 VAL A CA 1
ATOM 2868 C C . VAL A 1 377 ? 7.524 0.323 -14.736 1.00 74.81 377 VAL A C 1
ATOM 2870 O O . VAL A 1 377 ? 7.206 0.894 -13.693 1.00 74.81 377 VAL A O 1
ATOM 2873 N N . GLU A 1 378 ? 6.644 0.010 -15.692 1.00 69.62 378 GLU A N 1
ATOM 2874 C CA . GLU A 1 378 ? 5.192 0.208 -15.597 1.00 69.62 378 GLU A CA 1
ATOM 2875 C C . GLU A 1 378 ? 4.478 -0.949 -16.311 1.00 69.62 378 GLU A C 1
ATOM 2877 O O . GLU A 1 378 ? 4.929 -1.416 -17.360 1.00 69.62 378 GLU A O 1
ATOM 2882 N N . VAL A 1 379 ? 3.358 -1.399 -15.742 1.00 69.25 379 VAL A N 1
ATOM 2883 C CA . VAL A 1 379 ? 2.446 -2.384 -16.339 1.00 69.25 379 VAL A CA 1
ATOM 2884 C C . VAL A 1 379 ? 1.048 -1.781 -16.294 1.00 69.25 379 VAL A C 1
ATOM 2886 O O . VAL A 1 379 ? 0.547 -1.439 -15.226 1.00 69.25 379 VAL A O 1
ATOM 2889 N N . HIS A 1 380 ? 0.433 -1.600 -17.455 1.00 60.56 380 HIS A N 1
ATOM 2890 C CA . HIS A 1 380 ? -0.888 -1.003 -17.594 1.00 60.56 380 HIS A CA 1
ATOM 2891 C C . HIS A 1 380 ? -1.999 -2.054 -17.418 1.00 60.56 380 HIS A C 1
ATOM 2893 O O . HIS A 1 380 ? -1.791 -3.232 -17.724 1.00 60.56 380 HIS A O 1
ATOM 2899 N N . PRO A 1 381 ? -3.224 -1.650 -17.021 1.00 52.78 381 PRO A N 1
ATOM 2900 C CA . PRO A 1 381 ? -4.353 -2.574 -16.843 1.00 52.78 381 PRO A CA 1
ATOM 2901 C C . PRO A 1 381 ? -4.731 -3.376 -18.098 1.00 52.78 381 PRO A C 1
ATOM 2903 O O . PRO A 1 381 ? -5.286 -4.466 -18.002 1.00 52.78 381 PRO A O 1
ATOM 2906 N N . ASN A 1 382 ? -4.434 -2.844 -19.286 1.00 61.47 382 ASN A N 1
ATOM 2907 C CA . ASN A 1 382 ? -4.679 -3.496 -20.574 1.00 61.47 382 ASN A CA 1
ATOM 2908 C C . ASN A 1 382 ? -3.575 -4.502 -20.975 1.00 61.47 382 ASN A C 1
ATOM 2910 O O . ASN A 1 382 ? -3.626 -5.045 -22.080 1.00 61.47 382 ASN A O 1
ATOM 2914 N N . GLY A 1 383 ? -2.584 -4.739 -20.108 1.00 68.06 383 GLY A N 1
ATOM 2915 C CA . GLY A 1 383 ? -1.461 -5.649 -20.343 1.00 68.06 383 GLY A CA 1
ATOM 2916 C C . GLY A 1 383 ? -0.316 -5.057 -21.169 1.00 68.06 383 GLY A C 1
ATOM 2917 O O . GLY A 1 383 ? 0.613 -5.786 -21.521 1.00 68.06 383 GLY A O 1
ATOM 2918 N N . GLU A 1 384 ? -0.364 -3.765 -21.501 1.00 79.50 384 GLU A N 1
ATOM 2919 C CA . GLU A 1 384 ? 0.787 -3.062 -22.067 1.00 79.50 384 GLU A CA 1
ATOM 2920 C C . GLU A 1 384 ? 1.829 -2.782 -20.988 1.00 79.50 384 GLU A C 1
ATOM 2922 O O . GLU A 1 384 ? 1.499 -2.571 -19.823 1.00 79.50 384 GLU A O 1
ATOM 2927 N N . VAL A 1 385 ? 3.097 -2.769 -21.379 1.00 77.75 385 VAL A N 1
ATOM 2928 C CA . VAL A 1 385 ? 4.205 -2.473 -20.474 1.00 77.75 385 VAL A CA 1
ATOM 2929 C C . VAL A 1 385 ? 5.032 -1.316 -21.003 1.00 77.75 385 VAL A C 1
ATOM 2931 O O . VAL A 1 385 ? 5.062 -1.038 -22.204 1.00 77.75 385 VAL A O 1
ATOM 2934 N N . ILE A 1 386 ? 5.729 -0.665 -20.084 1.00 80.56 386 ILE A N 1
ATOM 2935 C CA . ILE A 1 386 ? 6.789 0.286 -20.381 1.00 80.56 386 ILE A CA 1
ATOM 2936 C C . ILE A 1 386 ? 8.063 -0.225 -19.727 1.00 80.56 386 ILE A C 1
ATOM 2938 O O . ILE A 1 386 ? 8.063 -0.588 -18.546 1.00 80.56 386 ILE A O 1
ATOM 2942 N N . SER A 1 387 ? 9.155 -0.191 -20.480 1.00 91.94 387 SER A N 1
ATOM 2943 C CA . SER A 1 387 ? 10.496 -0.492 -19.994 1.00 91.94 387 SER A CA 1
ATOM 2944 C C . SER A 1 387 ? 11.401 0.740 -20.006 1.00 91.94 387 SER A C 1
ATOM 2946 O O . SER A 1 387 ? 11.163 1.711 -20.726 1.00 91.94 387 SER A O 1
ATOM 2948 N N . ILE A 1 388 ? 12.446 0.701 -19.182 1.00 92.19 388 ILE A N 1
ATOM 2949 C CA . ILE A 1 388 ? 13.626 1.554 -19.328 1.00 92.19 388 ILE A CA 1
ATOM 2950 C C . ILE A 1 388 ? 14.797 0.652 -19.695 1.00 92.19 388 ILE A C 1
ATOM 2952 O O . ILE A 1 388 ? 15.004 -0.395 -19.076 1.00 92.19 388 ILE A O 1
ATOM 2956 N N . GLU A 1 389 ? 15.536 1.046 -20.724 1.00 96.56 389 GLU A N 1
ATOM 2957 C CA . GLU A 1 389 ? 16.503 0.184 -21.400 1.00 96.56 389 GLU A CA 1
ATOM 2958 C C . GLU A 1 389 ? 17.813 0.927 -21.613 1.00 96.56 389 GLU A C 1
ATOM 2960 O O . GLU A 1 389 ? 17.813 2.121 -21.910 1.00 96.56 389 GLU A O 1
ATOM 2965 N N . GLY A 1 390 ? 18.924 0.216 -21.438 1.00 95.62 390 GLY A N 1
ATOM 2966 C CA . GLY A 1 390 ? 20.252 0.717 -21.760 1.00 95.62 390 GLY A CA 1
ATOM 2967 C C . GLY A 1 390 ? 20.614 0.384 -23.199 1.00 95.62 390 GLY A C 1
ATOM 2968 O O . GLY A 1 390 ? 20.113 -0.583 -23.764 1.00 95.62 390 GLY A O 1
ATOM 2969 N N . ASN A 1 391 ? 21.509 1.167 -23.783 1.00 94.38 391 ASN A N 1
ATOM 2970 C CA . ASN A 1 391 ? 21.920 1.068 -25.178 1.00 94.38 391 ASN A CA 1
ATOM 2971 C C . ASN A 1 391 ? 20.761 1.113 -26.188 1.00 94.38 391 ASN A C 1
ATOM 2973 O O . ASN A 1 391 ? 20.875 0.634 -27.314 1.00 94.38 391 ASN A O 1
ATOM 2977 N N . HIS A 1 392 ? 19.616 1.670 -25.793 1.00 91.44 392 HIS A N 1
ATOM 2978 C CA . HIS A 1 392 ? 18.518 1.888 -26.715 1.00 91.44 392 HIS A CA 1
ATOM 2979 C C . HIS A 1 392 ? 18.766 3.223 -27.415 1.00 91.44 392 HIS A C 1
ATOM 2981 O O . HIS A 1 392 ? 18.593 4.290 -26.821 1.00 91.44 392 HIS A O 1
ATOM 2987 N N . ARG A 1 393 ? 19.196 3.164 -28.684 1.00 90.00 393 ARG A N 1
ATOM 2988 C CA . ARG A 1 393 ? 19.665 4.337 -29.450 1.00 90.00 393 ARG A CA 1
ATOM 2989 C C . ARG A 1 393 ? 20.811 5.059 -28.724 1.00 90.00 393 ARG A C 1
ATOM 2991 O O . ARG A 1 393 ? 20.734 6.273 -28.507 1.00 90.00 393 ARG A O 1
ATOM 2998 N N . ASP A 1 394 ? 21.801 4.278 -28.293 1.00 94.56 394 ASP A N 1
ATOM 2999 C CA . ASP A 1 394 ? 23.050 4.723 -27.659 1.00 94.56 394 ASP A CA 1
ATOM 3000 C C . ASP A 1 394 ? 22.843 5.502 -26.339 1.00 94.56 394 ASP A C 1
ATOM 3002 O O . ASP A 1 394 ? 23.672 6.314 -25.916 1.00 94.56 394 ASP A O 1
ATOM 3006 N N . ARG A 1 395 ? 21.705 5.277 -25.662 1.00 94.44 395 ARG A N 1
ATOM 3007 C CA . ARG A 1 395 ? 21.363 5.913 -24.381 1.00 94.44 395 ARG A CA 1
ATOM 3008 C C . ARG A 1 395 ? 20.449 5.066 -23.500 1.00 94.44 395 ARG A C 1
ATOM 3010 O O . ARG A 1 395 ? 19.938 4.030 -23.920 1.00 94.44 395 ARG A O 1
ATOM 3017 N N . VAL A 1 396 ? 20.255 5.529 -22.266 1.00 96.31 396 VAL A N 1
ATOM 3018 C CA . VAL A 1 396 ? 19.179 5.062 -21.391 1.00 96.31 396 VAL A CA 1
ATOM 3019 C C . VAL A 1 396 ? 17.886 5.717 -21.857 1.00 96.31 396 VAL A C 1
ATOM 3021 O O . VAL A 1 396 ? 17.784 6.944 -21.879 1.00 96.31 396 VAL A O 1
ATOM 3024 N N . ASP A 1 397 ? 16.900 4.913 -22.237 1.00 92.88 397 ASP A N 1
ATOM 3025 C CA . ASP A 1 397 ? 15.669 5.402 -22.860 1.00 92.88 397 ASP A CA 1
ATOM 3026 C C . ASP A 1 397 ? 14.430 4.721 -22.278 1.00 92.88 397 ASP A C 1
ATOM 3028 O O . ASP A 1 397 ? 14.480 3.571 -21.839 1.00 92.88 397 ASP A O 1
ATOM 3032 N N . LYS A 1 398 ? 13.301 5.437 -22.293 1.00 90.06 398 LYS A N 1
ATOM 3033 C CA . LYS A 1 398 ? 11.982 4.895 -21.945 1.00 90.06 398 LYS A CA 1
ATOM 3034 C C . LYS A 1 398 ? 11.341 4.337 -23.216 1.00 90.06 398 LYS A C 1
ATOM 3036 O O . LYS A 1 398 ? 11.138 5.081 -24.174 1.00 90.06 398 LYS A O 1
ATOM 3041 N N . VAL A 1 399 ? 10.991 3.053 -23.222 1.00 89.19 399 VAL A N 1
ATOM 3042 C CA . VAL A 1 399 ? 10.439 2.352 -24.389 1.00 89.19 399 VAL A CA 1
ATOM 3043 C C . VAL A 1 399 ? 9.024 1.862 -24.080 1.00 89.19 39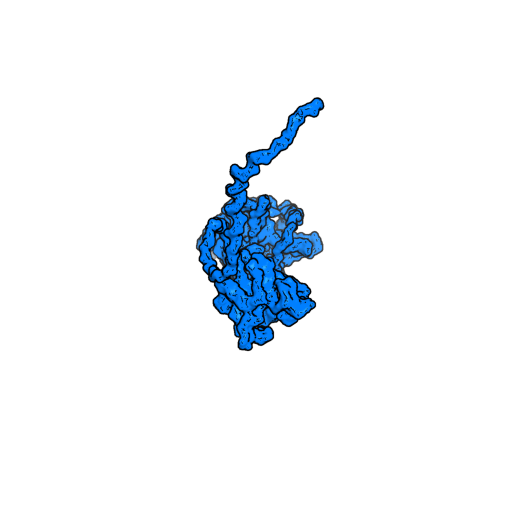9 VAL A C 1
ATOM 3045 O O . VAL A 1 399 ? 8.786 1.197 -23.074 1.00 89.19 399 VAL A O 1
ATOM 3048 N N . GLY A 1 400 ? 8.072 2.202 -24.952 1.00 87.25 400 GLY A N 1
ATOM 3049 C CA . GLY A 1 400 ? 6.661 1.815 -24.844 1.00 87.25 400 GLY A CA 1
ATOM 3050 C C . GLY A 1 400 ? 5.680 2.990 -24.772 1.00 87.25 400 GLY A C 1
ATOM 3051 O O . GLY A 1 400 ? 6.076 4.132 -25.017 1.00 87.25 400 GLY A O 1
ATOM 3052 N N . PRO A 1 401 ? 4.396 2.718 -24.468 1.00 83.94 401 PRO A N 1
ATOM 3053 C CA . PRO A 1 401 ? 3.842 1.403 -24.118 1.00 83.94 401 PRO A CA 1
ATOM 3054 C C . PRO A 1 401 ? 3.840 0.406 -25.291 1.00 83.94 401 PRO A C 1
ATOM 3056 O O . PRO A 1 401 ? 3.695 0.800 -26.446 1.00 83.94 401 PRO A O 1
ATOM 3059 N N . TYR A 1 402 ? 4.006 -0.888 -25.006 1.00 86.81 402 TYR A N 1
ATOM 3060 C CA . TYR A 1 402 ? 3.871 -1.968 -25.995 1.00 86.81 402 TYR A CA 1
ATOM 3061 C C . TYR A 1 402 ? 3.257 -3.232 -25.380 1.00 86.81 402 TYR A C 1
ATOM 3063 O O . TYR A 1 402 ? 3.321 -3.458 -24.172 1.00 86.81 402 TYR A O 1
ATOM 3071 N N . ARG A 1 403 ? 2.655 -4.080 -26.223 1.00 86.12 403 ARG A N 1
ATOM 3072 C CA . ARG A 1 403 ? 2.117 -5.386 -25.814 1.00 86.12 403 ARG A CA 1
ATOM 3073 C C . ARG A 1 403 ? 3.201 -6.453 -25.880 1.00 86.12 403 ARG A C 1
ATOM 3075 O O . ARG A 1 403 ? 3.919 -6.528 -26.868 1.00 86.12 403 ARG A O 1
ATOM 3082 N N . LEU A 1 404 ? 3.243 -7.329 -24.878 1.00 86.25 404 LEU A N 1
ATOM 3083 C CA . LEU A 1 404 ? 4.226 -8.417 -24.808 1.00 86.25 404 LEU A CA 1
ATOM 3084 C C . LEU A 1 404 ? 4.107 -9.420 -25.966 1.00 86.25 404 LEU A C 1
ATOM 3086 O O . LEU A 1 404 ? 5.112 -9.875 -26.490 1.00 86.25 404 LEU A O 1
ATOM 3090 N N . ASN A 1 405 ? 2.882 -9.713 -26.412 1.00 84.25 405 ASN A N 1
ATOM 3091 C CA . ASN A 1 405 ? 2.622 -10.645 -27.518 1.00 84.25 405 ASN A CA 1
ATOM 3092 C C . ASN A 1 405 ? 2.629 -9.958 -28.899 1.00 84.25 405 ASN A C 1
ATOM 3094 O O . ASN A 1 405 ? 1.988 -10.439 -29.832 1.00 84.25 405 ASN A O 1
ATOM 3098 N N . GLY A 1 406 ? 3.266 -8.794 -29.019 1.00 81.75 406 GLY A N 1
ATOM 3099 C CA . GLY A 1 406 ? 3.282 -7.998 -30.240 1.00 81.75 406 GLY A CA 1
ATOM 3100 C C . GLY A 1 406 ? 4.674 -7.487 -30.579 1.00 81.75 406 GLY A C 1
ATOM 3101 O O . GLY A 1 406 ? 5.584 -7.504 -29.754 1.00 81.75 406 GLY A O 1
ATOM 3102 N N . MET A 1 407 ? 4.817 -7.012 -31.813 1.00 81.75 407 MET A N 1
ATOM 3103 C CA . MET A 1 407 ? 6.012 -6.298 -32.242 1.00 81.75 407 MET A CA 1
ATOM 3104 C C . MET A 1 407 ? 6.085 -4.944 -31.527 1.00 81.75 407 MET A C 1
ATOM 3106 O O . MET A 1 407 ? 5.114 -4.180 -31.538 1.00 81.75 407 MET A O 1
ATOM 3110 N N . ARG A 1 408 ? 7.238 -4.634 -30.935 1.00 82.69 408 ARG A N 1
ATOM 3111 C CA . ARG A 1 408 ? 7.532 -3.333 -30.318 1.00 82.69 408 ARG A CA 1
ATOM 3112 C C . ARG A 1 408 ? 8.351 -2.440 -31.276 1.00 82.69 408 ARG A C 1
ATOM 3114 O O . ARG A 1 408 ? 8.818 -2.923 -32.315 1.00 82.69 408 ARG A O 1
ATOM 3121 N N . PRO A 1 409 ? 8.552 -1.143 -30.965 1.00 74.31 409 PRO A N 1
ATOM 3122 C CA . PRO A 1 409 ? 9.460 -0.283 -31.728 1.00 74.31 409 PRO A CA 1
ATOM 3123 C C . PRO A 1 409 ? 10.849 -0.920 -31.880 1.00 74.31 409 PRO A C 1
ATOM 3125 O O . PRO A 1 409 ? 11.404 -1.398 -30.903 1.00 74.31 409 PRO A O 1
ATOM 3128 N N . GLY A 1 410 ? 11.402 -0.930 -33.097 1.00 75.38 410 GLY A N 1
ATOM 3129 C CA . GLY A 1 410 ? 12.678 -1.605 -33.389 1.00 75.38 410 GLY A CA 1
ATOM 3130 C C . GLY A 1 410 ? 12.554 -2.989 -34.042 1.00 75.38 410 GLY A C 1
ATOM 3131 O O . GLY A 1 410 ? 13.575 -3.613 -34.297 1.00 75.38 410 GLY A O 1
ATOM 3132 N N . ASN A 1 411 ? 11.335 -3.440 -34.381 1.00 85.94 411 ASN A N 1
ATOM 3133 C CA . ASN A 1 411 ? 11.071 -4.768 -34.970 1.00 85.94 411 ASN A CA 1
ATOM 3134 C C . ASN A 1 411 ? 11.515 -5.920 -34.049 1.00 85.94 411 ASN A C 1
ATOM 3136 O O . ASN A 1 411 ? 12.073 -6.928 -34.485 1.00 85.94 411 ASN A O 1
ATOM 3140 N N . GLU A 1 412 ? 11.257 -5.740 -32.756 1.00 88.00 412 GLU A N 1
ATOM 3141 C CA . GLU A 1 412 ? 11.603 -6.685 -31.702 1.00 88.00 412 GLU A CA 1
ATOM 3142 C C . GLU A 1 412 ? 10.354 -7.289 -31.062 1.00 88.00 412 GLU A C 1
ATOM 3144 O O . GLU A 1 412 ? 9.287 -6.669 -31.016 1.00 88.00 412 GLU A O 1
ATOM 3149 N N . TYR A 1 413 ? 10.510 -8.499 -30.541 1.00 91.00 413 TYR A N 1
ATOM 3150 C CA . TYR A 1 413 ? 9.460 -9.300 -29.922 1.00 91.00 413 TYR A CA 1
ATOM 3151 C C . TYR A 1 413 ? 9.944 -9.777 -28.557 1.00 91.00 413 TYR A C 1
ATOM 3153 O O . TYR A 1 413 ? 11.113 -10.134 -28.406 1.00 91.00 413 TYR A O 1
ATOM 3161 N N . ALA A 1 414 ? 9.069 -9.762 -27.551 1.00 92.25 414 ALA A N 1
ATOM 3162 C CA . ALA A 1 414 ? 9.422 -10.275 -26.233 1.00 92.25 414 ALA A CA 1
ATOM 3163 C C . ALA A 1 414 ? 9.578 -11.802 -26.294 1.00 92.25 414 ALA A C 1
ATOM 3165 O O . ALA A 1 414 ? 8.680 -12.509 -26.741 1.00 92.25 414 ALA A O 1
ATOM 3166 N N . GLU A 1 415 ? 10.718 -12.306 -25.832 1.00 91.00 415 GLU A N 1
ATOM 3167 C CA . GLU A 1 415 ? 11.022 -13.736 -25.771 1.00 91.00 415 GLU A CA 1
ATOM 3168 C C . GLU A 1 415 ? 10.728 -14.302 -24.376 1.00 91.00 415 GLU A C 1
ATOM 3170 O O . GLU A 1 415 ? 10.119 -15.362 -24.230 1.00 91.00 415 GLU A O 1
ATOM 3175 N N . ALA A 1 416 ? 11.167 -13.597 -23.330 1.00 92.44 416 ALA A N 1
ATOM 3176 C CA . ALA A 1 416 ? 11.126 -14.100 -21.963 1.00 92.44 416 ALA A CA 1
ATOM 3177 C C . ALA A 1 416 ? 11.083 -12.975 -20.925 1.00 92.44 416 ALA A C 1
ATOM 3179 O O . ALA A 1 416 ? 11.565 -11.867 -21.157 1.00 92.44 416 ALA A O 1
ATOM 3180 N N . ILE A 1 417 ? 10.537 -13.298 -19.751 1.00 93.62 417 ILE A N 1
ATOM 3181 C CA . ILE A 1 417 ? 10.539 -12.430 -18.572 1.00 93.62 417 ILE A CA 1
ATOM 3182 C C . ILE A 1 417 ? 11.237 -13.157 -17.425 1.00 93.62 417 ILE A C 1
ATOM 3184 O O . ILE A 1 417 ? 10.950 -14.326 -17.148 1.00 93.62 417 ILE A O 1
ATOM 3188 N N . VAL A 1 418 ? 12.147 -12.456 -16.756 1.00 93.31 418 VAL A N 1
ATOM 3189 C CA . VAL A 1 418 ? 12.900 -12.959 -15.608 1.00 93.31 418 VAL A CA 1
ATOM 3190 C C . VAL A 1 418 ? 12.677 -12.038 -14.417 1.00 93.31 418 VAL A C 1
ATOM 3192 O O . VAL A 1 418 ? 13.018 -10.856 -14.453 1.00 93.31 418 VAL A O 1
ATOM 3195 N N . SER A 1 419 ? 12.136 -12.600 -13.340 1.00 86.31 419 SER A N 1
ATOM 3196 C CA . SER A 1 419 ? 11.950 -11.894 -12.076 1.00 86.31 419 SER A CA 1
ATOM 3197 C C . SER A 1 419 ? 13.268 -11.742 -11.299 1.00 86.31 419 SER A C 1
ATOM 3199 O O . SER A 1 419 ? 14.107 -12.653 -11.328 1.00 86.31 419 SER A O 1
ATOM 3201 N N . PRO A 1 420 ? 13.457 -10.648 -10.538 1.00 82.56 420 PRO A N 1
ATOM 3202 C CA . PRO A 1 420 ? 14.507 -10.590 -9.530 1.00 82.56 420 PRO A CA 1
ATOM 3203 C C . PRO A 1 420 ? 14.290 -11.678 -8.459 1.00 82.56 420 PRO A C 1
ATOM 3205 O O . PRO A 1 420 ? 13.145 -11.965 -8.092 1.00 82.56 420 PRO A O 1
ATOM 3208 N N . PRO A 1 421 ? 15.358 -12.306 -7.934 1.00 73.06 421 PRO A N 1
ATOM 3209 C CA . PRO A 1 421 ? 15.233 -13.285 -6.861 1.00 73.06 421 PRO A CA 1
ATOM 3210 C C . PRO A 1 421 ? 14.789 -12.604 -5.562 1.00 73.06 421 PRO A C 1
ATOM 3212 O O . PRO A 1 421 ? 15.358 -11.595 -5.151 1.00 73.06 421 PRO A O 1
ATOM 3215 N N . ILE A 1 422 ? 13.798 -13.184 -4.886 1.00 55.62 422 ILE A N 1
ATOM 3216 C CA . ILE A 1 422 ? 13.346 -12.725 -3.568 1.00 55.62 422 ILE A CA 1
ATOM 3217 C C . ILE A 1 422 ? 14.234 -13.386 -2.499 1.00 55.62 422 ILE A C 1
ATOM 3219 O O . ILE A 1 422 ? 14.273 -14.619 -2.444 1.00 55.62 422 ILE A O 1
ATOM 3223 N N . PRO A 1 423 ? 14.941 -12.630 -1.636 1.00 43.69 423 PRO A N 1
ATOM 3224 C CA . PRO A 1 423 ? 15.688 -13.202 -0.526 1.00 43.69 423 PRO A CA 1
ATOM 3225 C C . PRO A 1 423 ? 14.729 -13.947 0.400 1.00 43.69 423 PRO A C 1
ATOM 3227 O O . PRO A 1 423 ? 13.839 -13.351 1.011 1.00 43.69 423 PRO A O 1
ATOM 3230 N N . SER A 1 424 ? 14.912 -15.261 0.513 1.00 30.89 424 SER A N 1
ATOM 3231 C CA . SER A 1 424 ? 14.192 -16.101 1.465 1.00 30.89 424 SER A CA 1
ATOM 3232 C C . SER A 1 424 ? 14.677 -15.797 2.889 1.00 30.89 424 SER A C 1
ATOM 3234 O O . SER A 1 424 ? 15.604 -16.435 3.389 1.00 30.89 424 SER A O 1
ATOM 3236 N N . GLY A 1 425 ? 14.086 -14.794 3.536 1.00 28.11 425 GLY A N 1
ATOM 3237 C CA . GLY A 1 425 ? 14.344 -14.455 4.934 1.00 28.11 425 GLY A CA 1
ATOM 3238 C C . GLY A 1 425 ? 13.481 -15.285 5.883 1.00 28.11 425 GLY A C 1
ATOM 3239 O O . GLY A 1 425 ? 12.377 -14.881 6.230 1.00 28.11 425 GLY A O 1
ATOM 3240 N N . GLY A 1 426 ? 13.984 -16.439 6.319 1.00 22.41 426 GLY A N 1
ATOM 3241 C CA . GLY A 1 426 ? 13.542 -17.094 7.552 1.00 22.41 426 GLY A CA 1
ATOM 3242 C C . GLY A 1 426 ? 14.702 -17.097 8.555 1.00 22.41 426 GLY A C 1
ATOM 3243 O O . GLY A 1 426 ? 15.827 -17.396 8.145 1.00 22.41 426 GLY A O 1
ATOM 3244 N N . PRO A 1 427 ? 14.491 -16.785 9.848 1.00 32.53 427 PRO A N 1
ATOM 3245 C CA . PRO A 1 427 ? 15.542 -16.859 10.856 1.00 32.53 427 PRO A CA 1
ATOM 3246 C C . PRO A 1 427 ? 15.822 -18.329 11.189 1.00 32.53 427 PRO A C 1
ATOM 3248 O O . PRO A 1 427 ? 15.256 -18.873 12.128 1.00 32.53 427 PRO A O 1
ATOM 3251 N N . ASN A 1 428 ? 16.616 -18.994 10.345 1.00 31.86 428 ASN A N 1
ATOM 3252 C CA . ASN A 1 428 ? 17.454 -20.162 10.647 1.00 31.86 428 ASN A CA 1
ATOM 3253 C C . ASN A 1 428 ? 18.068 -20.712 9.352 1.00 31.86 428 ASN A C 1
ATOM 3255 O O . ASN A 1 428 ? 17.604 -21.694 8.776 1.00 31.86 428 ASN A O 1
ATOM 3259 N N . ALA A 1 429 ? 19.160 -20.095 8.908 1.00 27.52 429 ALA A N 1
ATOM 3260 C CA . ALA A 1 429 ? 20.099 -20.734 7.993 1.00 27.52 429 ALA A CA 1
ATOM 3261 C C . ALA A 1 429 ? 21.539 -20.306 8.305 1.00 27.52 429 ALA A C 1
ATOM 3263 O O . ALA A 1 429 ? 22.312 -19.974 7.413 1.00 27.52 429 ALA A O 1
ATOM 3264 N N . ILE A 1 430 ? 21.937 -20.396 9.578 1.00 30.56 430 ILE A N 1
ATOM 3265 C CA . ILE A 1 430 ? 23.323 -20.767 9.873 1.00 30.56 430 ILE A CA 1
ATOM 3266 C C . ILE A 1 430 ? 23.429 -22.249 9.499 1.00 30.56 430 ILE A C 1
ATOM 3268 O O . ILE A 1 430 ? 23.231 -23.135 10.326 1.00 30.56 430 ILE A O 1
ATOM 3272 N N . LYS A 1 431 ? 23.672 -22.536 8.216 1.00 27.52 431 LYS A N 1
ATOM 3273 C CA . LYS A 1 431 ? 24.205 -23.839 7.817 1.00 27.52 431 LYS A CA 1
ATOM 3274 C C . LYS A 1 431 ? 25.721 -23.730 7.838 1.00 27.52 431 LYS A C 1
ATOM 3276 O O . LYS A 1 431 ? 26.349 -23.197 6.932 1.00 27.52 431 LYS A O 1
ATOM 3281 N N . THR A 1 432 ? 26.246 -24.196 8.963 1.00 28.38 432 THR A N 1
ATOM 3282 C CA . THR A 1 432 ? 27.589 -24.723 9.199 1.00 28.38 432 THR A CA 1
ATOM 3283 C C . THR A 1 432 ? 28.376 -25.064 7.933 1.00 28.38 432 THR A C 1
ATOM 3285 O O . THR A 1 432 ? 27.894 -25.811 7.080 1.00 28.38 432 THR A O 1
ATOM 3288 N N . HIS A 1 433 ? 29.627 -24.596 7.886 1.00 37.19 433 HIS A N 1
ATOM 3289 C CA . HIS A 1 433 ? 30.688 -25.128 7.036 1.00 37.19 433 HIS A CA 1
ATOM 3290 C C . HIS A 1 433 ? 30.619 -26.659 6.948 1.00 37.19 433 HIS A C 1
ATOM 3292 O O . HIS A 1 433 ? 30.859 -27.349 7.938 1.00 37.19 433 HIS A O 1
ATOM 3298 N N . GLN A 1 434 ? 30.358 -27.188 5.755 1.00 28.20 434 GLN A N 1
ATOM 3299 C CA . GLN A 1 434 ? 30.733 -28.550 5.400 1.00 28.20 434 GLN A CA 1
ATOM 3300 C C . GLN A 1 434 ? 31.335 -28.571 3.996 1.00 28.20 434 GLN A C 1
ATOM 3302 O O . GLN A 1 434 ? 30.868 -27.917 3.068 1.00 28.20 434 GLN A O 1
ATOM 3307 N N . HIS A 1 435 ? 32.448 -29.289 3.925 1.00 29.47 435 HIS A N 1
ATOM 3308 C CA . HIS A 1 435 ? 33.390 -29.410 2.830 1.00 29.47 435 HIS A CA 1
ATOM 3309 C C . HIS A 1 435 ? 32.761 -29.745 1.471 1.00 29.47 435 HIS A C 1
ATOM 3311 O O . HIS A 1 435 ? 31.917 -30.630 1.350 1.00 29.47 435 HIS A O 1
ATOM 3317 N N . SER A 1 436 ? 33.280 -29.088 0.432 1.00 25.77 436 SER A N 1
ATOM 3318 C CA . SER A 1 436 ? 33.087 -29.437 -0.976 1.00 25.77 436 SER A CA 1
ATOM 3319 C C . SER A 1 436 ? 33.501 -30.884 -1.276 1.00 25.77 436 SER A C 1
ATOM 3321 O O . SER A 1 436 ? 34.601 -31.280 -0.882 1.00 25.77 436 SER A O 1
ATOM 3323 N N . PRO A 1 437 ? 32.749 -31.633 -2.102 1.00 31.58 437 PRO A N 1
ATOM 3324 C CA . PRO A 1 437 ? 33.319 -32.697 -2.901 1.00 31.58 437 PRO A CA 1
ATOM 3325 C C . PRO A 1 437 ? 33.776 -32.154 -4.261 1.00 31.58 437 PRO A C 1
ATOM 3327 O O . PRO A 1 437 ? 33.121 -31.352 -4.926 1.00 31.58 437 PRO A O 1
ATOM 3330 N N . MET A 1 438 ? 34.964 -32.610 -4.628 1.00 27.05 438 MET A N 1
ATOM 3331 C CA . MET A 1 438 ? 35.738 -32.304 -5.823 1.00 27.05 438 MET A CA 1
ATOM 3332 C C . MET A 1 438 ? 34.934 -32.427 -7.126 1.00 27.05 438 MET A C 1
ATOM 3334 O O . MET A 1 438 ? 34.312 -33.458 -7.379 1.00 27.05 438 MET A O 1
ATOM 3338 N N . CYS A 1 439 ? 35.087 -31.448 -8.025 1.00 24.62 439 CYS A N 1
ATOM 3339 C CA . CYS A 1 439 ? 34.879 -31.660 -9.456 1.00 24.62 439 CYS A CA 1
ATOM 3340 C C . CYS A 1 439 ? 36.232 -31.653 -10.182 1.00 24.62 439 CYS A C 1
ATOM 3342 O O . CYS A 1 439 ? 37.069 -30.766 -10.003 1.00 24.62 439 CYS A O 1
ATOM 3344 N N . LYS A 1 440 ? 36.438 -32.722 -10.950 1.00 27.98 440 LYS A N 1
ATOM 3345 C CA . LYS A 1 440 ? 37.652 -33.130 -11.659 1.00 27.98 440 LYS A CA 1
ATOM 3346 C C . LYS A 1 440 ? 38.124 -32.050 -12.643 1.00 27.98 440 LYS A C 1
ATOM 3348 O O . LYS A 1 440 ? 37.353 -31.612 -13.491 1.00 27.98 440 LYS A O 1
ATOM 3353 N N . ARG A 1 441 ? 39.417 -31.704 -12.605 1.00 26.00 441 ARG A N 1
ATOM 3354 C CA . ARG A 1 441 ? 40.129 -31.065 -13.726 1.00 26.00 441 ARG A CA 1
ATOM 3355 C C . ARG A 1 441 ? 41.222 -31.995 -14.250 1.00 26.00 441 ARG A C 1
ATOM 3357 O O . ARG A 1 441 ? 41.990 -32.573 -13.488 1.00 26.00 441 ARG A O 1
ATOM 3364 N N . VAL A 1 442 ? 41.228 -32.118 -15.570 1.00 27.83 442 VAL A N 1
ATOM 3365 C CA . VAL A 1 442 ? 42.166 -32.840 -16.441 1.00 27.83 442 VAL A CA 1
ATOM 3366 C C . VAL A 1 442 ? 43.564 -32.178 -16.374 1.00 27.83 442 VAL A C 1
ATOM 3368 O O . VAL A 1 442 ? 43.642 -30.973 -16.120 1.00 27.83 442 VAL A O 1
ATOM 3371 N N . PRO A 1 443 ? 44.675 -32.929 -16.533 1.00 27.77 443 PRO A N 1
ATOM 3372 C CA . PRO A 1 443 ? 45.977 -32.540 -15.996 1.00 27.77 443 PRO A CA 1
ATOM 3373 C C . PRO A 1 443 ? 46.787 -31.643 -16.939 1.00 27.77 443 PRO A C 1
ATOM 3375 O O . PRO A 1 443 ? 47.016 -31.979 -18.099 1.00 27.77 443 PRO A O 1
ATOM 3378 N N . TRP A 1 444 ? 47.330 -30.556 -16.389 1.00 24.67 444 TRP A N 1
ATOM 3379 C CA . TRP A 1 444 ? 48.415 -29.789 -16.999 1.00 24.67 444 TRP A CA 1
ATOM 3380 C C . TRP A 1 444 ? 49.734 -30.069 -16.275 1.00 24.67 444 TRP A C 1
ATOM 3382 O O . TRP A 1 444 ? 49.882 -29.852 -15.074 1.00 24.67 444 TRP A O 1
ATOM 3392 N N . ARG A 1 445 ? 50.699 -30.579 -17.045 1.00 28.91 445 ARG A N 1
ATOM 3393 C CA . ARG A 1 445 ? 52.085 -30.860 -16.658 1.00 28.91 445 ARG A CA 1
ATOM 3394 C C . ARG A 1 445 ? 52.786 -29.602 -16.130 1.00 28.91 445 ARG A C 1
ATOM 3396 O O . ARG A 1 445 ? 52.934 -28.643 -16.881 1.00 28.91 445 ARG A O 1
ATOM 3403 N N . ARG A 1 446 ? 53.391 -29.672 -14.938 1.00 31.23 446 ARG A N 1
ATOM 3404 C CA . ARG A 1 446 ? 54.642 -28.953 -14.632 1.00 31.23 446 ARG A CA 1
ATOM 3405 C C . ARG A 1 446 ? 55.590 -29.826 -13.819 1.00 31.23 446 ARG A C 1
ATOM 3407 O O . ARG A 1 446 ? 55.182 -30.627 -12.986 1.00 31.23 446 ARG A O 1
ATOM 3414 N N . ARG A 1 447 ? 56.864 -29.714 -14.190 1.00 31.22 447 ARG A N 1
ATOM 3415 C CA . ARG A 1 447 ? 57.984 -30.539 -13.749 1.00 31.22 447 ARG A CA 1
ATOM 3416 C C . ARG A 1 447 ? 58.378 -30.229 -12.308 1.00 31.22 447 ARG A C 1
ATOM 3418 O O . ARG A 1 447 ? 58.317 -29.098 -11.846 1.00 31.22 447 ARG A O 1
ATOM 3425 N N . ARG A 1 448 ? 58.832 -31.311 -11.694 1.00 29.69 448 ARG A N 1
ATOM 3426 C CA . ARG A 1 448 ? 59.547 -31.512 -10.438 1.00 29.69 448 ARG A CA 1
ATOM 3427 C C . ARG A 1 448 ? 60.800 -30.623 -10.346 1.00 29.69 448 ARG A C 1
ATOM 3429 O O . ARG A 1 448 ? 61.676 -30.758 -11.190 1.00 29.69 448 ARG A O 1
ATOM 3436 N N . VAL A 1 449 ? 60.892 -29.797 -9.304 1.00 31.55 449 VAL A N 1
ATOM 3437 C CA . VAL A 1 449 ? 62.159 -29.354 -8.689 1.00 31.55 449 VAL A CA 1
ATOM 3438 C C . VAL A 1 449 ? 61.949 -29.408 -7.173 1.00 31.55 449 VAL A C 1
ATOM 3440 O O . VAL A 1 449 ? 61.557 -28.440 -6.537 1.00 31.55 449 VAL A O 1
ATOM 3443 N N . LEU A 1 450 ? 62.109 -30.612 -6.628 1.00 29.47 450 LEU A N 1
ATOM 3444 C CA . LEU A 1 450 ? 62.435 -30.875 -5.227 1.00 29.47 450 LEU A CA 1
ATOM 3445 C C . LEU A 1 450 ? 63.582 -31.887 -5.275 1.00 29.47 450 LEU A C 1
ATOM 3447 O O . LEU A 1 450 ? 63.402 -33.094 -5.145 1.00 29.47 450 LEU A O 1
ATOM 3451 N N . GLN A 1 451 ? 64.747 -31.355 -5.611 1.00 32.66 451 GLN A N 1
ATOM 3452 C CA . GLN A 1 451 ? 66.065 -31.868 -5.274 1.00 32.66 451 GLN A CA 1
ATOM 3453 C C . GLN A 1 451 ? 66.778 -30.662 -4.648 1.00 32.66 451 GLN A C 1
ATOM 3455 O O . GLN A 1 451 ? 66.530 -29.537 -5.071 1.00 32.66 451 GLN A O 1
ATOM 3460 N N . ASP A 1 452 ? 67.582 -30.917 -3.621 1.00 32.03 452 ASP A N 1
ATOM 3461 C CA . ASP A 1 452 ? 68.399 -29.950 -2.862 1.00 32.03 452 ASP A CA 1
ATOM 3462 C C . ASP A 1 452 ? 67.835 -29.379 -1.554 1.00 32.03 452 ASP A C 1
ATOM 3464 O O . ASP A 1 452 ? 68.105 -28.245 -1.180 1.00 32.03 452 ASP A O 1
ATOM 3468 N N . MET A 1 453 ? 67.184 -30.227 -0.752 1.00 31.23 453 MET A N 1
ATOM 3469 C CA . MET A 1 453 ? 67.234 -30.078 0.719 1.00 31.23 453 MET A CA 1
ATOM 3470 C C . MET A 1 453 ? 67.642 -31.382 1.428 1.00 31.23 453 MET A C 1
ATOM 3472 O O . MET A 1 453 ? 67.236 -31.645 2.554 1.00 31.23 453 MET A O 1
ATOM 3476 N N . GLY A 1 454 ? 68.445 -32.215 0.754 1.00 34.12 454 GLY A N 1
ATOM 3477 C CA . GLY A 1 454 ? 68.902 -33.520 1.254 1.00 34.12 454 GLY A CA 1
ATOM 3478 C C . GLY A 1 454 ? 70.413 -33.659 1.481 1.00 34.12 454 GLY A C 1
ATOM 3479 O O . GLY A 1 454 ? 70.853 -34.748 1.824 1.00 34.12 454 GLY A O 1
ATOM 3480 N N . SER A 1 455 ? 71.220 -32.607 1.294 1.00 34.28 455 SER A N 1
ATOM 3481 C CA . SER A 1 455 ? 72.694 -32.720 1.297 1.00 34.28 455 SER A CA 1
ATOM 3482 C C . SER A 1 455 ? 73.437 -31.803 2.279 1.00 34.28 455 SER A C 1
ATOM 3484 O O . SER A 1 455 ? 74.662 -31.761 2.250 1.00 34.28 455 SER A O 1
ATOM 3486 N N . MET A 1 456 ? 72.754 -31.121 3.206 1.00 32.47 456 MET A N 1
ATOM 3487 C CA . MET A 1 456 ? 73.412 -30.218 4.172 1.00 32.47 456 MET A CA 1
ATOM 3488 C C . MET A 1 456 ? 73.506 -30.732 5.620 1.00 32.47 456 MET A C 1
ATOM 3490 O O . MET A 1 456 ? 73.853 -29.968 6.514 1.00 32.47 456 MET A O 1
ATOM 3494 N N . LEU A 1 457 ? 73.269 -32.026 5.873 1.00 35.06 457 LEU A N 1
ATOM 3495 C CA . LEU A 1 457 ? 73.373 -32.608 7.226 1.00 35.06 457 LEU A CA 1
ATOM 3496 C C . LEU A 1 457 ? 74.205 -33.901 7.320 1.00 35.06 457 LEU A C 1
ATOM 3498 O O . LEU A 1 457 ? 74.052 -34.659 8.272 1.00 35.06 457 LEU A O 1
ATOM 3502 N N . SER A 1 458 ? 75.137 -34.143 6.389 1.00 35.84 458 SER A N 1
ATOM 3503 C CA . SER A 1 458 ? 76.057 -35.297 6.467 1.00 35.84 458 SER A CA 1
ATOM 3504 C C . SER A 1 458 ? 77.552 -34.955 6.437 1.00 35.84 458 SER A C 1
ATOM 3506 O O . SER A 1 458 ? 78.364 -35.846 6.211 1.00 35.84 458 SER A O 1
ATOM 3508 N N . SER A 1 459 ? 77.957 -33.706 6.693 1.00 33.31 459 SER A N 1
ATOM 3509 C CA . SER A 1 459 ? 79.389 -33.352 6.735 1.00 33.31 459 SER A CA 1
ATOM 3510 C C . SER A 1 459 ? 79.769 -32.418 7.887 1.00 33.31 459 SER A C 1
ATOM 3512 O O . SER A 1 459 ? 80.571 -31.504 7.723 1.00 33.31 459 SER A O 1
ATOM 3514 N N . LEU A 1 460 ? 79.210 -32.674 9.074 1.00 32.56 460 LEU A N 1
ATOM 3515 C CA . LEU A 1 460 ? 79.545 -31.973 10.324 1.00 32.56 460 LEU A CA 1
ATOM 3516 C C . LEU A 1 460 ? 80.054 -32.927 11.422 1.00 32.56 460 LEU A C 1
ATOM 3518 O O . LEU A 1 460 ? 79.921 -32.653 12.609 1.00 32.56 460 LEU A O 1
ATOM 3522 N N . SER A 1 461 ? 80.664 -34.052 11.026 1.00 36.09 461 SER A N 1
ATOM 3523 C CA . SER A 1 461 ? 81.349 -34.967 11.957 1.00 36.09 461 SER A CA 1
ATOM 3524 C C . SER A 1 461 ? 82.842 -35.163 11.668 1.00 36.09 461 SER A C 1
ATOM 3526 O O . SER A 1 461 ? 83.562 -35.659 12.529 1.00 36.09 461 SER A O 1
ATOM 3528 N N . HIS A 1 462 ? 83.374 -34.713 10.530 1.00 33.59 462 HIS A N 1
ATOM 3529 C CA . HIS A 1 462 ? 84.810 -34.785 10.241 1.00 33.59 462 HIS A CA 1
ATOM 3530 C C . HIS A 1 462 ? 85.293 -33.462 9.650 1.00 33.59 462 HIS A C 1
ATOM 3532 O O . HIS A 1 462 ? 85.190 -33.270 8.448 1.00 33.59 462 HIS A O 1
ATOM 3538 N N . MET A 1 463 ? 85.770 -32.559 10.515 1.00 33.25 463 MET A N 1
ATOM 3539 C CA . MET A 1 463 ? 86.865 -31.588 10.291 1.00 33.25 463 MET A CA 1
ATOM 3540 C C . MET A 1 463 ? 86.780 -30.429 11.301 1.00 33.25 463 MET A C 1
ATOM 3542 O O . MET A 1 463 ? 86.654 -29.264 10.952 1.00 33.25 463 MET A O 1
ATOM 3546 N N . LEU A 1 464 ? 86.886 -30.764 12.589 1.00 32.41 464 LEU A N 1
ATOM 3547 C CA . LEU A 1 464 ? 87.369 -29.846 13.624 1.00 32.41 464 LEU A CA 1
ATOM 3548 C C . LEU A 1 464 ? 88.401 -30.604 14.466 1.00 32.41 464 LEU A C 1
ATOM 3550 O O . LEU A 1 464 ? 88.116 -31.119 15.543 1.00 32.41 464 LEU A O 1
ATOM 3554 N N . LYS A 1 465 ? 89.611 -30.724 13.915 1.00 33.06 465 LYS A N 1
ATOM 3555 C CA . LYS A 1 465 ? 90.852 -30.973 14.655 1.00 33.06 465 LYS A CA 1
ATOM 3556 C C . LYS A 1 465 ? 91.981 -30.239 13.931 1.00 33.06 465 LYS A C 1
ATOM 3558 O O . LYS A 1 465 ? 92.153 -30.438 12.734 1.00 33.06 465 LYS A O 1
ATOM 3563 N N . VAL A 1 466 ? 92.762 -29.489 14.717 1.00 32.78 466 VAL A N 1
ATOM 3564 C CA . VAL A 1 466 ? 93.994 -28.747 14.371 1.00 32.78 466 VAL A CA 1
ATOM 3565 C C . VAL A 1 466 ? 93.685 -27.423 13.641 1.00 32.78 466 VAL A C 1
ATOM 3567 O O . VAL A 1 466 ? 93.176 -27.434 12.534 1.00 32.78 466 VAL A O 1
ATOM 3570 N N . VAL A 1 467 ? 93.842 -26.237 14.242 1.00 34.56 467 VAL A N 1
ATOM 3571 C CA . VAL A 1 467 ? 95.118 -25.601 14.618 1.00 34.56 467 VAL A CA 1
ATOM 3572 C C . VAL A 1 467 ? 94.942 -24.663 15.829 1.00 34.56 467 VAL A C 1
ATOM 3574 O O . VAL A 1 467 ? 93.975 -23.919 15.949 1.00 34.56 467 VAL A O 1
ATOM 3577 N N . SER A 1 468 ? 95.937 -24.727 16.708 1.00 33.66 468 SER A N 1
ATOM 3578 C CA . SER A 1 468 ? 96.223 -23.924 17.898 1.00 33.66 468 SER A CA 1
ATOM 3579 C C . SER A 1 468 ? 96.568 -22.452 17.629 1.00 33.66 468 SER A C 1
ATOM 3581 O O . SER A 1 468 ? 97.278 -22.162 16.670 1.00 33.66 468 SER A O 1
ATOM 3583 N N . ILE A 1 469 ? 96.237 -21.559 18.568 1.00 35.41 469 ILE A N 1
ATOM 3584 C CA . ILE A 1 469 ? 96.837 -20.215 18.716 1.00 35.41 469 ILE A CA 1
ATOM 3585 C C . ILE A 1 469 ? 97.291 -20.051 20.192 1.00 35.41 469 ILE A C 1
ATOM 3587 O O . ILE A 1 469 ? 96.677 -20.670 21.065 1.00 35.41 469 ILE A O 1
ATOM 3591 N N . PRO A 1 470 ? 98.411 -19.350 20.483 1.00 43.91 470 PRO A N 1
ATOM 3592 C CA . PRO A 1 470 ? 99.277 -19.628 21.631 1.00 43.91 470 PRO A CA 1
ATOM 3593 C C . PRO A 1 470 ? 98.990 -18.805 22.905 1.00 43.91 470 PRO A C 1
ATOM 3595 O O . PRO A 1 470 ? 98.087 -17.980 22.973 1.00 43.91 470 PRO A O 1
ATOM 3598 N N . ARG A 1 471 ? 99.814 -19.115 23.917 1.00 38.78 471 ARG A N 1
ATOM 3599 C CA . ARG A 1 471 ? 99.870 -18.668 25.320 1.00 38.78 471 ARG A CA 1
ATOM 3600 C C . ARG A 1 471 ? 99.873 -17.150 25.587 1.00 38.78 471 ARG A C 1
ATOM 3602 O O . ARG A 1 471 ? 100.504 -16.374 24.882 1.00 38.78 471 ARG A O 1
ATOM 3609 N N . ILE A 1 472 ? 99.287 -16.855 26.751 1.00 36.59 472 ILE A N 1
ATOM 3610 C CA . ILE A 1 472 ? 99.477 -15.751 27.719 1.00 36.59 472 ILE A CA 1
ATOM 3611 C C . ILE A 1 472 ? 100.929 -15.249 27.836 1.00 36.59 472 ILE A C 1
ATOM 3613 O O . ILE A 1 472 ? 101.810 -16.101 27.883 1.00 36.59 472 ILE A O 1
ATOM 3617 N N . VAL A 1 473 ? 101.116 -13.923 27.993 1.00 42.78 473 VAL A N 1
ATOM 3618 C CA . VAL A 1 473 ? 101.979 -13.113 28.919 1.00 42.78 473 VAL A CA 1
ATOM 3619 C C . VAL A 1 473 ? 101.708 -11.633 28.513 1.00 42.78 473 VAL A C 1
ATOM 3621 O O . VAL A 1 473 ? 101.612 -11.389 27.315 1.00 42.78 473 VAL A O 1
ATOM 3624 N N . MET A 1 474 ? 101.495 -10.595 29.335 1.00 43.88 474 MET A N 1
ATOM 3625 C CA . MET A 1 474 ? 101.796 -10.234 30.731 1.00 43.88 474 MET A CA 1
ATOM 3626 C C . MET A 1 474 ? 100.696 -9.301 31.251 1.00 43.88 474 MET A C 1
ATOM 3628 O O . MET A 1 474 ? 100.167 -8.533 30.413 1.00 43.88 474 MET A O 1
#

Foldseek 3Di:
DDDPPPPPVVVVVVVVVVVVVVVVVVVVLVVCCVVAPVVLVVVVVPPDDADDDFDLPDDLLCLLQPLALLSVLLSQLVQFDQPPPDPDRDSQRWRAHDCPDPSNVLLLVQQCVVPVNDHPPVVCVVSPAFQNSSQSSCSSSVHGQQDGDPFLLCCVVPVVNVVSLVVVVKDWAFFLRDAAFFQKKWWKDFLDPPHSTGIWGFQAWFPAPDQGWTKTFTGGTPDPQRWDDDPVHHTGGDIFTQGNSRGTDDSRPRMDTGTIIDDVVSRVVNARSRPRQQQVLLLVQLLVLLVVQVVVFFFAPDQQHGPQDHSDQCQQSSLQVSSVSSVFPDGDRAQVVLCVVQVVLVFWDPPDPDDDRQKKWFKAAVPGGRPHIWGWNDADPVRFTWTFTDPPVRTTDIFDRDHQCDQGPPRMHTDIIGGRHRPPDDPDPPPDDDDDDDDDDDDDDDDDDPDPPPPDPDPPPPDPDDDDDDDDDD

pLDDT: mean 70.05, std 24.23, range [22.41, 98.44]

Radius of gyration: 33.98 Å; chains: 1; bounding box: 168×66×68 Å

Sequence (474 aa):
MGSLTGLVSTLGLQMLSLIVGGIFLLGGIGSWWMTTMAPSYYAALNASDVSSEDTLDGDLSQMINSQNAVLVGVAMERSFKENINGNSISPNSFNLYDSNDPVWQVVLKKLKAGNNGSIPDPGNANPMQCAYFIHTVYEVADHPLPASSPTAIGYWNNENVRSAFQSHGWKYIDNGKGVPSPGDLVILDGPTPGAAGHIAMVVGVDAAQGGSDGYVYMVQANAPNNYVKNAATHLTFMRWPLTSDKYMKSGWSHYTVMGFINNQTLSRKWGDPFHASSGSDIRAKIVAAARKEYARGVHETGVNCNPYGPCEEWCALFASWTWRQAGININIAYVPNYQDYGQKHGTLHKGLSNPQPGDAIIFHTPGHSYTHVGIIVEVHPNGEVISIEGNHRDRVDKVGPYRLNGMRPGNEYAEAIVSPPIPSGGPNAIKTHQHSPMCKRVPWRRRRVLQDMGSMLSSLSHMLKVVSIPRIVM

Organism: NCBI:txid2778364

Secondary structure (DSSP, 8-state):
---GGGSHHHHHHHHHHHHHHHHTHHHHHHHHHHHHTHHHHHHHHT-------------HHHHHTSS-HHHHHHHHHHTEE--EETTEE-TT-TTEE-TTSHHHHHHHHHHHHHTTTS-SSHHHHTTBPHHHHHHHHHHHTT---S---SSSTHHHH-HHHHHHHHHTT-EEEETTSS---TT-EEEEE-SSTT---EEEEEEEEEPPBTTB-EEEEEE-SSSS-SSEEETTTEEE-EEEEE-TTS-B--SSTT-EEEEEEE-HHHHHHH--SSS-TTHHHHHHHHHHHHHHHHHTT-B-SSTT--TTSSSS--HHHHHHHHHHHTT------STHHHHHHHHHHT-B-SSS-S--TT-EEEEEETTEEEEEEEEEEEE-TTSEEEEEESSTTSB-EEEEEEETTSEETTTEEEEEEEPPPPP---S-------PPPP-------------SSSSSSSSSSS------------

InterPro domains:
  IPR007921 CHAP domain [PF05257] (123-222)
  IPR007921 CHAP domain [PF05257] (313-391)
  IPR038765 Papain-like cysteine peptidase superfamily [SSF54001] (124-257)
  IPR038765 Papain-like cysteine peptidase superfamily [SSF54001] (315-389)